Protein AF-A0A8T1TVD1-F1 (afdb_monomer_lite)

Foldseek 3Di:
DPPQFPLLVVVLLVVLVVLVVVLVVVVVVPDPDPPQVSSLVSLLVVLVVLLVVLVVLLVLLVVLVVLVCVLLQDDPDPVSSVVSVVVVVVVVVVCVVPPDLVNVLVLLVLLLVLLVVVVVVVVVPDDPVCPPGLSSVVVVVVVVVVVCVPPDPDDPPDDRPNDDPPRDDSDDPPDDLSVVVCVLVSSLLNLLLSQLCCVQRVVVCLVVCCVPVNDPVSCSSCVSSCCVLQPRSLSSVVSSVVSVVVVDDDSVVSVVVSVLSVVLVVLLLLVLVVLVVLCVVVVHDLVNLVVQVVVQVVVPPLKHFLVVNQVSSVVSVQHDDPVLSVVSCVSHADDPDRIGRCVSVSVSNVVSVVVVVVPVPDDDDDDDDPSSDDDDDDDDDDDDDDDDDDDDDDDDDDPDDDHDQEDPVLLSVLLSVVSVVVVVVVVVLVVVLVVCVVPPVVNVVSVVVVVVCVVVPVVVVVLVVCVVPPVDDCPDRNNVSNVSSSSSVVSSVVSSVSSVCSSVVD

Secondary structure (DSSP, 8-state):
-----HHHHHHHHHHHHHHHHHHHHHHTTT--PPTTHHHHHHHHHHHHHHHHHHHHHHHHHHHHHHHHHHHTT--SSHHHHHHHHHHHHHHHHHHHHH--HHHHHHHHHHHHHHHHHHHHHHHHT--TTTTS-HHHHHHHHHHHHHHHTT-------PPPTT--TT------TT--HHHHHHHHHHHHHHHHHHHHHIIIIIHHHHHHHHHHH-HHHHHHTTHHHHHIIIIIIHHHHHHHHHHHHHH---HHHHHHHHHHHHHHHHHHHHHHHHHHHHHHHTT--HHHHHHHHHHT-TT--SEEEHHHHHHHHHHTT----HHHHHHHHHHHS-EETTEEEHHHHHHHHHHHHHHHHH-TT----PPPPTTT------------------------------SSS--HHHHHHHHHHHHHHHHHHHHHHHHHHHHHTT-HHHHHHHHHHHHHHHHT-HHHHHHHHHHHHS---TT-HHHHHHHHHHHHHHHHHHHHHHHHHHHHT-

pLDDT: mean 70.14, std 16.74, range [24.22, 95.31]

Structure (mmCIF, N/CA/C/O backbone):
data_AF-A0A8T1TVD1-F1
#
_entry.id   AF-A0A8T1TVD1-F1
#
loop_
_atom_site.group_PDB
_atom_site.id
_atom_site.type_symbol
_atom_site.label_atom_id
_atom_site.label_alt_id
_atom_site.label_comp_id
_atom_site.label_asym_id
_atom_site.label_entity_id
_atom_site.label_seq_id
_atom_site.pdbx_PDB_ins_code
_atom_site.Cartn_x
_atom_site.Cartn_y
_atom_site.Cartn_z
_atom_site.occupancy
_atom_site.B_iso_or_equiv
_atom_site.auth_seq_id
_atom_site.auth_comp_id
_atom_site.auth_asym_id
_atom_site.auth_atom_id
_atom_site.pdbx_PDB_model_num
ATOM 1 N N . MET A 1 1 ? 15.182 5.107 4.874 1.00 38.84 1 MET A N 1
ATOM 2 C CA . MET A 1 1 ? 15.518 4.472 3.589 1.00 38.84 1 MET A CA 1
ATOM 3 C C . MET A 1 1 ? 14.313 3.691 3.150 1.00 38.84 1 MET A C 1
ATOM 5 O O . MET A 1 1 ? 13.650 3.126 4.008 1.00 38.84 1 MET A O 1
ATOM 9 N N . ILE A 1 2 ? 14.042 3.667 1.853 1.00 46.59 2 ILE A N 1
ATOM 10 C CA . ILE A 1 2 ? 13.177 2.640 1.286 1.00 46.59 2 ILE A CA 1
ATOM 11 C C . ILE A 1 2 ? 14.091 1.423 1.165 1.00 46.59 2 ILE A C 1
ATOM 13 O O . ILE A 1 2 ? 14.948 1.380 0.289 1.00 46.59 2 ILE A O 1
ATOM 17 N N . GLU A 1 3 ? 14.037 0.548 2.164 1.00 59.72 3 GLU A N 1
ATOM 18 C CA . GLU A 1 3 ? 14.762 -0.723 2.181 1.00 59.72 3 GLU A CA 1
ATOM 19 C C . GLU A 1 3 ? 14.140 -1.588 1.079 1.00 59.72 3 GLU A C 1
ATOM 21 O O . GLU A 1 3 ? 13.025 -2.091 1.215 1.00 59.72 3 GLU A O 1
ATOM 26 N N . VAL A 1 4 ? 14.788 -1.624 -0.087 1.00 69.31 4 VAL A N 1
ATOM 27 C CA . VAL A 1 4 ? 14.341 -2.452 -1.208 1.00 69.31 4 VAL A CA 1
ATOM 28 C C . VAL A 1 4 ? 14.821 -3.865 -0.927 1.00 69.31 4 VAL A C 1
ATOM 30 O O . VAL A 1 4 ? 16.022 -4.120 -0.950 1.00 69.31 4 VAL A O 1
ATOM 33 N N . GLU A 1 5 ? 13.880 -4.769 -0.662 1.00 77.50 5 GLU A N 1
ATOM 34 C CA . GLU A 1 5 ? 14.195 -6.160 -0.334 1.00 77.50 5 GLU A CA 1
ATOM 35 C C . GLU A 1 5 ? 15.063 -6.817 -1.434 1.00 77.50 5 GLU A C 1
ATOM 37 O O . GLU A 1 5 ? 14.847 -6.563 -2.627 1.00 77.50 5 GLU A O 1
ATOM 42 N N . PRO A 1 6 ? 16.015 -7.701 -1.084 1.00 77.19 6 PRO A N 1
ATOM 43 C CA . PRO A 1 6 ? 16.841 -8.419 -2.057 1.00 77.19 6 PRO A CA 1
ATOM 44 C C . PRO A 1 6 ? 16.039 -9.134 -3.153 1.00 77.19 6 PRO A C 1
ATOM 46 O O . PRO A 1 6 ? 16.435 -9.123 -4.320 1.00 77.19 6 PRO A O 1
ATOM 49 N N . SER A 1 7 ? 14.885 -9.716 -2.810 1.00 80.88 7 SER A N 1
ATOM 50 C CA . SER A 1 7 ? 13.979 -10.339 -3.783 1.00 80.88 7 SER A CA 1
ATOM 51 C C . SER A 1 7 ? 13.482 -9.365 -4.859 1.00 80.88 7 SER A C 1
ATOM 53 O O . SER A 1 7 ? 13.345 -9.744 -6.026 1.00 80.88 7 SER A O 1
ATOM 55 N N . MET A 1 8 ? 13.274 -8.098 -4.500 1.00 83.56 8 MET A N 1
ATOM 56 C CA . MET A 1 8 ? 12.819 -7.054 -5.416 1.00 83.56 8 MET A CA 1
ATOM 57 C C . MET A 1 8 ? 13.912 -6.642 -6.391 1.00 83.56 8 MET A C 1
ATOM 59 O O . MET A 1 8 ? 13.620 -6.429 -7.566 1.00 83.56 8 MET A O 1
ATOM 63 N N . TRP A 1 9 ? 15.168 -6.592 -5.940 1.00 82.50 9 TRP A N 1
ATOM 64 C CA . TRP A 1 9 ? 16.316 -6.359 -6.818 1.00 82.50 9 TRP A CA 1
ATOM 65 C C . TRP A 1 9 ? 16.464 -7.452 -7.869 1.00 82.50 9 TRP A C 1
ATOM 67 O O . TRP A 1 9 ? 16.672 -7.147 -9.040 1.00 82.50 9 TRP A O 1
ATOM 77 N N . VAL A 1 10 ? 16.302 -8.720 -7.481 1.00 84.81 10 VAL A N 1
ATOM 78 C CA . VAL A 1 10 ? 16.335 -9.842 -8.433 1.00 84.81 10 VAL A CA 1
ATOM 79 C C . VAL A 1 10 ? 15.232 -9.696 -9.482 1.00 84.81 10 VAL A C 1
ATOM 81 O O . VAL A 1 10 ? 15.488 -9.879 -10.672 1.00 84.81 10 VAL A O 1
ATOM 84 N N . LEU A 1 11 ? 14.018 -9.332 -9.064 1.00 87.19 11 LEU A N 1
ATOM 85 C CA . LEU A 1 11 ? 12.882 -9.191 -9.976 1.00 87.19 11 LEU A CA 1
ATOM 86 C C . LEU A 1 11 ? 13.031 -7.973 -10.901 1.00 87.19 11 LEU A C 1
ATOM 88 O O . LEU A 1 11 ? 12.739 -8.058 -12.092 1.00 87.19 11 LEU A O 1
ATOM 92 N N . LEU A 1 12 ? 13.558 -6.868 -10.378 1.00 86.81 12 LEU A N 1
ATOM 93 C CA . LEU A 1 12 ? 13.885 -5.667 -11.143 1.00 86.81 12 LEU A CA 1
ATOM 94 C C . LEU A 1 12 ? 14.977 -5.944 -12.182 1.00 86.81 12 LEU A C 1
ATOM 96 O O . LEU A 1 12 ? 14.816 -5.578 -13.345 1.00 86.81 12 LEU A O 1
ATOM 100 N N . LEU A 1 13 ? 16.043 -6.653 -11.798 1.00 85.50 13 LEU A N 1
ATOM 101 C CA . LEU A 1 13 ? 17.084 -7.086 -12.729 1.00 85.50 13 LEU A CA 1
ATOM 102 C C . LEU A 1 13 ? 16.504 -8.004 -13.806 1.00 85.50 13 LEU A C 1
ATOM 104 O O . LEU A 1 13 ? 16.807 -7.810 -14.977 1.00 85.50 13 LEU A O 1
ATOM 108 N N . ALA A 1 14 ? 15.627 -8.947 -13.454 1.00 88.56 14 ALA A N 1
ATOM 109 C CA . ALA A 1 14 ? 14.981 -9.815 -14.436 1.00 88.56 14 ALA A CA 1
ATOM 110 C C . ALA A 1 14 ? 14.188 -9.020 -15.489 1.00 88.56 14 ALA A C 1
ATOM 112 O O . ALA A 1 14 ? 14.301 -9.311 -16.680 1.00 88.56 14 ALA A O 1
ATOM 113 N N . VAL A 1 15 ? 13.437 -7.988 -15.081 1.00 88.75 15 VAL A N 1
ATOM 114 C CA . VAL A 1 15 ? 12.732 -7.110 -16.034 1.00 88.75 15 VAL A CA 1
ATOM 115 C C . VAL A 1 15 ? 13.718 -6.315 -16.885 1.00 88.75 15 VAL A C 1
ATOM 117 O O . VAL A 1 15 ? 13.549 -6.245 -18.098 1.00 88.75 15 VAL A O 1
ATOM 120 N N . ALA A 1 16 ? 14.768 -5.758 -16.282 1.00 85.62 16 ALA A N 1
ATOM 121 C CA . ALA A 1 16 ? 15.762 -4.972 -17.006 1.00 85.62 16 ALA A CA 1
ATOM 122 C C . ALA A 1 16 ? 16.520 -5.811 -18.055 1.00 85.62 16 ALA A C 1
ATOM 124 O O . ALA A 1 16 ? 16.697 -5.378 -19.192 1.00 85.62 16 ALA A O 1
ATOM 125 N N . TRP A 1 17 ? 16.884 -7.051 -17.716 1.00 87.69 17 TRP A N 1
ATOM 126 C CA . TRP A 1 17 ? 17.446 -8.017 -18.663 1.00 87.69 17 TRP A CA 1
ATOM 127 C C . TRP A 1 17 ? 16.439 -8.423 -19.745 1.00 87.69 17 TRP A C 1
ATOM 129 O O . TRP A 1 17 ? 16.830 -8.608 -20.895 1.00 87.69 17 TRP A O 1
ATOM 139 N N . GLY A 1 18 ? 15.146 -8.494 -19.414 1.00 85.75 18 GLY A N 1
ATOM 140 C CA . GLY A 1 18 ? 14.069 -8.678 -20.389 1.00 85.75 18 GLY A CA 1
ATOM 141 C C . GLY A 1 18 ? 13.976 -7.539 -21.410 1.00 85.75 18 GLY A C 1
ATOM 142 O O . GLY A 1 18 ? 13.818 -7.810 -22.597 1.00 85.75 18 GLY A O 1
ATOM 143 N N . ILE A 1 19 ? 14.146 -6.284 -20.977 1.00 84.12 19 ILE A N 1
ATOM 144 C CA . ILE A 1 19 ? 14.209 -5.114 -21.873 1.00 84.12 19 ILE A CA 1
ATOM 145 C C . ILE A 1 19 ? 15.422 -5.226 -22.806 1.00 84.12 19 ILE A C 1
ATOM 147 O O . ILE A 1 19 ? 15.275 -5.068 -24.014 1.00 84.12 19 ILE A O 1
ATOM 151 N N . CYS A 1 20 ? 16.604 -5.578 -22.282 1.00 81.12 20 CYS A N 1
ATOM 152 C CA . CYS A 1 20 ? 17.786 -5.837 -23.116 1.00 81.12 20 CYS A CA 1
ATOM 153 C C . CYS A 1 20 ? 17.573 -6.967 -24.131 1.00 81.12 20 CYS A C 1
ATOM 155 O O . CYS A 1 20 ? 18.006 -6.845 -25.272 1.00 81.12 20 CYS A O 1
ATOM 157 N N . GLY A 1 21 ? 16.918 -8.059 -23.731 1.00 83.25 21 GLY A N 1
ATOM 158 C CA . GLY A 1 21 ? 16.604 -9.161 -24.640 1.00 83.25 21 GLY A CA 1
ATOM 159 C C . GLY A 1 21 ? 15.637 -8.748 -25.752 1.00 83.25 21 GLY A C 1
ATOM 160 O O . GLY A 1 21 ? 15.827 -9.139 -26.902 1.00 83.25 21 GLY A O 1
ATOM 161 N N . ALA A 1 22 ? 14.635 -7.924 -25.429 1.00 83.31 22 ALA A N 1
ATOM 162 C CA . ALA A 1 22 ? 13.704 -7.377 -26.413 1.00 83.31 22 ALA A CA 1
ATOM 163 C C . ALA A 1 22 ? 14.410 -6.460 -27.424 1.00 83.31 22 ALA A C 1
ATOM 165 O O . ALA A 1 22 ? 14.137 -6.566 -28.615 1.00 83.31 22 ALA A O 1
ATOM 166 N N . LEU A 1 23 ? 15.353 -5.631 -26.963 1.00 77.81 23 LEU A N 1
ATOM 167 C CA . LEU A 1 23 ? 16.186 -4.792 -27.832 1.00 77.81 23 LEU A CA 1
ATOM 168 C C . LEU A 1 23 ? 17.022 -5.630 -28.800 1.00 77.81 23 LEU A C 1
ATOM 170 O O . LEU A 1 23 ? 16.937 -5.427 -30.002 1.00 77.81 23 LEU A O 1
ATOM 174 N N . GLY A 1 24 ? 17.745 -6.637 -28.297 1.00 77.81 24 GLY A N 1
ATOM 175 C CA . GLY A 1 24 ? 18.539 -7.515 -29.165 1.00 77.81 24 GLY A CA 1
ATOM 176 C C . GLY A 1 24 ? 17.693 -8.306 -30.172 1.00 77.81 24 GLY A C 1
ATOM 177 O O . GLY A 1 24 ? 18.162 -8.615 -31.259 1.00 77.81 24 GLY A O 1
ATOM 178 N N . SER A 1 25 ? 16.430 -8.599 -29.839 1.00 80.00 25 SER A N 1
ATOM 179 C CA . SER A 1 25 ? 15.500 -9.268 -30.762 1.00 80.00 25 SER A CA 1
ATOM 180 C C . SER A 1 25 ? 14.987 -8.343 -31.873 1.00 80.00 25 SER A C 1
ATOM 182 O O . SER A 1 25 ? 14.618 -8.829 -32.937 1.00 80.00 25 SER A O 1
ATOM 184 N N . LEU A 1 26 ? 14.916 -7.031 -31.620 1.00 74.38 26 LEU A N 1
ATOM 185 C CA . LEU A 1 26 ? 14.538 -6.026 -32.619 1.00 74.38 26 LEU A CA 1
ATOM 186 C C . LEU A 1 26 ? 15.686 -5.753 -33.591 1.00 74.38 26 LEU A C 1
ATOM 188 O O . LEU A 1 26 ? 15.447 -5.708 -34.795 1.00 74.38 26 LEU A O 1
ATOM 192 N N . GLU A 1 27 ? 16.914 -5.682 -33.075 1.00 69.00 27 GLU A N 1
ATOM 193 C CA . GLU A 1 27 ? 18.141 -5.523 -33.867 1.00 69.00 27 GLU A CA 1
ATOM 194 C C . GLU A 1 27 ? 18.349 -6.711 -34.832 1.00 69.00 27 GLU A C 1
ATOM 196 O O . GLU A 1 27 ? 18.736 -6.532 -35.983 1.00 69.00 27 GLU A O 1
ATOM 201 N N . GLU A 1 28 ? 18.006 -7.937 -34.413 1.00 73.44 28 GLU A N 1
ATOM 202 C CA . GLU A 1 28 ? 18.070 -9.137 -35.269 1.00 73.44 28 GLU A CA 1
ATOM 203 C C . GLU A 1 28 ? 16.973 -9.176 -36.356 1.00 73.44 28 GLU A C 1
ATOM 205 O O . GLU A 1 28 ? 17.108 -9.898 -37.346 1.00 73.44 28 GLU A O 1
ATOM 210 N N . LEU A 1 29 ? 15.891 -8.401 -36.200 1.00 71.38 29 LEU A N 1
ATOM 211 C CA . LEU A 1 29 ? 14.785 -8.333 -37.163 1.00 71.38 29 LEU A CA 1
ATOM 212 C C . LEU A 1 29 ? 14.972 -7.277 -38.271 1.00 71.38 29 LEU A C 1
ATOM 214 O O . LEU A 1 29 ? 14.089 -7.171 -39.123 1.00 71.38 29 LEU A O 1
ATOM 218 N N . ASP A 1 30 ? 16.094 -6.545 -38.279 1.00 57.00 30 ASP A N 1
ATOM 219 C CA . ASP A 1 30 ? 16.492 -5.565 -39.311 1.00 57.00 30 ASP A CA 1
ATOM 220 C C . ASP A 1 30 ? 15.403 -4.506 -39.598 1.00 57.00 30 ASP A C 1
ATOM 222 O O . ASP A 1 30 ? 15.095 -4.169 -40.744 1.00 57.00 30 ASP A O 1
ATOM 226 N N . PHE A 1 31 ? 14.754 -3.997 -38.542 1.00 57.59 31 PHE A N 1
ATOM 227 C CA . PHE A 1 31 ? 13.912 -2.807 -38.668 1.00 57.59 31 PHE A CA 1
ATOM 228 C C . PHE A 1 31 ? 14.829 -1.600 -38.924 1.00 57.59 31 PHE A C 1
ATOM 230 O O . PHE A 1 31 ? 15.648 -1.273 -38.078 1.00 57.59 31 PHE A O 1
ATOM 237 N N . GLU A 1 32 ? 14.695 -0.936 -40.078 1.00 53.44 32 GLU A N 1
ATOM 238 C CA . GLU A 1 32 ? 15.442 0.284 -40.445 1.00 53.44 32 GLU A CA 1
ATOM 239 C C . GLU A 1 32 ? 15.066 1.483 -39.540 1.00 53.44 32 GLU A C 1
ATOM 241 O O . GLU A 1 32 ? 14.429 2.442 -39.984 1.00 53.44 32 GLU A O 1
ATOM 246 N N . LEU A 1 33 ? 15.418 1.441 -38.254 1.00 57.00 33 LEU A N 1
ATOM 247 C CA . LEU A 1 33 ? 15.271 2.555 -37.321 1.00 57.00 33 LEU A CA 1
ATOM 248 C C . LEU A 1 33 ? 16.635 3.235 -37.095 1.00 57.00 33 LEU A C 1
ATOM 250 O O . LEU A 1 33 ? 17.663 2.564 -37.037 1.00 57.00 33 LEU A O 1
ATOM 254 N N . PRO A 1 34 ? 16.691 4.575 -36.977 1.00 56.72 34 PRO A N 1
ATOM 255 C CA . PRO A 1 34 ? 17.934 5.274 -36.663 1.00 56.72 34 PRO A CA 1
ATOM 256 C C . PRO A 1 34 ? 18.475 4.863 -35.283 1.00 56.72 34 PRO A C 1
ATOM 258 O O . PRO A 1 34 ? 17.712 4.802 -34.313 1.00 56.72 34 PRO A O 1
ATOM 261 N N . GLU A 1 35 ? 19.794 4.648 -35.179 1.00 53.38 35 GLU A N 1
ATOM 262 C CA . GLU A 1 35 ? 20.484 4.297 -33.926 1.00 53.38 35 GLU A CA 1
ATOM 263 C C . GLU A 1 35 ? 20.047 5.231 -32.771 1.00 53.38 35 GLU A C 1
ATOM 265 O O . GLU A 1 35 ? 20.186 6.451 -32.861 1.00 53.38 35 GLU A O 1
ATOM 270 N N . GLY A 1 36 ? 19.480 4.659 -31.699 1.00 57.72 36 GLY A N 1
ATOM 271 C CA . GLY A 1 36 ? 18.952 5.379 -30.522 1.00 57.72 36 GLY A CA 1
ATOM 272 C C . GLY A 1 36 ? 17.422 5.349 -30.378 1.00 57.72 36 GLY A C 1
ATOM 273 O O . GLY A 1 36 ? 16.910 5.269 -29.261 1.00 57.72 36 GLY A O 1
ATOM 274 N N . HIS A 1 37 ? 16.676 5.287 -31.485 1.00 65.62 37 HIS A N 1
ATOM 275 C CA . HIS A 1 37 ? 15.204 5.306 -31.454 1.00 65.62 37 HIS A CA 1
ATOM 276 C C . HIS A 1 37 ? 14.592 3.981 -30.977 1.00 65.62 37 HIS A C 1
ATOM 278 O O . HIS A 1 37 ? 13.558 3.977 -30.307 1.00 65.62 37 HIS A O 1
ATOM 284 N N . GLU A 1 38 ? 15.268 2.863 -31.239 1.00 70.19 38 GLU A N 1
ATOM 285 C CA . GLU A 1 38 ? 14.835 1.524 -30.821 1.00 70.19 38 GLU A CA 1
ATOM 286 C C . GLU A 1 38 ? 14.732 1.393 -29.293 1.00 70.19 38 GLU A C 1
ATOM 288 O O . GLU A 1 38 ? 13.792 0.793 -28.767 1.00 70.19 38 GLU A O 1
ATOM 293 N N . LEU A 1 39 ? 15.664 2.012 -28.555 1.00 73.25 39 LEU A N 1
ATOM 294 C CA . LEU A 1 39 ? 15.658 2.002 -27.091 1.00 73.25 39 LEU A CA 1
ATOM 295 C C . LEU A 1 39 ? 14.440 2.735 -26.532 1.00 73.25 39 LEU A C 1
ATOM 297 O O . LEU A 1 39 ? 13.781 2.233 -25.616 1.00 73.25 39 LEU A O 1
ATOM 301 N N . VAL A 1 40 ? 14.140 3.911 -27.086 1.00 75.44 40 VAL A N 1
ATOM 302 C CA . VAL A 1 40 ? 12.999 4.726 -26.663 1.00 75.44 40 VAL A CA 1
ATOM 303 C C . VAL A 1 40 ? 11.687 4.022 -26.998 1.00 75.44 40 VAL A C 1
ATOM 305 O O . VAL A 1 40 ? 10.789 3.991 -26.157 1.00 75.44 40 VAL A O 1
ATOM 308 N N . GLU A 1 41 ? 11.576 3.392 -28.167 1.00 77.56 41 GLU A N 1
ATOM 309 C CA . GLU A 1 41 ? 10.375 2.654 -28.558 1.00 77.56 41 GLU A CA 1
ATOM 310 C C . GLU A 1 41 ? 10.098 1.469 -27.622 1.00 77.56 41 GLU A C 1
ATOM 312 O O . GLU A 1 41 ? 9.006 1.376 -27.048 1.00 77.56 41 GLU A O 1
ATOM 317 N N . VAL A 1 42 ? 11.097 0.610 -27.376 1.00 82.00 42 VAL A N 1
ATOM 318 C CA . VAL A 1 42 ? 10.960 -0.506 -26.425 1.00 82.00 42 VAL A CA 1
ATOM 319 C C . VAL A 1 42 ? 10.610 0.021 -25.038 1.00 82.00 42 VAL A C 1
ATOM 321 O O . VAL A 1 42 ? 9.689 -0.483 -24.392 1.00 82.00 42 VAL A O 1
ATOM 324 N N . PHE A 1 43 ? 11.290 1.070 -24.578 1.00 84.19 43 PHE A N 1
ATOM 325 C CA . PHE A 1 43 ? 11.004 1.688 -23.290 1.00 84.19 43 PHE A CA 1
ATOM 326 C C . PHE A 1 43 ? 9.544 2.154 -23.181 1.00 84.19 43 PHE A C 1
ATOM 328 O O . PHE A 1 43 ? 8.875 1.846 -22.192 1.00 84.19 43 PHE A O 1
ATOM 335 N N . VAL A 1 44 ? 9.025 2.849 -24.198 1.00 85.25 44 VAL A N 1
ATOM 336 C CA . VAL A 1 44 ? 7.639 3.337 -24.241 1.00 85.25 44 VAL A CA 1
ATOM 337 C C . VAL A 1 44 ? 6.653 2.170 -24.202 1.00 85.25 44 VAL A C 1
ATOM 339 O O . VAL A 1 44 ? 5.697 2.213 -23.423 1.00 85.25 44 VAL A O 1
ATOM 342 N N . VAL A 1 45 ? 6.894 1.100 -24.966 1.00 88.00 45 VAL A N 1
ATOM 343 C CA . VAL A 1 45 ? 6.046 -0.106 -24.957 1.00 88.00 45 VAL A CA 1
ATOM 344 C C . VAL A 1 45 ? 5.984 -0.723 -23.559 1.00 88.00 45 VAL A C 1
ATOM 346 O O . VAL A 1 45 ? 4.893 -0.998 -23.050 1.00 88.00 45 VAL A O 1
ATOM 349 N N . PHE A 1 46 ? 7.129 -0.890 -22.893 1.00 90.44 46 PHE A N 1
ATOM 350 C CA . PHE A 1 46 ? 7.176 -1.422 -21.530 1.00 90.44 46 PHE A CA 1
ATOM 351 C C . PHE A 1 46 ? 6.531 -0.473 -20.505 1.00 90.44 46 PHE A C 1
ATOM 353 O O . PHE A 1 46 ? 5.813 -0.937 -19.615 1.00 90.44 46 PHE A O 1
ATOM 360 N N . ALA A 1 47 ? 6.709 0.845 -20.640 1.00 91.06 47 ALA A N 1
ATOM 361 C CA . ALA A 1 47 ? 6.102 1.841 -19.755 1.00 91.06 47 ALA A CA 1
ATOM 362 C C . ALA A 1 47 ? 4.566 1.870 -19.874 1.00 91.06 47 ALA A C 1
ATOM 364 O O . ALA A 1 47 ? 3.861 1.915 -18.862 1.00 91.06 47 ALA A O 1
ATOM 365 N N . TRP A 1 48 ? 4.020 1.774 -21.088 1.00 93.56 48 TRP A N 1
ATOM 366 C CA . TRP A 1 48 ? 2.575 1.642 -21.300 1.00 93.56 48 TRP A CA 1
ATOM 367 C C . TRP A 1 48 ? 2.045 0.274 -20.866 1.00 93.56 48 TRP A C 1
ATOM 369 O O . TRP A 1 48 ? 0.970 0.197 -20.267 1.00 93.56 48 TRP A O 1
ATOM 379 N N . GLY A 1 49 ? 2.815 -0.799 -21.065 1.00 93.38 49 GLY A N 1
ATOM 380 C CA . GLY A 1 49 ? 2.518 -2.110 -20.487 1.00 93.38 49 GLY A CA 1
ATOM 381 C C . GLY A 1 49 ? 2.388 -2.041 -18.963 1.00 93.38 49 GLY A C 1
ATOM 382 O O . GLY A 1 49 ? 1.435 -2.574 -18.390 1.00 93.38 49 GLY A O 1
ATOM 383 N N . LEU A 1 50 ? 3.274 -1.292 -18.302 1.00 94.06 50 LEU A N 1
ATOM 384 C CA . LEU A 1 50 ? 3.211 -1.060 -16.862 1.00 94.06 50 LEU A CA 1
ATOM 385 C C . LEU A 1 50 ? 1.927 -0.322 -16.447 1.00 94.06 50 LEU A C 1
ATOM 387 O O . LEU A 1 50 ? 1.329 -0.691 -15.435 1.00 94.06 50 LEU A O 1
ATOM 391 N N . VAL A 1 51 ? 1.460 0.662 -17.226 1.00 94.75 51 VAL A N 1
ATOM 392 C CA . VAL A 1 51 ? 0.164 1.336 -16.994 1.00 94.75 51 VAL A CA 1
ATOM 393 C C . VAL A 1 51 ? -0.996 0.342 -17.067 1.00 94.75 51 VAL A C 1
ATOM 395 O O . VAL A 1 51 ? -1.861 0.335 -16.189 1.00 94.75 51 VAL A O 1
ATOM 398 N N . VAL A 1 52 ? -1.011 -0.533 -18.076 1.00 95.31 52 VAL A N 1
ATOM 399 C CA . VAL A 1 52 ? -2.057 -1.560 -18.224 1.00 95.31 52 VAL A CA 1
ATOM 400 C C . VAL A 1 52 ? -2.087 -2.485 -17.007 1.00 95.31 52 VAL A C 1
ATOM 402 O O . VAL A 1 52 ? -3.162 -2.757 -16.467 1.00 95.31 52 VAL A O 1
ATOM 405 N N . VAL A 1 53 ? -0.918 -2.910 -16.516 1.00 95.00 53 VAL A N 1
ATOM 406 C CA . VAL A 1 53 ? -0.814 -3.723 -15.296 1.00 95.00 53 VAL A CA 1
ATOM 407 C C . VAL A 1 53 ? -1.340 -2.959 -14.075 1.00 95.00 53 VAL A C 1
ATOM 409 O O . VAL A 1 53 ? -2.132 -3.511 -13.310 1.00 95.00 53 VAL A O 1
ATOM 412 N N . HIS A 1 54 ? -0.987 -1.680 -13.910 1.00 93.69 54 HIS A N 1
ATOM 413 C CA . HIS A 1 54 ? -1.507 -0.848 -12.817 1.00 93.69 54 HIS A CA 1
ATOM 414 C C . HIS A 1 54 ? -3.035 -0.726 -12.857 1.00 93.69 54 HIS A C 1
ATOM 416 O O . HIS A 1 54 ? -3.691 -0.872 -11.822 1.00 93.69 54 HIS A O 1
ATOM 422 N N . ILE A 1 55 ? -3.615 -0.502 -14.040 1.00 94.56 55 ILE A N 1
ATOM 423 C CA . ILE A 1 55 ? -5.069 -0.432 -14.229 1.00 94.56 55 ILE A CA 1
ATOM 424 C C . ILE A 1 55 ? -5.719 -1.769 -13.865 1.00 94.56 55 ILE A C 1
ATOM 426 O O . ILE A 1 55 ? -6.704 -1.780 -13.127 1.00 94.56 55 ILE A O 1
ATOM 430 N N . ALA A 1 56 ? -5.167 -2.894 -14.324 1.00 94.50 56 ALA A N 1
ATOM 431 C CA . ALA A 1 56 ? -5.696 -4.221 -14.019 1.00 94.50 56 ALA A CA 1
ATOM 432 C C . ALA A 1 56 ? -5.715 -4.498 -12.505 1.00 94.50 56 ALA A C 1
ATOM 434 O O . ALA A 1 56 ? -6.740 -4.918 -11.962 1.00 94.50 56 ALA A O 1
ATOM 435 N N . VAL A 1 57 ? -4.618 -4.190 -11.804 1.00 93.19 57 VAL A N 1
ATOM 436 C CA . VAL A 1 57 ? -4.523 -4.342 -10.342 1.00 93.19 57 VAL A CA 1
ATOM 437 C C . VAL A 1 57 ? -5.490 -3.404 -9.615 1.00 93.19 57 VAL A C 1
ATOM 439 O O . VAL A 1 57 ? -6.158 -3.812 -8.663 1.00 93.1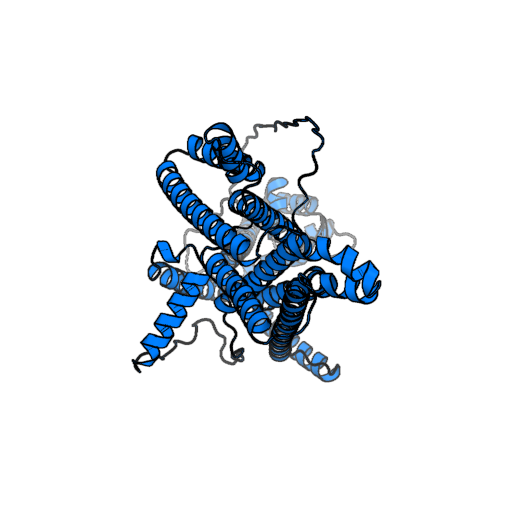9 57 VAL A O 1
ATOM 442 N N . LEU A 1 58 ? -5.640 -2.164 -10.084 1.00 92.88 58 LEU A N 1
ATOM 443 C CA . LEU A 1 58 ? -6.589 -1.211 -9.511 1.00 92.88 58 LEU A CA 1
ATOM 444 C C . LEU A 1 58 ? -8.038 -1.684 -9.675 1.00 92.88 58 LEU A C 1
ATOM 446 O O . LEU A 1 58 ? -8.818 -1.610 -8.724 1.00 92.88 58 LEU A O 1
ATOM 450 N N . LEU A 1 59 ? -8.410 -2.184 -10.856 1.00 92.44 59 LEU A N 1
ATOM 451 C CA . LEU A 1 59 ? -9.741 -2.742 -11.107 1.00 92.44 59 LEU A CA 1
ATOM 452 C C . LEU A 1 59 ? -10.007 -3.963 -10.225 1.00 92.44 59 LEU A C 1
ATOM 454 O O . LEU A 1 59 ? -11.105 -4.089 -9.679 1.00 92.44 59 LEU A O 1
ATOM 458 N N . TYR A 1 60 ? -8.998 -4.812 -10.027 1.00 91.44 60 TYR A N 1
ATOM 459 C CA . TYR A 1 60 ? -9.082 -5.938 -9.107 1.00 91.44 60 TYR A CA 1
ATOM 460 C C . TYR A 1 60 ? -9.353 -5.476 -7.668 1.00 91.44 60 TYR A C 1
ATOM 462 O O . TYR A 1 60 ? -10.346 -5.898 -7.077 1.00 91.44 60 TYR A O 1
ATOM 470 N N . PHE A 1 61 ? -8.562 -4.549 -7.114 1.00 90.69 61 PHE A N 1
ATOM 471 C CA . PHE A 1 61 ? -8.808 -4.060 -5.751 1.00 90.69 61 PHE A CA 1
ATOM 472 C C . PHE A 1 61 ? -10.142 -3.330 -5.613 1.00 90.69 61 PHE A C 1
ATOM 474 O O . PHE A 1 61 ? -10.831 -3.501 -4.608 1.00 90.69 61 PHE A O 1
ATOM 481 N N . ARG A 1 62 ? -10.562 -2.577 -6.634 1.00 90.62 62 ARG A N 1
ATOM 482 C CA . ARG A 1 62 ? -11.894 -1.966 -6.664 1.00 90.62 62 ARG A CA 1
ATOM 483 C C . ARG A 1 62 ? -12.998 -3.025 -6.624 1.00 90.62 62 ARG A C 1
ATOM 485 O O . ARG A 1 62 ? -13.998 -2.826 -5.938 1.00 90.62 62 ARG A O 1
ATOM 492 N N . SER A 1 63 ? -12.820 -4.144 -7.324 1.00 88.50 63 SER A N 1
ATOM 493 C CA . SER A 1 63 ? -13.740 -5.282 -7.254 1.00 88.50 63 SER A CA 1
ATOM 494 C C . SER A 1 63 ? -13.752 -5.909 -5.859 1.00 88.50 63 SER A C 1
ATOM 496 O O . SER A 1 63 ? -14.831 -6.189 -5.348 1.00 88.50 63 SER A O 1
ATOM 498 N N . CYS A 1 64 ? -12.593 -6.079 -5.215 1.00 86.88 64 CYS A N 1
ATOM 499 C CA . CYS A 1 64 ? -12.509 -6.594 -3.842 1.00 86.88 64 CYS A CA 1
ATOM 500 C C . CYS A 1 64 ? -13.253 -5.694 -2.849 1.00 86.88 64 CYS A C 1
ATOM 502 O O . CYS A 1 64 ? -14.050 -6.182 -2.055 1.00 86.88 64 CYS A O 1
ATOM 504 N N . VAL A 1 65 ? -13.054 -4.374 -2.927 1.00 87.38 65 VAL A N 1
ATOM 505 C CA . VAL A 1 65 ? -13.776 -3.411 -2.078 1.00 87.38 65 VAL A CA 1
ATOM 506 C C . VAL A 1 65 ? -15.275 -3.468 -2.344 1.00 87.38 65 VAL A C 1
ATOM 508 O O . VAL A 1 65 ? -16.056 -3.471 -1.402 1.00 87.38 65 VAL A O 1
ATOM 511 N N . ARG A 1 66 ? -15.697 -3.561 -3.610 1.00 86.12 66 ARG A N 1
ATOM 512 C CA . ARG A 1 66 ? -17.120 -3.694 -3.942 1.00 86.12 66 ARG A CA 1
ATOM 513 C C . ARG A 1 66 ? -17.714 -4.985 -3.375 1.00 86.12 66 ARG A C 1
ATOM 515 O O . ARG A 1 66 ? -18.800 -4.932 -2.823 1.00 86.12 66 ARG A O 1
ATOM 522 N N . GLN A 1 67 ? -16.999 -6.107 -3.456 1.00 84.50 67 GLN A N 1
ATOM 523 C CA . GLN A 1 67 ? -17.428 -7.371 -2.847 1.00 84.50 67 GLN A CA 1
ATOM 524 C C . GLN A 1 67 ? -17.566 -7.253 -1.326 1.00 84.50 67 GLN A C 1
ATOM 526 O O . GLN A 1 67 ? -18.547 -7.741 -0.777 1.00 84.50 67 GLN A O 1
ATOM 531 N N . LEU A 1 68 ? -16.632 -6.563 -0.663 1.00 84.06 68 LEU A N 1
ATOM 532 C CA . LEU A 1 68 ? -16.711 -6.289 0.775 1.00 84.06 68 LEU A CA 1
ATOM 533 C C . LEU A 1 68 ? -17.914 -5.410 1.125 1.00 84.06 68 LEU A C 1
ATOM 535 O O . LEU A 1 68 ? -18.638 -5.721 2.061 1.00 84.06 68 LEU A O 1
ATOM 539 N N . LEU A 1 69 ? -18.164 -4.354 0.349 1.00 84.25 69 LEU A N 1
ATOM 540 C CA . LEU A 1 69 ? -19.327 -3.488 0.539 1.00 84.25 69 LEU A CA 1
ATOM 541 C C . LEU A 1 69 ? -20.634 -4.266 0.353 1.00 84.25 69 LEU A C 1
ATOM 543 O O . LEU A 1 69 ? -21.526 -4.163 1.188 1.00 84.25 69 LEU A O 1
ATOM 547 N N . THR A 1 70 ? -20.738 -5.088 -0.692 1.00 82.31 70 THR A N 1
ATOM 548 C CA . THR A 1 70 ? -21.919 -5.933 -0.913 1.00 82.31 70 THR A CA 1
ATOM 549 C C . THR A 1 70 ? -22.113 -6.947 0.216 1.00 82.31 70 THR A C 1
ATOM 551 O O . THR A 1 70 ? -23.242 -7.140 0.657 1.00 82.31 70 THR A O 1
ATOM 554 N N . ALA A 1 71 ? -21.038 -7.557 0.725 1.00 78.31 71 ALA A N 1
ATOM 555 C CA . ALA A 1 71 ? -21.108 -8.457 1.879 1.00 78.31 71 ALA A CA 1
ATOM 556 C C . ALA A 1 71 ? -21.545 -7.732 3.164 1.00 78.31 71 ALA A C 1
ATOM 558 O O . ALA A 1 71 ? -22.258 -8.312 3.975 1.00 78.31 71 ALA A O 1
ATOM 559 N N . ALA A 1 72 ? -21.178 -6.458 3.317 1.00 75.56 72 ALA A N 1
ATOM 560 C CA . ALA A 1 72 ? -21.614 -5.597 4.415 1.00 75.56 72 ALA A CA 1
ATOM 561 C C . ALA A 1 72 ? -23.051 -5.050 4.252 1.00 75.56 72 ALA A C 1
ATOM 563 O O . ALA A 1 72 ? -23.477 -4.211 5.039 1.00 75.56 72 ALA A O 1
ATOM 564 N N . GLY A 1 73 ? -23.799 -5.478 3.227 1.00 76.31 73 GLY A N 1
ATOM 565 C CA . GLY A 1 73 ? -25.180 -5.040 2.994 1.00 76.31 73 GLY A CA 1
ATOM 566 C C . GLY A 1 73 ? -25.318 -3.735 2.200 1.00 76.31 73 GLY A C 1
ATOM 567 O O . GLY A 1 73 ? -26.422 -3.203 2.080 1.00 76.31 73 GLY A O 1
ATOM 568 N N . TYR A 1 74 ? -24.239 -3.213 1.609 1.00 82.00 74 TYR A N 1
ATOM 569 C CA . TYR A 1 74 ? -24.321 -2.057 0.716 1.00 82.00 74 TYR A CA 1
ATOM 570 C C . TYR A 1 74 ? -24.985 -2.434 -0.615 1.00 82.00 74 TYR A C 1
ATOM 572 O O . TYR A 1 74 ? -24.548 -3.360 -1.307 1.00 82.00 74 TYR A O 1
ATOM 580 N N . SER A 1 75 ? -25.997 -1.665 -1.014 1.00 84.25 75 SER A N 1
ATOM 581 C CA . SER A 1 75 ? -26.641 -1.769 -2.324 1.00 84.25 75 SER A CA 1
ATOM 582 C C . SER A 1 75 ? -26.775 -0.393 -2.970 1.00 84.25 75 SER A C 1
ATOM 584 O O . SER A 1 75 ? -27.138 0.558 -2.284 1.00 84.25 75 SER A O 1
ATOM 586 N N . ASP A 1 76 ? -26.576 -0.301 -4.289 1.00 83.94 76 ASP A N 1
ATOM 587 C CA . ASP A 1 76 ? -26.752 0.953 -5.049 1.00 83.94 76 ASP A CA 1
ATOM 588 C C . ASP A 1 76 ? -28.219 1.441 -5.063 1.00 83.94 76 ASP A C 1
ATOM 590 O O . ASP A 1 76 ? -28.495 2.616 -5.296 1.00 83.94 76 ASP A O 1
ATOM 594 N N . ASN A 1 77 ? -29.169 0.543 -4.796 1.00 88.44 77 ASN A N 1
ATOM 595 C CA . ASN A 1 77 ? -30.582 0.868 -4.658 1.00 88.44 77 ASN A CA 1
ATOM 596 C C . ASN A 1 77 ? -30.859 1.437 -3.256 1.00 88.44 77 ASN A C 1
ATOM 598 O O . ASN A 1 77 ? -30.743 0.734 -2.252 1.00 88.44 77 ASN A O 1
ATOM 602 N N . GLU A 1 78 ? -31.295 2.695 -3.199 1.00 87.12 78 GLU A N 1
ATOM 603 C CA . GLU A 1 78 ? -31.653 3.395 -1.959 1.00 87.12 78 GLU A CA 1
ATOM 604 C C . GLU A 1 78 ? -32.653 2.633 -1.059 1.00 87.12 78 GLU A C 1
ATOM 606 O O . GLU A 1 78 ? -32.372 2.507 0.134 1.00 87.12 78 GLU A O 1
ATOM 611 N N . PRO A 1 79 ? -33.766 2.046 -1.560 1.00 86.50 79 PRO A N 1
ATOM 612 C CA . PRO A 1 79 ? -34.730 1.385 -0.675 1.00 86.50 79 PRO A CA 1
ATOM 613 C C . PRO A 1 79 ? -34.176 0.115 -0.018 1.00 86.50 79 PRO A C 1
ATOM 615 O O . PRO A 1 79 ? -34.459 -0.135 1.149 1.00 86.50 79 PRO A O 1
ATOM 618 N N . THR A 1 80 ? -33.364 -0.673 -0.727 1.00 85.38 80 THR A N 1
ATOM 619 C CA . THR A 1 80 ? -32.729 -1.874 -0.156 1.00 85.38 80 THR A CA 1
ATOM 620 C C . THR A 1 80 ? -31.589 -1.524 0.793 1.00 85.38 80 THR A C 1
ATOM 622 O O . THR A 1 80 ? -31.376 -2.238 1.766 1.00 85.38 80 THR A O 1
ATOM 625 N N . LEU A 1 81 ? -30.884 -0.411 0.563 1.00 88.25 81 LEU A N 1
ATOM 626 C CA . LEU A 1 81 ? -29.857 0.064 1.488 1.00 88.25 81 LEU A CA 1
ATOM 627 C C . LEU A 1 81 ? -30.477 0.490 2.823 1.00 88.25 81 LEU A C 1
ATOM 629 O O . LEU A 1 81 ? -29.961 0.129 3.875 1.00 88.25 81 LEU A O 1
ATOM 633 N N . VAL A 1 82 ? -31.590 1.228 2.784 1.00 88.81 82 VAL A N 1
ATOM 634 C CA . VAL A 1 82 ? -32.312 1.648 3.996 1.00 88.81 82 VAL A CA 1
ATOM 635 C C . VAL A 1 82 ? -32.840 0.440 4.768 1.00 88.81 82 VAL A C 1
ATOM 637 O O . VAL A 1 82 ? -32.741 0.422 5.992 1.00 88.81 82 VAL A O 1
ATOM 640 N N . ASP A 1 83 ? -33.358 -0.573 4.072 1.00 90.44 83 ASP A N 1
ATOM 641 C CA . ASP A 1 83 ? -33.831 -1.808 4.704 1.00 90.44 83 ASP A CA 1
ATOM 642 C C . ASP A 1 83 ? -32.685 -2.570 5.392 1.00 90.44 83 ASP A C 1
ATOM 644 O O . ASP A 1 83 ? -32.776 -2.886 6.576 1.00 90.44 83 ASP A O 1
ATOM 648 N N . ASN A 1 84 ? -31.548 -2.744 4.709 1.00 87.44 84 ASN A N 1
ATOM 649 C CA . ASN A 1 84 ? -30.358 -3.375 5.288 1.00 87.44 84 ASN A CA 1
ATOM 650 C C . ASN A 1 84 ? -29.820 -2.598 6.500 1.00 87.44 84 ASN A C 1
ATOM 652 O O . ASN A 1 84 ? -29.505 -3.194 7.527 1.00 87.44 84 ASN A O 1
ATOM 656 N N . LEU A 1 85 ? -29.751 -1.265 6.412 1.00 88.19 85 LEU A N 1
ATOM 657 C CA . LEU A 1 85 ? -29.325 -0.417 7.531 1.00 88.19 85 LEU A CA 1
ATOM 658 C C . LEU A 1 85 ? -30.289 -0.510 8.716 1.00 88.19 85 LEU A C 1
ATOM 660 O O . LEU A 1 85 ? -29.853 -0.484 9.864 1.00 88.19 85 LEU A O 1
ATOM 664 N N . ARG A 1 86 ? -31.592 -0.641 8.451 1.00 89.81 86 ARG A N 1
ATOM 665 C CA . ARG A 1 86 ? -32.595 -0.828 9.497 1.00 89.81 86 ARG A CA 1
ATOM 666 C C . ARG A 1 86 ? -32.424 -2.171 10.200 1.00 89.81 86 ARG A C 1
ATOM 668 O O . ARG A 1 86 ? -32.479 -2.197 11.424 1.00 89.81 86 ARG A O 1
ATOM 675 N N . VAL A 1 87 ? -32.185 -3.248 9.453 1.00 88.56 87 VAL A N 1
ATOM 676 C CA . VAL A 1 87 ? -31.908 -4.574 10.027 1.00 88.56 87 VAL A CA 1
ATOM 677 C C . VAL A 1 87 ? -30.668 -4.524 10.922 1.00 88.56 87 VAL A C 1
ATOM 679 O O . VAL A 1 87 ? -30.739 -4.971 12.063 1.00 88.56 87 VAL A O 1
ATOM 682 N N . ILE A 1 88 ? -29.578 -3.900 10.457 1.00 84.69 88 ILE A N 1
ATOM 683 C CA . ILE A 1 88 ? -28.348 -3.728 11.251 1.00 84.69 88 ILE A CA 1
ATOM 684 C C . ILE A 1 88 ? -28.624 -2.916 12.522 1.00 84.69 88 ILE A C 1
ATOM 686 O O . ILE A 1 88 ? -28.183 -3.300 13.599 1.00 84.69 88 ILE A O 1
ATOM 690 N N . ALA A 1 89 ? -29.388 -1.823 12.430 1.00 85.31 89 ALA A N 1
ATOM 691 C CA . ALA A 1 89 ? -29.734 -1.015 13.598 1.00 85.31 89 ALA A CA 1
ATOM 692 C C . ALA A 1 89 ? -30.597 -1.794 14.609 1.00 85.31 89 ALA A C 1
ATOM 694 O O . ALA A 1 89 ? -30.399 -1.683 15.819 1.00 85.31 89 ALA A O 1
ATOM 695 N N . GLU A 1 90 ? -31.555 -2.595 14.137 1.00 86.94 90 GLU A N 1
ATOM 696 C CA . GLU A 1 90 ? -32.375 -3.451 14.996 1.00 86.94 90 GLU A CA 1
ATOM 697 C C . GLU A 1 90 ? -31.513 -4.519 15.695 1.00 86.94 90 GLU A C 1
ATOM 699 O O . GLU A 1 90 ? -31.641 -4.692 16.911 1.00 86.94 90 GLU A O 1
ATOM 704 N N . GLU A 1 91 ? -30.585 -5.150 14.972 1.00 81.00 91 GLU A N 1
ATOM 705 C CA . GLU A 1 91 ? -29.618 -6.117 15.505 1.00 81.00 91 GLU A CA 1
ATOM 706 C C . GLU A 1 91 ? -28.662 -5.481 16.527 1.00 81.00 91 GLU A C 1
ATOM 708 O O . GLU A 1 91 ? -28.513 -6.004 17.631 1.00 81.00 91 GLU A O 1
ATOM 713 N N . GLU A 1 92 ? -28.107 -4.301 16.237 1.00 78.50 92 GLU A N 1
ATOM 714 C CA . GLU A 1 92 ? -27.236 -3.552 17.151 1.00 78.50 92 GLU A CA 1
ATOM 715 C C . GLU A 1 92 ? -27.983 -3.152 18.433 1.00 78.50 92 GLU A C 1
ATOM 717 O O . GLU A 1 92 ? -27.472 -3.330 19.540 1.00 78.50 92 GLU A O 1
ATOM 722 N N . THR A 1 93 ? -29.240 -2.701 18.329 1.00 77.31 93 THR A N 1
ATOM 723 C CA . THR A 1 93 ? -30.046 -2.376 19.521 1.00 77.31 93 THR A CA 1
ATOM 724 C C . THR A 1 93 ? -30.417 -3.606 20.352 1.00 77.31 93 THR A C 1
ATOM 726 O O . THR A 1 93 ? -30.717 -3.473 21.544 1.00 77.31 9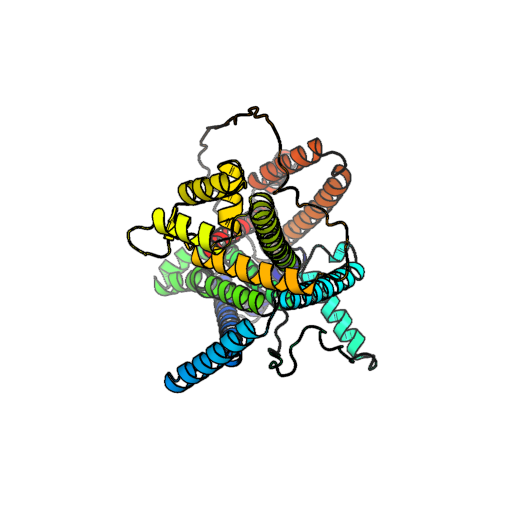3 THR A O 1
ATOM 729 N N . ALA A 1 94 ? -30.476 -4.790 19.737 1.00 75.44 94 ALA A N 1
ATOM 730 C CA . ALA A 1 94 ? -30.718 -6.052 20.425 1.00 75.44 94 ALA A CA 1
ATOM 731 C C . ALA A 1 94 ? -29.437 -6.558 21.101 1.00 75.44 94 ALA A C 1
ATOM 733 O O . ALA A 1 94 ? -29.500 -6.977 22.258 1.00 75.44 94 ALA A O 1
ATOM 734 N N . ALA A 1 95 ? -28.288 -6.444 20.428 1.00 65.88 95 ALA A N 1
ATOM 735 C CA . ALA A 1 95 ? -26.971 -6.738 20.985 1.00 65.88 95 ALA A CA 1
ATOM 736 C C . ALA A 1 95 ? -26.687 -5.858 22.209 1.00 65.88 95 ALA A C 1
ATOM 738 O O . ALA A 1 95 ? -26.463 -6.384 23.291 1.00 65.88 95 ALA A O 1
ATOM 739 N N . TRP A 1 96 ? -26.878 -4.538 22.113 1.00 65.50 96 TRP A N 1
ATOM 740 C CA . TRP A 1 96 ? -26.731 -3.611 23.248 1.00 65.50 96 TRP A CA 1
ATOM 741 C C . TRP A 1 96 ? -27.613 -3.944 24.459 1.00 65.50 96 TRP A C 1
ATOM 743 O O . TRP A 1 96 ? -27.273 -3.602 25.590 1.00 65.50 96 TRP A O 1
ATOM 753 N N . ARG A 1 97 ? -28.779 -4.564 24.241 1.00 63.22 97 ARG A N 1
ATOM 754 C CA . ARG A 1 97 ? -29.696 -4.952 25.324 1.00 63.22 97 ARG A CA 1
ATOM 755 C C . ARG A 1 97 ? -29.335 -6.285 25.973 1.00 63.22 97 ARG A C 1
ATOM 757 O O . ARG A 1 97 ? -29.696 -6.487 27.129 1.00 63.22 97 ARG A O 1
ATOM 764 N N . ASN A 1 98 ? -28.678 -7.176 25.237 1.00 59.47 98 ASN A N 1
ATOM 765 C CA . ASN A 1 98 ? -28.430 -8.557 25.652 1.00 59.47 98 ASN A CA 1
ATOM 766 C C . ASN A 1 98 ? -26.957 -8.842 25.977 1.00 59.47 98 ASN A C 1
ATOM 768 O O . ASN A 1 98 ? -26.670 -9.812 26.676 1.00 59.47 98 ASN A O 1
ATOM 772 N N . GLU A 1 99 ? -26.026 -8.034 25.479 1.00 60.59 99 GLU A N 1
ATOM 773 C CA . GLU A 1 99 ? -24.594 -8.236 25.649 1.00 60.59 99 GLU A CA 1
ATOM 774 C C . GLU A 1 99 ? -24.100 -7.460 26.874 1.00 60.59 99 GLU A C 1
ATOM 776 O O . GLU A 1 99 ? -23.943 -6.240 26.864 1.00 60.59 99 GLU A O 1
ATOM 781 N N . ALA A 1 100 ? -23.892 -8.187 27.974 1.00 66.00 100 ALA A N 1
ATOM 782 C CA . ALA A 1 100 ? -23.169 -7.663 29.124 1.00 66.00 100 ALA A CA 1
ATOM 783 C C . ALA A 1 100 ? -21.718 -7.364 28.711 1.00 66.00 100 ALA A C 1
ATOM 785 O O . ALA A 1 100 ? -21.115 -8.154 27.982 1.00 66.00 100 ALA A O 1
ATOM 786 N N . ALA A 1 101 ? -21.153 -6.253 29.195 1.00 67.38 101 ALA A N 1
ATOM 787 C CA . ALA A 1 101 ? -19.788 -5.830 28.864 1.00 67.38 101 ALA A CA 1
ATOM 788 C C . ALA A 1 101 ? -18.747 -6.942 29.104 1.00 67.38 101 ALA A C 1
ATOM 790 O O . ALA A 1 101 ? -17.813 -7.080 28.319 1.00 67.38 101 ALA A O 1
ATOM 791 N N . ASP A 1 102 ? -18.967 -7.788 30.114 1.00 68.50 102 ASP A N 1
ATOM 792 C CA . ASP A 1 102 ? -18.121 -8.945 30.420 1.00 68.50 102 ASP A CA 1
ATOM 793 C C . ASP A 1 102 ? -18.149 -10.027 29.327 1.00 68.50 102 ASP A C 1
ATOM 795 O O . ASP A 1 102 ? -17.120 -10.623 29.029 1.00 68.50 102 ASP A O 1
ATOM 799 N N . ASN A 1 103 ? -19.297 -10.262 28.681 1.00 75.75 103 ASN A N 1
ATOM 800 C CA . ASN A 1 103 ? -19.416 -11.237 27.588 1.00 75.75 103 ASN A CA 1
ATOM 801 C C . ASN A 1 103 ? -18.723 -10.737 26.307 1.00 75.75 103 ASN A C 1
ATOM 803 O O . ASN A 1 103 ? -18.051 -11.502 25.609 1.00 75.75 103 ASN A O 1
ATOM 807 N N . ALA A 1 104 ? -18.835 -9.434 26.027 1.00 75.19 104 ALA A N 1
ATOM 808 C CA . ALA A 1 104 ? -18.095 -8.803 24.938 1.00 75.19 104 ALA A CA 1
ATOM 809 C C . ALA A 1 104 ? -16.580 -8.890 25.191 1.00 75.19 104 ALA A C 1
ATOM 811 O O . ALA A 1 104 ? -15.826 -9.275 24.300 1.00 75.19 104 ALA A O 1
ATOM 812 N N . LEU A 1 105 ? -16.140 -8.606 26.423 1.00 79.50 105 LEU A N 1
ATOM 813 C CA . LEU A 1 105 ? -14.733 -8.667 26.816 1.00 79.50 105 LEU A CA 1
ATOM 814 C C . LEU A 1 105 ? -14.164 -10.092 26.736 1.00 79.50 105 LEU A C 1
ATOM 816 O O . LEU A 1 105 ? -13.070 -10.282 26.209 1.00 79.50 105 LEU A O 1
ATOM 820 N N . ASP A 1 106 ? -14.918 -11.099 27.183 1.00 80.75 106 ASP A N 1
ATOM 821 C CA . ASP A 1 106 ? -14.543 -12.514 27.063 1.00 80.75 106 ASP A CA 1
ATOM 822 C C . ASP A 1 106 ? -14.431 -12.943 25.589 1.00 80.75 106 ASP A C 1
ATOM 824 O O . ASP A 1 106 ? -13.454 -13.569 25.169 1.00 80.75 106 ASP A O 1
ATOM 828 N N . THR A 1 107 ? -15.378 -12.508 24.752 1.00 80.81 107 THR A N 1
ATOM 829 C CA . THR A 1 107 ? -15.334 -12.765 23.308 1.00 80.81 107 THR A CA 1
ATOM 830 C C . THR A 1 107 ? -14.118 -12.110 22.653 1.00 80.81 107 THR A C 1
ATOM 832 O O . THR A 1 107 ? -13.445 -12.754 21.844 1.00 80.81 107 THR A O 1
ATOM 835 N N . MET A 1 108 ? -13.805 -10.859 23.002 1.00 79.62 108 MET A N 1
ATOM 836 C CA . MET A 1 108 ? -12.650 -10.145 22.456 1.00 79.62 108 MET A CA 1
ATOM 837 C C . MET A 1 108 ? -11.321 -10.766 22.909 1.00 79.62 108 MET A C 1
ATOM 839 O O . MET A 1 108 ? -10.449 -10.965 22.065 1.00 79.62 108 MET A O 1
ATOM 843 N N . ASN A 1 109 ? -11.190 -11.143 24.188 1.00 80.88 109 ASN A N 1
ATOM 844 C CA . ASN A 1 109 ? -10.017 -11.853 24.714 1.00 80.88 109 ASN A CA 1
ATOM 845 C C . ASN A 1 109 ? -9.794 -13.183 23.989 1.00 80.88 109 ASN A C 1
ATOM 847 O O . ASN A 1 109 ? -8.686 -13.469 23.544 1.00 80.88 109 ASN A O 1
ATOM 851 N N . ARG A 1 110 ? -10.858 -13.967 23.789 1.00 83.56 110 ARG A N 1
ATOM 852 C CA . ARG A 1 110 ? -10.782 -15.244 23.070 1.00 83.56 110 ARG A CA 1
ATOM 853 C C . ARG A 1 110 ? -10.328 -15.072 21.618 1.00 83.56 110 ARG A C 1
ATOM 855 O O . ARG A 1 110 ? -9.539 -15.869 21.119 1.00 83.56 110 ARG A O 1
ATOM 862 N N . VAL A 1 111 ? -10.829 -14.044 20.926 1.00 81.81 111 VAL A N 1
ATOM 863 C CA . VAL A 1 111 ? -10.405 -13.733 19.548 1.00 81.81 111 VAL A CA 1
ATOM 864 C C . VAL A 1 111 ? -8.954 -13.251 19.517 1.00 81.81 111 VAL A C 1
ATOM 866 O O . VAL A 1 111 ? -8.215 -13.622 18.606 1.00 81.81 111 VAL A O 1
ATOM 869 N N . GLN A 1 112 ? -8.534 -12.446 20.495 1.00 80.56 112 GLN A N 1
ATOM 870 C CA . GLN A 1 112 ? -7.150 -11.999 20.618 1.00 80.56 112 GLN A CA 1
ATOM 871 C C . GLN A 1 112 ? -6.198 -13.181 20.832 1.00 80.56 112 GLN A C 1
ATOM 873 O O . GLN A 1 112 ? -5.238 -13.307 20.076 1.00 80.56 112 GLN A O 1
ATOM 878 N N . GLU A 1 113 ? -6.489 -14.064 21.790 1.00 81.44 113 GLU A N 1
ATOM 879 C CA . GLU A 1 113 ? -5.678 -15.251 22.090 1.00 81.44 113 GLU A CA 1
ATOM 880 C C . GLU A 1 113 ? -5.541 -16.153 20.853 1.00 81.44 113 GLU A C 1
ATOM 882 O O . GLU A 1 113 ? -4.433 -16.520 20.468 1.00 81.44 113 GLU A O 1
ATOM 887 N N . GLU A 1 114 ? -6.642 -16.414 20.136 1.00 80.31 114 GLU A N 1
ATOM 888 C CA . GLU A 1 114 ? -6.613 -17.201 18.896 1.00 80.31 114 GLU A CA 1
ATOM 889 C C . GLU A 1 114 ? -5.754 -16.531 17.801 1.00 80.31 114 GLU A C 1
ATOM 891 O O . GLU A 1 114 ? -5.009 -17.202 17.080 1.00 80.31 114 GLU A O 1
ATOM 896 N N . LEU A 1 115 ? -5.816 -15.201 17.665 1.00 75.56 115 LEU A N 1
ATOM 897 C CA . LEU A 1 115 ? -4.994 -14.463 16.700 1.00 75.56 115 LEU A CA 1
ATOM 898 C C . LEU A 1 115 ? -3.504 -14.456 17.072 1.00 75.56 115 LEU A C 1
ATOM 900 O O . LEU A 1 115 ? -2.665 -14.570 16.169 1.00 75.56 115 LEU A O 1
ATOM 904 N N . GLU A 1 116 ? -3.182 -14.329 18.360 1.00 78.69 116 GLU A N 1
ATOM 905 C CA . GLU A 1 116 ? -1.818 -14.403 18.891 1.00 78.69 116 GLU A CA 1
ATOM 906 C C . GLU A 1 116 ? -1.231 -15.803 18.687 1.00 78.69 116 GLU A C 1
ATOM 908 O O . GLU A 1 116 ? -0.163 -15.923 18.086 1.00 78.69 116 GLU A O 1
ATOM 913 N N . GLU A 1 117 ? -1.965 -16.866 19.034 1.00 80.56 117 GLU A N 1
ATOM 914 C CA . GLU A 1 117 ? -1.546 -18.255 18.805 1.00 80.56 117 GLU A CA 1
ATOM 915 C C . GLU A 1 117 ? -1.260 -18.538 17.322 1.00 80.56 117 GLU A C 1
ATOM 917 O O . GLU A 1 117 ? -0.256 -19.171 16.972 1.00 80.56 117 GLU A O 1
ATOM 922 N N . ILE A 1 118 ? -2.117 -18.047 16.418 1.00 73.81 118 ILE A N 1
ATOM 923 C CA . ILE A 1 118 ? -1.917 -18.197 14.971 1.00 73.81 118 ILE A CA 1
ATOM 924 C C . ILE A 1 118 ? -0.648 -17.467 14.511 1.00 73.81 118 ILE A C 1
ATOM 926 O O . ILE A 1 118 ? 0.076 -17.980 13.646 1.00 73.81 118 ILE A O 1
ATOM 930 N N . GLU A 1 119 ? -0.370 -16.264 15.018 1.00 70.50 119 GLU A N 1
ATOM 931 C CA . GLU A 1 119 ? 0.837 -15.523 14.634 1.00 70.50 119 GLU A CA 1
ATOM 932 C C . GLU A 1 119 ? 2.102 -16.138 15.249 1.00 70.50 119 GLU A C 1
ATOM 934 O O . GLU A 1 119 ? 3.112 -16.246 14.547 1.00 70.50 119 GLU A O 1
ATOM 939 N N . ASP A 1 120 ? 2.034 -16.638 16.481 1.00 73.88 120 ASP A N 1
ATOM 940 C CA . ASP A 1 120 ? 3.133 -17.317 17.167 1.00 73.88 120 ASP A CA 1
ATOM 941 C C . ASP A 1 120 ? 3.488 -18.642 16.505 1.00 73.88 120 ASP A C 1
ATOM 943 O O . ASP A 1 120 ? 4.658 -18.880 16.189 1.00 73.88 120 ASP A O 1
ATOM 947 N N . HIS A 1 121 ? 2.494 -19.467 16.168 1.00 72.00 121 HIS A N 1
ATOM 948 C CA . HIS A 1 121 ? 2.725 -20.694 15.411 1.00 72.00 121 HIS A CA 1
ATOM 949 C C . HIS A 1 121 ? 3.365 -20.388 14.048 1.00 72.00 121 HIS A C 1
ATOM 951 O O . HIS A 1 121 ? 4.337 -21.025 13.627 1.00 72.00 121 HIS A O 1
ATOM 957 N N . ARG A 1 122 ? 2.888 -19.330 13.378 1.00 66.69 122 ARG A N 1
ATOM 958 C CA . ARG A 1 122 ? 3.486 -18.852 12.127 1.00 66.69 122 ARG A CA 1
ATOM 959 C C . ARG A 1 122 ? 4.887 -18.289 12.310 1.00 66.69 122 ARG A C 1
ATOM 961 O O . ARG A 1 122 ? 5.612 -18.260 11.319 1.00 66.69 122 ARG A O 1
ATOM 968 N N . ASN A 1 123 ? 5.257 -17.764 13.472 1.00 66.31 123 ASN A N 1
ATOM 969 C CA . ASN A 1 123 ? 6.595 -17.242 13.741 1.00 66.31 123 ASN A CA 1
ATOM 970 C C . ASN A 1 123 ? 7.571 -18.360 14.124 1.00 66.31 123 ASN A C 1
ATOM 972 O O . ASN A 1 123 ? 8.721 -18.314 13.691 1.00 66.31 123 ASN A O 1
ATOM 976 N N . ALA A 1 124 ? 7.109 -19.384 14.842 1.00 66.50 124 ALA A N 1
ATOM 977 C CA . ALA A 1 124 ? 7.899 -20.549 15.231 1.00 66.50 124 ALA A CA 1
ATOM 978 C C . ALA A 1 124 ? 8.343 -21.407 14.030 1.00 66.50 124 ALA A C 1
ATOM 980 O O . ALA A 1 124 ? 9.474 -21.886 14.004 1.00 66.50 124 ALA A O 1
ATOM 981 N N . GLU A 1 125 ? 7.505 -21.552 12.995 1.00 61.56 125 GLU A N 1
ATOM 982 C CA . GLU A 1 125 ? 7.874 -22.279 11.766 1.00 61.56 125 GLU A CA 1
ATOM 983 C C . GLU A 1 125 ? 8.852 -21.508 10.844 1.00 61.56 125 GLU A C 1
ATOM 985 O O . GLU A 1 125 ? 9.278 -22.037 9.813 1.00 61.56 125 GLU A O 1
ATOM 990 N N . ARG A 1 126 ? 9.215 -20.250 11.150 1.00 58.22 126 ARG A N 1
ATOM 991 C CA . ARG A 1 126 ? 10.060 -19.423 10.264 1.00 58.22 126 ARG A CA 1
ATOM 992 C C . ARG A 1 126 ? 11.547 -19.550 10.599 1.00 58.22 126 ARG A C 1
ATOM 994 O O . ARG A 1 126 ? 11.992 -19.205 11.688 1.00 58.22 126 ARG A O 1
ATOM 1001 N N . HIS A 1 127 ? 12.353 -19.910 9.599 1.00 57.22 127 HIS A N 1
ATOM 1002 C CA . HIS A 1 127 ? 13.809 -19.754 9.669 1.00 57.22 127 HIS A CA 1
ATOM 1003 C C . HIS A 1 127 ? 14.209 -18.269 9.746 1.00 57.22 127 HIS A C 1
ATOM 1005 O O . HIS A 1 127 ? 13.653 -17.429 9.036 1.00 57.22 127 HIS A O 1
ATOM 1011 N N . VAL A 1 128 ? 15.227 -17.957 10.558 1.00 57.53 128 VAL A N 1
ATOM 1012 C CA . VAL A 1 128 ? 15.729 -16.592 10.839 1.00 57.53 128 VAL A CA 1
ATOM 1013 C C . VAL A 1 128 ? 16.029 -15.788 9.567 1.00 57.53 128 VAL A C 1
ATOM 1015 O O . VAL A 1 128 ? 15.769 -14.588 9.527 1.00 57.53 128 VAL A O 1
ATOM 1018 N N . LEU A 1 129 ? 16.512 -16.450 8.511 1.00 49.84 129 LEU A N 1
ATOM 1019 C CA . LEU A 1 129 ? 16.890 -15.813 7.245 1.00 49.84 129 LEU A CA 1
ATOM 1020 C C . LEU A 1 129 ? 15.675 -15.434 6.373 1.00 49.84 129 LEU A C 1
ATOM 1022 O O . LEU A 1 129 ? 15.698 -14.413 5.699 1.00 49.84 129 LEU A O 1
ATOM 1026 N N . LEU A 1 130 ? 14.575 -16.194 6.456 1.00 54.38 130 LEU A N 1
ATOM 1027 C CA . LEU A 1 130 ? 13.306 -15.875 5.784 1.00 54.38 130 LEU A CA 1
ATOM 1028 C C . LEU A 1 130 ? 12.507 -14.799 6.530 1.00 54.38 130 LEU A C 1
ATOM 1030 O O . LEU A 1 130 ? 11.566 -14.242 5.978 1.00 54.38 130 LEU A O 1
ATOM 1034 N N . ARG A 1 131 ? 12.840 -14.487 7.788 1.00 57.41 131 ARG A N 1
ATOM 1035 C CA . ARG A 1 131 ? 12.063 -13.540 8.603 1.00 57.41 131 ARG A CA 1
ATOM 1036 C C . ARG A 1 131 ? 12.118 -12.100 8.071 1.00 57.41 131 ARG A C 1
ATOM 1038 O O . ARG A 1 131 ? 11.223 -11.331 8.402 1.00 57.41 131 ARG A O 1
ATOM 1045 N N . LYS A 1 132 ? 13.122 -11.760 7.254 1.00 59.34 132 LYS A N 1
ATOM 1046 C CA . LYS A 1 132 ? 13.412 -10.376 6.843 1.00 59.34 132 LYS A CA 1
ATOM 1047 C C . LYS A 1 132 ? 12.925 -9.970 5.454 1.00 59.34 132 LYS A C 1
ATOM 1049 O O . LYS A 1 132 ? 12.626 -8.802 5.283 1.00 59.34 132 LYS A O 1
ATOM 1054 N N . ASP A 1 133 ? 12.786 -10.901 4.510 1.00 70.06 133 ASP A N 1
ATOM 1055 C CA . ASP A 1 133 ? 12.362 -10.587 3.134 1.00 70.06 133 ASP A CA 1
ATOM 1056 C C . ASP A 1 133 ? 10.968 -11.179 2.859 1.00 70.06 133 ASP A C 1
ATOM 1058 O O . ASP A 1 133 ? 10.778 -12.402 2.873 1.00 70.06 133 ASP A O 1
ATOM 1062 N N . VAL A 1 134 ? 9.968 -10.312 2.662 1.00 68.81 134 VAL A N 1
ATOM 1063 C CA . VAL A 1 134 ? 8.568 -10.709 2.449 1.00 68.81 134 VAL A CA 1
ATOM 1064 C C . VAL A 1 134 ? 8.395 -11.428 1.104 1.00 68.81 134 VAL A C 1
ATOM 1066 O O . VAL A 1 134 ? 7.590 -12.364 1.011 1.00 68.81 134 VAL A O 1
ATOM 1069 N N . GLY A 1 135 ? 9.171 -11.061 0.082 1.00 65.62 135 GLY A N 1
ATOM 1070 C CA . GLY A 1 135 ? 9.208 -11.744 -1.214 1.00 65.62 135 GLY A CA 1
ATOM 1071 C C . GLY A 1 135 ? 9.722 -13.186 -1.126 1.00 65.62 135 GLY A C 1
ATOM 1072 O O . GLY A 1 135 ? 9.066 -14.114 -1.613 1.00 65.62 135 GLY A O 1
ATOM 1073 N N . LEU A 1 136 ? 10.832 -13.419 -0.422 1.00 68.31 136 LEU A N 1
ATOM 1074 C CA . LEU A 1 136 ? 11.359 -14.767 -0.165 1.00 68.31 136 LEU A CA 1
ATOM 1075 C C . LEU A 1 136 ? 10.401 -15.609 0.690 1.00 68.31 136 LEU A C 1
ATOM 1077 O O . LEU A 1 136 ? 10.238 -16.807 0.433 1.00 68.31 136 LEU A O 1
ATOM 1081 N N . GLN A 1 137 ? 9.707 -15.001 1.660 1.00 70.19 137 GLN A N 1
ATOM 1082 C CA . GLN A 1 137 ? 8.649 -15.688 2.415 1.00 70.19 137 GLN A CA 1
ATOM 1083 C C . GLN A 1 137 ? 7.527 -16.178 1.504 1.00 70.19 137 GLN A C 1
ATOM 1085 O O . GLN A 1 137 ? 7.014 -17.288 1.688 1.00 70.19 137 GLN A O 1
ATOM 1090 N N . LEU A 1 138 ? 7.117 -15.354 0.539 1.00 71.38 138 LEU A N 1
ATOM 1091 C CA . LEU A 1 138 ? 6.082 -15.722 -0.414 1.00 71.38 138 LEU A CA 1
ATOM 1092 C C . LEU A 1 138 ? 6.549 -16.869 -1.314 1.00 71.38 138 LEU A C 1
ATOM 1094 O O . LEU A 1 138 ? 5.813 -17.845 -1.454 1.00 71.38 138 LEU A O 1
ATOM 1098 N N . MET A 1 139 ? 7.769 -16.801 -1.860 1.00 66.94 139 MET A N 1
ATOM 1099 C CA . MET A 1 139 ? 8.320 -17.879 -2.690 1.00 66.94 139 MET A CA 1
ATOM 1100 C C . MET A 1 139 ? 8.407 -19.198 -1.920 1.00 66.94 139 MET A C 1
ATOM 1102 O O . MET A 1 139 ? 7.925 -20.217 -2.408 1.00 66.94 139 MET A O 1
ATOM 1106 N N . ALA A 1 140 ? 8.917 -19.180 -0.685 1.00 64.94 140 ALA A N 1
ATOM 1107 C CA . ALA A 1 140 ? 8.961 -20.366 0.168 1.00 64.94 140 ALA A CA 1
ATOM 1108 C C . ALA A 1 140 ? 7.555 -20.938 0.438 1.00 64.94 140 ALA A C 1
ATOM 1110 O O . ALA A 1 140 ? 7.355 -22.153 0.390 1.00 64.94 140 ALA A O 1
ATOM 1111 N N . THR A 1 141 ? 6.560 -20.070 0.657 1.00 67.19 141 THR A N 1
ATOM 1112 C CA . THR A 1 141 ? 5.158 -20.478 0.856 1.00 67.19 141 THR A CA 1
ATOM 1113 C C . THR A 1 141 ? 4.566 -21.101 -0.412 1.00 67.19 141 THR A C 1
ATOM 1115 O O . THR A 1 141 ? 3.889 -22.126 -0.333 1.00 67.19 141 THR A O 1
ATOM 1118 N N . CYS A 1 142 ? 4.837 -20.525 -1.586 1.00 64.56 142 CYS A N 1
ATOM 1119 C CA . CYS A 1 142 ? 4.414 -21.073 -2.874 1.00 64.56 142 CYS A CA 1
ATOM 1120 C C . CYS A 1 142 ? 5.068 -22.432 -3.150 1.00 64.56 142 CYS A C 1
ATOM 1122 O O . CYS A 1 142 ? 4.357 -23.382 -3.466 1.00 64.56 142 CYS A O 1
ATOM 1124 N N . CYS A 1 143 ? 6.381 -22.565 -2.942 1.00 63.19 143 CYS A N 1
ATOM 1125 C CA . CYS A 1 143 ? 7.102 -23.829 -3.100 1.00 63.19 143 CYS A CA 1
ATOM 1126 C C . CYS A 1 143 ? 6.587 -24.907 -2.136 1.00 63.19 143 CYS A C 1
ATOM 1128 O O . CYS A 1 143 ? 6.344 -26.036 -2.554 1.00 63.19 143 CYS A O 1
ATOM 1130 N N . ARG A 1 144 ? 6.329 -24.561 -0.864 1.00 66.06 144 ARG A N 1
ATOM 1131 C CA . ARG A 1 144 ? 5.720 -25.481 0.110 1.00 66.06 144 ARG A CA 1
ATOM 1132 C C . ARG A 1 144 ? 4.320 -25.907 -0.328 1.00 66.06 144 ARG A C 1
ATOM 1134 O O . ARG A 1 144 ? 4.003 -27.084 -0.227 1.00 66.06 144 ARG A O 1
ATOM 1141 N N . LYS A 1 145 ? 3.501 -24.993 -0.855 1.00 62.69 145 LYS A N 1
ATOM 1142 C CA . LYS A 1 145 ? 2.140 -25.294 -1.332 1.00 62.69 145 LYS A CA 1
ATOM 1143 C C . LYS A 1 145 ? 2.133 -26.168 -2.592 1.00 62.69 145 LYS A C 1
ATOM 1145 O O . LYS A 1 145 ? 1.259 -27.018 -2.716 1.00 62.69 145 LYS A O 1
ATOM 1150 N N . ILE A 1 146 ? 3.106 -25.986 -3.486 1.00 63.41 146 ILE A N 1
ATOM 1151 C CA . ILE A 1 146 ? 3.315 -26.835 -4.669 1.00 63.41 146 ILE A CA 1
ATOM 1152 C C . ILE A 1 146 ? 3.794 -28.231 -4.243 1.00 63.41 146 ILE A C 1
ATOM 1154 O O . ILE A 1 146 ? 3.247 -29.225 -4.708 1.00 63.41 146 ILE A O 1
ATOM 1158 N N . ASN A 1 147 ? 4.723 -28.321 -3.286 1.00 58.16 147 ASN A N 1
ATOM 1159 C CA . ASN A 1 147 ? 5.183 -29.605 -2.743 1.00 58.16 147 ASN A CA 1
ATOM 1160 C C . ASN A 1 147 ? 4.091 -30.339 -1.941 1.00 58.16 147 ASN A C 1
ATOM 1162 O O . ASN A 1 147 ? 3.975 -31.555 -2.031 1.00 58.16 147 ASN A O 1
ATOM 1166 N N . GLN A 1 148 ? 3.243 -29.615 -1.204 1.00 55.66 148 GLN A N 1
ATOM 1167 C CA . GLN A 1 148 ? 2.087 -30.172 -0.485 1.00 55.66 148 GLN A CA 1
ATOM 1168 C C . GLN A 1 148 ? 0.944 -30.599 -1.414 1.00 55.66 148 GLN A C 1
ATOM 1170 O O . GLN A 1 148 ? 0.067 -31.353 -1.003 1.00 55.66 148 GLN A O 1
ATOM 1175 N N . MET A 1 149 ? 0.948 -30.161 -2.674 1.00 48.56 149 MET A N 1
ATOM 1176 C CA . MET A 1 149 ? -0.014 -30.609 -3.683 1.00 48.56 149 MET A CA 1
ATOM 1177 C C . MET A 1 149 ? 0.175 -32.098 -4.040 1.00 48.56 149 MET A C 1
ATOM 1179 O O . MET A 1 149 ? -0.713 -32.689 -4.648 1.00 48.56 149 MET A O 1
ATOM 1183 N N . GLY A 1 150 ? 1.294 -32.705 -3.618 1.00 47.25 150 GLY A N 1
ATOM 1184 C CA . GLY A 1 150 ? 1.566 -34.139 -3.709 1.00 47.25 150 GLY A CA 1
ATOM 1185 C C . GLY A 1 150 ? 1.100 -34.988 -2.517 1.00 47.25 150 GLY A C 1
ATOM 1186 O O . GLY A 1 150 ? 1.204 -36.207 -2.612 1.00 47.25 150 GLY A O 1
ATOM 1187 N N . ASP A 1 151 ? 0.577 -34.401 -1.428 1.00 43.00 151 ASP A N 1
ATOM 1188 C CA . ASP A 1 151 ? 0.216 -35.145 -0.207 1.00 43.00 151 ASP A CA 1
ATOM 1189 C C . ASP A 1 151 ? -1.238 -34.847 0.247 1.00 43.00 151 ASP A C 1
ATOM 1191 O O . ASP A 1 151 ? -1.536 -33.764 0.760 1.00 43.00 151 ASP A O 1
ATOM 1195 N N . PRO A 1 152 ? -2.201 -35.771 0.052 1.00 36.84 152 PRO A N 1
ATOM 1196 C CA . PRO A 1 152 ? -3.637 -35.480 0.143 1.00 36.84 152 PRO A CA 1
ATOM 1197 C C . PRO A 1 152 ? -4.226 -35.540 1.567 1.00 36.84 152 PRO A C 1
ATOM 1199 O O . PRO A 1 152 ? -5.434 -35.724 1.723 1.00 36.84 152 PRO A O 1
ATOM 1202 N N . LYS A 1 153 ? -3.425 -35.404 2.631 1.00 40.00 153 LYS A N 1
ATOM 1203 C CA . LYS A 1 153 ? -3.893 -35.589 4.020 1.00 40.00 153 LYS A CA 1
ATOM 1204 C C . LYS A 1 153 ? -3.499 -34.444 4.955 1.00 40.00 153 LYS A C 1
ATOM 1206 O O . LYS A 1 153 ? -2.633 -34.633 5.792 1.00 40.00 153 LYS A O 1
ATOM 1211 N N . LEU A 1 154 ? -4.163 -33.289 4.846 1.00 36.50 154 LEU A N 1
ATOM 1212 C CA . LEU A 1 154 ? -4.552 -32.420 5.981 1.00 36.50 154 LEU A CA 1
ATOM 1213 C C . LEU A 1 154 ? -5.251 -31.155 5.446 1.00 36.50 154 LEU A C 1
ATOM 1215 O O . LEU A 1 154 ? -4.642 -30.110 5.237 1.00 36.50 154 LEU A O 1
ATOM 1219 N N . ARG A 1 155 ? -6.557 -31.232 5.189 1.00 35.91 155 ARG A N 1
ATOM 1220 C CA . ARG A 1 155 ? -7.394 -30.045 4.943 1.00 35.91 155 ARG A CA 1
ATOM 1221 C C . ARG A 1 155 ? -8.690 -30.156 5.732 1.00 35.91 155 ARG A C 1
ATOM 1223 O O . ARG A 1 155 ? -9.783 -30.117 5.185 1.00 35.91 155 ARG A O 1
ATOM 1230 N N . THR A 1 156 ? -8.551 -30.296 7.040 1.00 35.34 156 THR A N 1
ATOM 1231 C CA . THR A 1 156 ? -9.635 -30.022 7.982 1.00 35.34 156 THR A CA 1
ATOM 1232 C C . THR A 1 156 ? -9.261 -28.719 8.672 1.00 35.34 156 THR A C 1
ATOM 1234 O O . THR A 1 156 ? -8.613 -28.711 9.713 1.00 35.34 156 THR A O 1
ATOM 1237 N N . GLY A 1 157 ? -9.559 -27.601 8.005 1.00 39.62 157 GLY A N 1
ATOM 1238 C CA . GLY A 1 157 ? -9.441 -26.281 8.613 1.00 39.62 157 GLY A CA 1
ATOM 1239 C C . GLY A 1 157 ? -10.449 -26.200 9.749 1.00 39.62 157 GLY A C 1
ATOM 1240 O O . GLY A 1 157 ? -11.651 -26.298 9.513 1.00 39.62 157 GLY A O 1
ATOM 1241 N N . ARG A 1 158 ? -9.955 -26.098 10.981 1.00 39.16 158 ARG A N 1
ATOM 1242 C CA . ARG A 1 158 ? -10.776 -25.776 12.147 1.00 39.16 158 ARG A CA 1
ATOM 1243 C C . ARG A 1 158 ? -11.369 -24.386 11.893 1.00 39.16 158 ARG A C 1
ATOM 1245 O O . ARG A 1 158 ? -10.612 -23.461 11.611 1.00 39.16 158 ARG A O 1
ATOM 1252 N N . ALA A 1 159 ? -12.696 -24.270 11.892 1.00 44.94 159 ALA A N 1
ATOM 1253 C CA . ALA A 1 159 ? -13.354 -22.969 11.814 1.00 44.94 159 ALA A CA 1
ATOM 1254 C C . ALA A 1 159 ? -12.911 -22.130 13.027 1.00 44.94 159 ALA A C 1
ATOM 1256 O O . ALA A 1 159 ? -12.825 -22.708 14.118 1.00 44.94 159 ALA A O 1
ATOM 1257 N N . PRO A 1 160 ? -12.597 -20.832 12.854 1.00 51.16 160 PRO A N 1
ATOM 1258 C CA . PRO A 1 160 ? -12.138 -20.010 13.961 1.00 51.16 160 PRO A CA 1
ATOM 1259 C C . PRO A 1 160 ? -13.202 -19.976 15.059 1.00 51.16 160 PRO A C 1
ATOM 1261 O O . PRO A 1 160 ? -14.391 -19.797 14.782 1.00 51.16 160 PRO A O 1
ATOM 1264 N N . SER A 1 161 ? -12.775 -20.188 16.300 1.00 43.81 161 SER A N 1
ATOM 1265 C CA . SER A 1 161 ? -13.644 -20.412 17.464 1.00 43.81 161 SER A CA 1
ATOM 1266 C C . SER A 1 161 ? -14.494 -19.180 17.831 1.00 43.81 161 SER A C 1
ATOM 1268 O O . SER A 1 161 ? -15.473 -19.293 18.575 1.00 43.81 161 SER A O 1
ATOM 1270 N N . GLY A 1 162 ? -14.143 -18.004 17.301 1.00 45.81 162 GLY A N 1
ATOM 1271 C CA . GLY A 1 162 ? -14.829 -16.727 17.527 1.00 45.81 162 GLY A CA 1
ATOM 1272 C C . GLY A 1 162 ? -15.913 -16.332 16.518 1.00 45.81 162 GLY A C 1
ATOM 1273 O O . GLY A 1 162 ? -16.558 -15.305 16.707 1.00 45.81 162 GLY A O 1
ATOM 1274 N N . VAL A 1 163 ? -16.127 -17.095 15.442 1.00 49.81 163 VAL A N 1
ATOM 1275 C CA . VAL A 1 163 ? -17.058 -16.698 14.372 1.00 49.81 163 VAL A CA 1
ATOM 1276 C C . VAL A 1 163 ? -18.511 -16.938 14.803 1.00 49.81 163 VAL A C 1
ATOM 1278 O O . VAL A 1 163 ? -18.904 -18.076 15.069 1.00 49.81 163 VAL A O 1
ATOM 1281 N N . GLN A 1 164 ? -19.329 -15.876 14.858 1.00 49.34 164 GLN A N 1
ATOM 1282 C CA . GLN A 1 164 ? -20.768 -16.006 15.115 1.00 49.34 164 GLN A CA 1
ATOM 1283 C C . GLN A 1 164 ? -21.416 -16.928 14.073 1.00 49.34 164 GLN A C 1
ATOM 1285 O O . GLN A 1 164 ? -21.186 -16.811 12.863 1.00 49.34 164 GLN A O 1
ATOM 1290 N N . SER A 1 165 ? -22.241 -17.857 14.557 1.00 37.53 165 SER A N 1
ATOM 1291 C CA . SER A 1 165 ? -22.941 -18.836 13.725 1.00 37.53 165 SER A CA 1
ATOM 1292 C C . SER A 1 165 ? -23.906 -18.119 12.776 1.00 37.53 165 SER A C 1
ATOM 1294 O O . SER A 1 165 ? -24.882 -17.536 13.232 1.00 37.53 165 SER A O 1
ATOM 1296 N N . GLY A 1 166 ? -23.639 -18.168 11.467 1.00 47.03 166 GLY A N 1
ATOM 1297 C CA . GLY A 1 166 ? -24.458 -17.508 10.438 1.00 47.03 166 GLY A CA 1
ATOM 1298 C C . GLY A 1 166 ? -23.796 -16.316 9.738 1.00 47.03 166 GLY A C 1
ATOM 1299 O O . GLY A 1 166 ? -24.378 -15.780 8.799 1.00 47.03 166 GLY A O 1
ATOM 1300 N N . THR A 1 167 ? -22.578 -15.930 10.128 1.00 46.78 167 THR A N 1
ATOM 1301 C CA . THR A 1 167 ? -21.815 -14.899 9.407 1.00 46.78 167 THR A CA 1
ATOM 1302 C C . THR A 1 167 ? -21.394 -15.391 8.010 1.00 46.78 167 THR A C 1
ATOM 1304 O O . THR A 1 167 ? -20.946 -16.534 7.863 1.00 46.78 167 THR A O 1
ATOM 1307 N N . PRO A 1 168 ? -21.560 -14.573 6.951 1.00 50.88 168 PRO A N 1
ATOM 1308 C CA . PRO A 1 168 ? -21.171 -14.957 5.600 1.00 50.88 168 PRO A CA 1
ATOM 1309 C C . PRO A 1 168 ? -19.647 -15.099 5.510 1.00 50.88 168 PRO A C 1
ATOM 1311 O O . PRO A 1 168 ? -18.911 -14.163 5.811 1.00 50.88 168 PRO A O 1
ATOM 1314 N N . ASP A 1 169 ? -19.165 -16.264 5.069 1.00 51.25 169 ASP A N 1
ATOM 1315 C CA . ASP A 1 169 ? -17.739 -16.484 4.811 1.00 51.25 169 ASP A CA 1
ATOM 1316 C C . ASP A 1 169 ? -17.306 -15.645 3.598 1.00 51.25 169 ASP A C 1
ATOM 1318 O O . ASP A 1 169 ? -17.638 -15.946 2.444 1.00 51.25 169 ASP A O 1
ATOM 1322 N N . ILE A 1 170 ? -16.600 -14.541 3.853 1.00 58.28 170 ILE A N 1
ATOM 1323 C CA . ILE A 1 170 ? -16.121 -13.631 2.810 1.00 58.28 170 ILE A CA 1
ATOM 1324 C C . ILE A 1 170 ? -14.847 -14.218 2.194 1.00 58.28 170 ILE A C 1
ATOM 1326 O O . ILE A 1 170 ? -13.726 -13.761 2.428 1.00 58.28 170 ILE A O 1
ATOM 1330 N N . HIS A 1 171 ? -15.006 -15.237 1.351 1.00 57.25 171 HIS A N 1
ATOM 1331 C CA . HIS A 1 171 ? -13.885 -15.780 0.595 1.00 57.25 171 HIS A CA 1
ATOM 1332 C C . HIS A 1 171 ? -13.652 -14.963 -0.684 1.00 57.25 171 HIS A C 1
ATOM 1334 O O . HIS A 1 171 ? -14.179 -15.260 -1.758 1.00 57.25 171 HIS A O 1
ATOM 1340 N N . ILE A 1 172 ? -12.784 -13.952 -0.611 1.00 62.66 172 ILE A N 1
ATOM 1341 C CA . ILE A 1 172 ? -12.325 -13.244 -1.815 1.00 62.66 172 ILE A CA 1
ATOM 1342 C C . ILE A 1 172 ? -11.427 -14.190 -2.628 1.00 62.66 172 ILE A C 1
ATOM 1344 O O . ILE A 1 172 ? -10.407 -14.689 -2.141 1.00 62.66 172 ILE A O 1
ATOM 1348 N N . ARG A 1 173 ? -11.807 -14.486 -3.876 1.00 63.66 173 ARG A N 1
ATOM 1349 C CA . ARG A 1 173 ? -10.996 -15.315 -4.788 1.00 63.66 173 ARG A CA 1
ATOM 1350 C C . ARG A 1 173 ? -9.639 -14.649 -5.035 1.00 63.66 173 ARG A C 1
ATOM 1352 O O . ARG A 1 173 ? -9.585 -13.473 -5.361 1.00 63.66 173 ARG A O 1
ATOM 1359 N N . PHE A 1 174 ? -8.557 -15.425 -4.927 1.00 61.28 174 PHE A N 1
ATOM 1360 C CA . PHE A 1 174 ? -7.174 -15.007 -5.227 1.00 61.28 174 PHE A CA 1
ATOM 1361 C C . PHE A 1 174 ? -6.593 -13.867 -4.367 1.00 61.28 174 PHE A C 1
ATOM 1363 O O . PHE A 1 174 ? -5.520 -13.341 -4.678 1.00 61.28 174 PHE A O 1
ATOM 1370 N N . PHE A 1 175 ? -7.220 -13.510 -3.243 1.00 69.81 175 PHE A N 1
ATOM 1371 C CA . PHE A 1 175 ? -6.642 -12.525 -2.334 1.00 69.81 175 PHE A CA 1
ATOM 1372 C C . PHE A 1 175 ? -5.708 -13.187 -1.313 1.00 69.81 175 PHE A C 1
ATOM 1374 O O . PHE A 1 175 ? -6.139 -13.833 -0.364 1.00 69.81 175 PHE A O 1
ATOM 1381 N N . SER A 1 176 ? -4.401 -13.004 -1.500 1.00 75.00 176 SER A N 1
ATOM 1382 C CA . SER A 1 176 ? -3.396 -13.244 -0.461 1.00 75.00 176 SER A CA 1
ATOM 1383 C C . SER A 1 176 ? -2.721 -11.924 -0.120 1.00 75.00 176 SER A C 1
ATOM 1385 O O . SER A 1 176 ? -2.036 -11.353 -0.969 1.00 75.00 176 SER A O 1
ATOM 1387 N N . ARG A 1 177 ? -2.882 -11.449 1.124 1.00 73.88 177 ARG A N 1
ATOM 1388 C CA . ARG A 1 177 ? -2.275 -10.192 1.600 1.00 73.88 177 ARG A CA 1
ATOM 1389 C C . ARG A 1 177 ? -0.773 -10.150 1.313 1.00 73.88 177 ARG A C 1
ATOM 1391 O O . ARG A 1 177 ? -0.292 -9.150 0.806 1.00 73.88 177 ARG A O 1
ATOM 1398 N N . LYS A 1 178 ? -0.042 -11.235 1.600 1.00 75.81 178 LYS A N 1
ATOM 1399 C CA . LYS A 1 178 ? 1.412 -11.306 1.371 1.00 75.81 178 LYS A CA 1
ATOM 1400 C C . LYS A 1 178 ? 1.764 -11.191 -0.112 1.00 75.81 178 LYS A C 1
ATOM 1402 O O . LYS A 1 178 ? 2.677 -10.457 -0.460 1.00 75.81 178 LYS A O 1
ATOM 1407 N N . ALA A 1 179 ? 1.022 -11.887 -0.975 1.00 81.31 179 ALA A N 1
ATOM 1408 C CA . ALA A 1 179 ? 1.271 -11.854 -2.413 1.00 81.31 179 ALA A CA 1
ATOM 1409 C C . ALA A 1 179 ? 1.002 -10.466 -2.998 1.00 81.31 179 ALA A C 1
ATOM 1411 O O . ALA A 1 179 ? 1.820 -9.937 -3.740 1.00 81.31 179 ALA A O 1
ATOM 1412 N N . TRP A 1 180 ? -0.121 -9.859 -2.614 1.00 87.12 180 TRP A N 1
ATOM 1413 C CA . TRP A 1 180 ? -0.494 -8.528 -3.075 1.00 87.12 180 TRP A CA 1
ATOM 1414 C C . TRP A 1 180 ? 0.368 -7.425 -2.462 1.00 87.12 180 TRP A C 1
ATOM 1416 O O . TRP A 1 180 ? 0.655 -6.462 -3.157 1.00 87.12 180 TRP A O 1
ATOM 1426 N N . HIS A 1 181 ? 0.857 -7.585 -1.229 1.00 85.62 181 HIS A N 1
ATOM 1427 C CA . HIS A 1 181 ? 1.867 -6.695 -0.656 1.00 85.62 181 HIS A CA 1
ATOM 1428 C C . HIS A 1 181 ? 3.132 -6.684 -1.521 1.00 85.62 181 HIS A C 1
ATOM 1430 O O . HIS A 1 181 ? 3.551 -5.623 -1.970 1.00 85.62 181 HIS A O 1
ATOM 1436 N N . VAL A 1 182 ? 3.691 -7.862 -1.825 1.00 85.81 182 VAL A N 1
ATOM 1437 C CA . VAL A 1 182 ? 4.861 -7.984 -2.712 1.00 85.81 182 VAL A CA 1
ATOM 1438 C C . VAL A 1 182 ? 4.545 -7.426 -4.102 1.00 85.81 182 VAL A C 1
ATOM 1440 O O . VAL A 1 182 ? 5.328 -6.654 -4.635 1.00 85.81 182 VAL A O 1
ATOM 1443 N N . GLY A 1 183 ? 3.378 -7.738 -4.670 1.00 88.56 183 GLY A N 1
ATOM 1444 C CA . GLY A 1 183 ? 2.977 -7.243 -5.989 1.00 88.56 183 GLY A CA 1
ATOM 1445 C C . GLY A 1 183 ? 2.867 -5.716 -6.070 1.00 88.56 183 GLY A C 1
ATOM 1446 O O . GLY A 1 183 ? 3.429 -5.112 -6.977 1.00 88.56 183 GLY A O 1
ATOM 1447 N N . VAL A 1 184 ? 2.185 -5.077 -5.114 1.00 90.06 184 VAL A N 1
ATOM 1448 C CA . VAL A 1 184 ? 2.020 -3.611 -5.071 1.00 90.06 184 VAL A CA 1
ATOM 1449 C C . VAL A 1 184 ? 3.359 -2.915 -4.826 1.00 90.06 184 VAL A C 1
ATOM 1451 O O . VAL A 1 184 ? 3.669 -1.937 -5.503 1.00 90.06 184 VAL A O 1
ATOM 1454 N N . MET A 1 185 ? 4.179 -3.440 -3.910 1.00 87.75 185 MET A N 1
ATOM 1455 C CA . MET A 1 185 ? 5.524 -2.909 -3.664 1.00 87.75 185 MET A CA 1
ATOM 1456 C C . MET A 1 185 ? 6.426 -3.060 -4.886 1.00 87.75 185 MET A C 1
ATOM 1458 O O . MET A 1 185 ? 7.185 -2.149 -5.207 1.00 87.75 185 MET A O 1
ATOM 1462 N N . PHE A 1 186 ? 6.320 -4.181 -5.600 1.00 90.31 186 PHE A N 1
ATOM 1463 C CA . PHE A 1 186 ? 7.100 -4.404 -6.806 1.00 90.31 186 PHE A CA 1
ATOM 1464 C C . PHE A 1 186 ? 6.693 -3.430 -7.913 1.00 90.31 186 PHE A C 1
ATOM 1466 O O . PHE A 1 186 ? 7.566 -2.867 -8.558 1.00 90.31 186 PHE A O 1
ATOM 1473 N N . LEU A 1 187 ? 5.396 -3.167 -8.105 1.00 91.88 187 LEU A N 1
ATOM 1474 C CA . LEU A 1 187 ? 4.927 -2.179 -9.084 1.00 91.88 187 LEU A CA 1
ATOM 1475 C C . LEU A 1 187 ? 5.422 -0.761 -8.771 1.00 91.88 187 LEU A C 1
ATOM 1477 O O . LEU A 1 187 ? 5.852 -0.059 -9.685 1.00 91.88 187 LEU A O 1
ATOM 1481 N N . LEU A 1 188 ? 5.426 -0.376 -7.489 1.00 90.88 188 LEU A N 1
ATOM 1482 C CA . LEU A 1 188 ? 6.020 0.878 -7.016 1.00 90.88 188 LEU A CA 1
ATOM 1483 C C . LEU A 1 188 ? 7.508 0.956 -7.381 1.00 90.88 188 LEU A C 1
ATOM 1485 O O . LEU A 1 188 ? 7.944 1.935 -7.991 1.00 90.88 188 LEU A O 1
ATOM 1489 N N . ILE A 1 189 ? 8.262 -0.090 -7.027 1.00 90.12 189 ILE A N 1
ATOM 1490 C CA . ILE A 1 189 ? 9.703 -0.188 -7.272 1.00 90.12 189 ILE A CA 1
ATOM 1491 C C . ILE A 1 189 ? 10.012 -0.162 -8.767 1.00 90.12 189 ILE A C 1
ATOM 1493 O O . ILE A 1 189 ? 10.862 0.600 -9.221 1.00 90.12 189 ILE A O 1
ATOM 1497 N N . LEU A 1 190 ? 9.277 -0.941 -9.550 1.00 92.00 190 LEU A N 1
ATOM 1498 C CA . LEU A 1 190 ? 9.440 -1.009 -10.989 1.00 92.00 190 LEU A CA 1
ATOM 1499 C C . LEU A 1 190 ? 9.170 0.356 -11.633 1.00 92.00 190 LEU A C 1
ATOM 1501 O O . LEU A 1 190 ? 9.970 0.811 -12.443 1.00 92.00 190 LEU A O 1
ATOM 1505 N N . ASN A 1 191 ? 8.101 1.053 -11.238 1.00 92.12 191 ASN A N 1
ATOM 1506 C CA . ASN A 1 191 ? 7.808 2.386 -11.761 1.00 92.12 191 ASN A CA 1
ATOM 1507 C C . ASN A 1 191 ? 8.905 3.406 -11.404 1.00 92.12 191 ASN A C 1
ATOM 1509 O O . ASN A 1 191 ? 9.298 4.196 -12.260 1.00 92.12 191 ASN A O 1
ATOM 1513 N N . GLY A 1 192 ? 9.448 3.358 -10.183 1.00 90.62 192 GLY A N 1
ATOM 1514 C CA . GLY A 1 192 ? 10.591 4.189 -9.790 1.00 90.62 192 GLY A CA 1
ATOM 1515 C C . GLY A 1 192 ? 11.838 3.912 -10.631 1.00 90.62 192 GLY A C 1
ATOM 1516 O O . GLY A 1 192 ? 12.544 4.837 -11.029 1.00 90.62 192 GLY A O 1
ATOM 1517 N N . PHE A 1 193 ? 12.086 2.643 -10.960 1.00 89.75 193 PHE A N 1
ATOM 1518 C CA . PHE A 1 193 ? 13.187 2.246 -11.835 1.00 89.75 193 PHE A CA 1
ATOM 1519 C C . PHE A 1 193 ? 13.004 2.763 -13.265 1.00 89.75 193 PHE A C 1
ATOM 1521 O O . PHE A 1 193 ? 13.937 3.329 -13.830 1.00 89.75 193 PHE A O 1
ATOM 1528 N N . PHE A 1 194 ? 11.796 2.666 -13.831 1.00 89.88 194 PHE A N 1
ATOM 1529 C CA . PHE A 1 194 ? 11.501 3.249 -15.143 1.00 89.88 194 PHE A CA 1
ATOM 1530 C C . PHE A 1 194 ? 11.646 4.779 -15.155 1.00 89.88 194 PHE A C 1
ATOM 1532 O O . PHE A 1 194 ? 12.111 5.322 -16.151 1.00 89.88 194 PHE A O 1
ATOM 1539 N N . ILE A 1 195 ? 11.314 5.483 -14.065 1.00 89.38 195 ILE A N 1
ATOM 1540 C CA . ILE A 1 195 ? 11.581 6.929 -13.935 1.00 89.38 195 ILE A CA 1
ATOM 1541 C C . ILE A 1 195 ? 13.085 7.210 -13.961 1.00 89.38 195 ILE A C 1
ATOM 1543 O O . ILE A 1 195 ? 13.524 8.133 -14.644 1.00 89.38 195 ILE A O 1
ATOM 1547 N N . ALA A 1 196 ? 13.886 6.408 -13.258 1.00 85.75 196 ALA A N 1
ATOM 1548 C CA . ALA A 1 196 ? 15.337 6.551 -13.285 1.00 85.75 196 ALA A CA 1
ATOM 1549 C C . ALA A 1 196 ? 15.908 6.327 -14.691 1.00 85.75 196 ALA A C 1
ATOM 1551 O O . ALA A 1 196 ? 16.735 7.114 -15.145 1.00 85.75 196 ALA A O 1
ATOM 1552 N N . LEU A 1 197 ? 15.424 5.301 -15.399 1.00 82.81 197 LEU A N 1
ATOM 1553 C CA . LEU A 1 197 ? 15.789 5.044 -16.792 1.00 82.81 197 LEU A CA 1
ATOM 1554 C C . LEU A 1 197 ? 15.325 6.162 -17.734 1.00 82.81 197 LEU A C 1
ATOM 1556 O O . LEU A 1 197 ? 16.084 6.548 -18.612 1.00 82.81 197 LEU A O 1
ATOM 1560 N N . LEU A 1 198 ? 14.131 6.730 -17.539 1.00 83.25 198 LEU A N 1
ATOM 1561 C CA . LEU A 1 198 ? 13.641 7.865 -18.329 1.00 83.25 198 LEU A CA 1
ATOM 1562 C C . LEU A 1 198 ? 14.606 9.052 -18.233 1.00 83.25 198 LEU A C 1
ATOM 1564 O O . LEU A 1 198 ? 15.018 9.601 -19.251 1.00 83.25 198 LEU A O 1
ATOM 1568 N N . VAL A 1 199 ? 14.970 9.431 -17.005 1.00 80.25 199 VAL A N 1
ATOM 1569 C CA . VAL A 1 199 ? 15.866 10.565 -16.734 1.00 80.25 199 VAL A CA 1
ATOM 1570 C C . VAL A 1 199 ? 17.263 10.334 -17.318 1.00 80.25 199 VAL A C 1
ATOM 1572 O O . VAL A 1 199 ? 17.931 11.289 -17.697 1.00 80.25 199 VAL A O 1
ATOM 1575 N N . GLN A 1 200 ? 17.703 9.078 -17.397 1.00 72.94 200 GLN A N 1
ATOM 1576 C CA . GLN A 1 200 ? 19.048 8.704 -17.838 1.00 72.94 200 GLN A CA 1
ATOM 1577 C C . GLN A 1 200 ? 19.166 8.458 -19.339 1.00 72.94 200 GLN A C 1
ATOM 1579 O O . GLN A 1 200 ? 20.189 8.796 -19.920 1.00 72.94 200 GLN A O 1
ATOM 1584 N N . CYS A 1 201 ? 18.152 7.850 -19.949 1.00 68.19 201 CYS A N 1
ATOM 1585 C CA . CYS A 1 201 ? 18.179 7.410 -21.340 1.00 68.19 201 CYS A CA 1
ATOM 1586 C C . CYS A 1 201 ? 17.310 8.311 -22.220 1.00 68.19 201 CYS A C 1
ATOM 1588 O O . CYS A 1 201 ? 17.799 8.898 -23.173 1.00 68.19 201 CYS A O 1
ATOM 1590 N N . ALA A 1 202 ? 16.032 8.481 -21.876 1.00 61.00 202 ALA A N 1
ATOM 1591 C CA . ALA A 1 202 ? 15.071 9.110 -22.777 1.00 61.00 202 ALA A CA 1
ATOM 1592 C C . ALA A 1 202 ? 15.136 10.642 -22.794 1.00 61.00 202 ALA A C 1
ATOM 1594 O O . ALA A 1 202 ? 14.835 11.225 -23.822 1.00 61.00 202 ALA A O 1
ATOM 1595 N N . VAL A 1 203 ? 15.509 11.310 -21.693 1.00 62.22 203 VAL A N 1
ATOM 1596 C CA . VAL A 1 203 ? 15.576 12.790 -21.645 1.00 62.22 203 VAL A CA 1
ATOM 1597 C C . VAL A 1 203 ? 16.625 13.354 -22.610 1.00 62.22 203 VAL A C 1
ATOM 1599 O O . VAL A 1 203 ? 16.440 14.459 -23.106 1.00 62.22 203 VAL A O 1
ATOM 1602 N N . TYR A 1 204 ? 17.687 12.604 -22.911 1.00 60.41 204 TYR A N 1
ATOM 1603 C CA . TYR A 1 204 ? 18.713 13.044 -23.860 1.00 60.41 204 TYR A CA 1
ATOM 1604 C C . TYR A 1 204 ? 18.280 12.901 -25.317 1.00 60.41 204 TYR A C 1
ATOM 1606 O O . TYR A 1 204 ? 18.564 13.792 -26.108 1.00 60.41 204 TYR A O 1
ATOM 1614 N N . ASP A 1 205 ? 17.559 11.829 -25.646 1.00 60.28 205 ASP A N 1
ATOM 1615 C CA . ASP A 1 205 ? 17.019 11.618 -26.992 1.00 60.28 205 ASP A CA 1
ATOM 1616 C C . ASP A 1 205 ? 15.689 12.375 -27.197 1.00 60.28 205 ASP A C 1
ATOM 1618 O O . ASP A 1 205 ? 15.194 12.490 -28.314 1.00 60.28 205 ASP A O 1
ATOM 1622 N N . LEU A 1 206 ? 15.093 12.925 -26.127 1.00 60.34 206 LEU A N 1
ATOM 1623 C CA . LEU A 1 206 ? 13.821 13.655 -26.179 1.00 60.34 206 LEU A CA 1
ATOM 1624 C C . LEU A 1 206 ? 13.924 14.957 -26.976 1.00 60.34 206 LEU A C 1
ATOM 1626 O O . LEU A 1 206 ? 12.941 15.335 -27.609 1.00 60.34 206 LEU A O 1
ATOM 1630 N N . ASP A 1 207 ? 15.075 15.635 -26.920 1.00 61.53 207 ASP A N 1
ATOM 1631 C CA . ASP A 1 207 ? 15.325 16.857 -27.694 1.00 61.53 207 ASP A CA 1
ATOM 1632 C C . ASP A 1 207 ? 15.385 16.528 -29.194 1.00 61.53 207 ASP A C 1
ATOM 1634 O O . ASP A 1 207 ? 14.716 17.189 -29.987 1.00 61.53 207 ASP A O 1
ATOM 1638 N N . ASP A 1 208 ? 16.068 15.439 -29.565 1.00 62.56 208 ASP A N 1
ATOM 1639 C CA . ASP A 1 208 ? 16.133 14.948 -30.948 1.00 62.56 208 ASP A CA 1
ATOM 1640 C C . ASP A 1 208 ? 14.726 14.512 -31.441 1.00 62.56 208 ASP A C 1
ATOM 1642 O O . ASP A 1 208 ? 14.278 14.908 -32.519 1.00 62.56 208 ASP A O 1
ATOM 1646 N N . ILE A 1 209 ? 13.950 13.805 -30.605 1.00 59.62 209 ILE A N 1
ATOM 1647 C CA . ILE A 1 209 ? 12.557 13.404 -30.901 1.00 59.62 209 ILE A CA 1
ATOM 1648 C C . ILE A 1 209 ? 11.612 14.615 -31.004 1.00 59.62 209 ILE A C 1
ATOM 1650 O O . ILE A 1 209 ? 10.671 14.609 -31.806 1.00 59.62 209 ILE A O 1
ATOM 1654 N N . TYR A 1 210 ? 11.822 15.650 -30.187 1.00 62.94 210 TYR A N 1
ATOM 1655 C CA . TYR A 1 210 ? 11.033 16.880 -30.215 1.00 62.94 210 TYR A CA 1
ATOM 1656 C C . TYR A 1 210 ? 11.292 17.683 -31.492 1.00 62.94 210 TYR A C 1
ATOM 1658 O O . TYR A 1 210 ? 10.340 18.205 -32.080 1.00 62.94 210 TYR A O 1
ATOM 1666 N N . GLU A 1 211 ? 12.550 17.757 -31.934 1.00 62.88 211 GLU A N 1
ATOM 1667 C CA . GLU A 1 211 ? 12.916 18.416 -33.187 1.00 62.88 211 GLU A CA 1
ATOM 1668 C C . GLU A 1 211 ? 12.378 17.670 -34.420 1.00 62.88 211 GLU A C 1
ATOM 1670 O O . GLU A 1 211 ? 11.946 18.322 -35.374 1.00 62.88 211 GLU A O 1
ATOM 1675 N N . GLU A 1 212 ? 12.326 16.333 -34.397 1.00 64.75 212 GLU A N 1
ATOM 1676 C CA . GLU A 1 212 ? 11.949 15.523 -35.566 1.00 64.75 212 GLU A CA 1
ATOM 1677 C C . GLU A 1 212 ? 10.439 15.210 -35.668 1.00 64.75 212 GLU A C 1
ATOM 1679 O O . GLU A 1 212 ? 9.861 15.284 -36.756 1.00 64.75 212 GLU A O 1
ATOM 1684 N N . PHE A 1 213 ? 9.757 14.925 -34.551 1.00 60.78 213 PHE A N 1
ATOM 1685 C CA . PHE A 1 213 ? 8.344 14.498 -34.535 1.00 60.78 213 PHE A CA 1
ATOM 1686 C C . PHE A 1 213 ? 7.397 15.439 -33.759 1.00 60.78 213 PHE A C 1
ATOM 1688 O O . PHE A 1 213 ? 6.173 15.249 -33.772 1.00 60.78 213 PHE A O 1
ATOM 1695 N N . GLY A 1 214 ? 7.928 16.479 -33.106 1.00 68.56 214 GLY A N 1
ATOM 1696 C CA . GLY A 1 214 ? 7.165 17.528 -32.424 1.00 68.56 214 GLY A CA 1
ATOM 1697 C C . GLY A 1 214 ? 6.756 17.226 -30.972 1.00 68.56 214 GLY A C 1
ATOM 1698 O O . GLY A 1 214 ? 7.188 16.269 -30.336 1.00 68.56 214 GLY A O 1
ATOM 1699 N N . LEU A 1 215 ? 5.878 18.073 -30.417 1.00 74.19 215 LEU A N 1
ATOM 1700 C CA . LEU A 1 215 ? 5.499 18.073 -28.991 1.00 74.19 215 LEU A CA 1
ATOM 1701 C C . LEU A 1 215 ? 4.786 16.784 -28.526 1.00 74.19 215 LEU A C 1
ATOM 1703 O O . LEU A 1 215 ? 4.897 16.396 -27.364 1.00 74.19 215 LEU A O 1
ATOM 1707 N N . ALA A 1 216 ? 4.006 16.136 -29.396 1.00 74.00 216 ALA A N 1
ATOM 1708 C CA . ALA A 1 216 ? 3.123 15.044 -28.981 1.00 74.00 216 ALA A CA 1
ATOM 1709 C C . ALA A 1 216 ? 3.887 13.770 -28.546 1.00 74.00 216 ALA A C 1
ATOM 1711 O O . ALA A 1 216 ? 3.620 13.294 -27.438 1.00 74.00 216 ALA A O 1
ATOM 1712 N N . PRO A 1 217 ? 4.864 13.241 -29.311 1.00 72.38 217 PRO A N 1
ATOM 1713 C CA . PRO A 1 217 ? 5.705 12.129 -28.858 1.00 72.38 217 PRO A CA 1
ATOM 1714 C C . PRO A 1 217 ? 6.527 12.466 -27.610 1.00 72.38 217 PRO A C 1
ATOM 1716 O O . PRO A 1 217 ? 6.572 11.662 -26.681 1.00 72.38 217 PRO A O 1
ATOM 1719 N N . ALA A 1 218 ? 7.071 13.684 -27.521 1.00 76.62 218 ALA A N 1
ATOM 1720 C CA . ALA A 1 218 ? 7.847 14.134 -26.363 1.00 76.62 218 ALA A CA 1
ATOM 1721 C C . ALA A 1 218 ? 7.043 14.111 -25.045 1.00 76.62 218 ALA A C 1
ATOM 1723 O O . ALA A 1 218 ? 7.597 13.830 -23.984 1.00 76.62 218 ALA A O 1
ATOM 1724 N N . ILE A 1 219 ? 5.724 14.347 -25.093 1.00 80.56 219 ILE A N 1
ATOM 1725 C CA . ILE A 1 219 ? 4.834 14.219 -23.923 1.00 80.56 219 ILE A CA 1
ATOM 1726 C C . ILE A 1 219 ? 4.459 12.755 -23.655 1.00 80.56 219 ILE A C 1
ATOM 1728 O O . ILE A 1 219 ? 4.332 12.350 -22.498 1.00 80.56 219 ILE A O 1
ATOM 1732 N N . MET A 1 220 ? 4.278 11.949 -24.701 1.00 82.69 220 MET A N 1
ATOM 1733 C CA . MET A 1 220 ? 3.838 10.553 -24.589 1.00 82.69 220 MET A CA 1
ATOM 1734 C C . MET A 1 220 ? 4.850 9.635 -23.894 1.00 82.69 220 MET A C 1
ATOM 1736 O O . MET A 1 220 ? 4.438 8.640 -23.293 1.00 82.69 220 MET A O 1
ATOM 1740 N N . VAL A 1 221 ? 6.141 9.972 -23.944 1.00 81.75 221 VAL A N 1
ATOM 1741 C CA . VAL A 1 221 ? 7.229 9.213 -23.307 1.00 81.75 221 VAL A CA 1
ATOM 1742 C C . VAL A 1 221 ? 7.191 9.302 -21.762 1.00 81.75 221 VAL A C 1
ATOM 1744 O O . VAL A 1 221 ? 7.150 8.253 -21.116 1.00 81.75 221 VAL A O 1
ATOM 1747 N N . PRO A 1 222 ? 7.143 10.491 -21.118 1.00 86.88 222 PRO A N 1
ATOM 1748 C CA . PRO A 1 222 ? 7.047 10.602 -19.655 1.00 86.88 222 PRO A CA 1
ATOM 1749 C C . PRO A 1 222 ? 5.639 10.338 -19.089 1.00 86.88 222 PRO A C 1
ATOM 1751 O O . PRO A 1 222 ? 5.503 9.956 -17.922 1.00 86.88 222 PRO A O 1
ATOM 1754 N N . LEU A 1 223 ? 4.582 10.540 -19.885 1.00 89.75 223 LEU A N 1
ATOM 1755 C CA . LEU A 1 223 ? 3.183 10.429 -19.456 1.00 89.75 223 LEU A CA 1
ATOM 1756 C C . LEU A 1 223 ? 2.827 9.142 -18.676 1.00 89.75 223 LEU A C 1
ATOM 1758 O O . LEU A 1 223 ? 2.220 9.275 -17.606 1.00 89.75 223 LEU A O 1
ATOM 1762 N N . PRO A 1 224 ? 3.167 7.916 -19.130 1.00 91.50 224 PRO A N 1
ATOM 1763 C CA . PRO A 1 224 ? 2.803 6.689 -18.415 1.00 91.50 224 PRO A CA 1
ATOM 1764 C C . PRO A 1 224 ? 3.351 6.646 -16.980 1.00 91.50 224 PRO A C 1
ATOM 1766 O O . PRO A 1 224 ? 2.646 6.238 -16.056 1.00 91.50 224 PRO A O 1
ATOM 1769 N N . LEU A 1 225 ? 4.573 7.134 -16.763 1.00 91.69 225 LEU A N 1
ATOM 1770 C CA . LEU A 1 225 ? 5.239 7.112 -15.456 1.00 91.69 225 LEU A CA 1
ATOM 1771 C C . LEU A 1 225 ? 4.655 8.138 -14.483 1.00 91.69 225 LEU A C 1
ATOM 1773 O O . LEU A 1 225 ? 4.527 7.872 -13.282 1.00 91.69 225 LEU A O 1
ATOM 1777 N N . ILE A 1 226 ? 4.249 9.295 -15.011 1.00 90.88 226 ILE A N 1
ATOM 1778 C CA . ILE A 1 226 ? 3.534 10.330 -14.259 1.00 90.88 226 ILE A CA 1
ATOM 1779 C C . ILE A 1 226 ? 2.153 9.804 -13.848 1.00 90.88 226 ILE A C 1
ATOM 1781 O O . ILE A 1 226 ? 1.792 9.878 -12.673 1.00 90.88 226 ILE A O 1
ATOM 1785 N N . LEU A 1 227 ? 1.392 9.213 -14.775 1.00 91.69 227 LEU A N 1
ATOM 1786 C CA . LEU A 1 227 ? 0.076 8.637 -14.476 1.00 91.69 227 LEU A CA 1
ATOM 1787 C C . LEU A 1 227 ? 0.157 7.525 -13.423 1.00 91.69 227 LEU A C 1
ATOM 1789 O O . LEU A 1 227 ? -0.643 7.504 -12.482 1.00 91.69 227 LEU A O 1
ATOM 1793 N N . ASN A 1 228 ? 1.140 6.630 -13.541 1.00 92.56 228 ASN A N 1
ATOM 1794 C CA . ASN A 1 228 ? 1.377 5.590 -12.544 1.00 92.56 228 ASN A CA 1
ATOM 1795 C C . ASN A 1 228 ? 1.645 6.199 -11.167 1.00 92.56 228 ASN A C 1
ATOM 1797 O O . ASN A 1 228 ? 0.958 5.841 -10.213 1.00 92.56 228 ASN A O 1
ATOM 1801 N N . THR A 1 229 ? 2.551 7.174 -11.076 1.00 89.31 229 THR A N 1
ATOM 1802 C CA . THR A 1 229 ? 2.945 7.806 -9.807 1.00 89.31 229 THR A CA 1
ATOM 1803 C C . THR A 1 229 ? 1.801 8.570 -9.140 1.00 89.31 229 THR A C 1
ATOM 1805 O O . THR A 1 229 ? 1.514 8.348 -7.964 1.00 89.31 229 THR A O 1
ATOM 1808 N N . PHE A 1 230 ? 1.135 9.458 -9.881 1.00 89.00 230 PHE A N 1
ATOM 1809 C CA . PHE A 1 230 ? 0.189 10.421 -9.310 1.00 89.00 230 PHE A CA 1
ATOM 1810 C C . PHE A 1 230 ? -1.268 9.960 -9.327 1.00 89.00 230 PHE A C 1
ATOM 1812 O O . PHE A 1 230 ? -2.081 10.535 -8.617 1.00 89.00 230 PHE A O 1
ATOM 1819 N N . VAL A 1 231 ? -1.640 8.959 -10.130 1.00 89.38 231 VAL A N 1
ATOM 1820 C CA . VAL A 1 231 ? -3.049 8.547 -10.257 1.00 89.38 231 VAL A CA 1
ATOM 1821 C C . VAL A 1 231 ? -3.251 7.109 -9.808 1.00 89.38 231 VAL A C 1
ATOM 1823 O O . VAL A 1 231 ? -4.080 6.842 -8.932 1.00 89.38 231 VAL A O 1
ATOM 1826 N N . PHE A 1 232 ? -2.536 6.164 -10.418 1.00 91.44 232 PHE A N 1
ATOM 1827 C CA . PHE A 1 232 ? -2.834 4.747 -10.218 1.00 91.44 232 PHE A CA 1
ATOM 1828 C C . PHE A 1 232 ? -2.269 4.212 -8.909 1.00 91.44 232 PHE A C 1
ATOM 1830 O O . PHE A 1 232 ? -2.995 3.553 -8.163 1.00 91.44 232 PHE A O 1
ATOM 1837 N N . GLN A 1 233 ? -1.015 4.527 -8.598 1.00 88.88 233 GLN A N 1
ATOM 1838 C CA . GLN A 1 233 ? -0.330 4.015 -7.418 1.00 88.88 233 GLN A CA 1
ATOM 1839 C C . GLN A 1 233 ? -1.003 4.498 -6.129 1.00 88.88 233 GLN A C 1
ATOM 1841 O O . GLN A 1 233 ? -1.351 3.676 -5.287 1.00 88.88 233 GLN A O 1
ATOM 1846 N N . GLN A 1 234 ? -1.326 5.790 -6.017 1.00 88.38 234 GLN A N 1
ATOM 1847 C CA . GLN A 1 234 ? -2.069 6.339 -4.871 1.00 88.38 234 GLN A CA 1
ATOM 1848 C C . GLN A 1 234 ? -3.384 5.585 -4.603 1.00 88.38 234 GLN A C 1
ATOM 1850 O O . GLN A 1 234 ? -3.647 5.100 -3.500 1.00 88.38 234 GLN A O 1
ATOM 1855 N N . ARG A 1 235 ? -4.210 5.417 -5.644 1.00 89.56 235 ARG A N 1
ATOM 1856 C CA . ARG A 1 235 ? -5.501 4.720 -5.533 1.00 89.56 235 ARG A CA 1
ATOM 1857 C C . ARG A 1 235 ? -5.329 3.242 -5.195 1.00 89.56 235 ARG A C 1
ATOM 1859 O O . ARG A 1 235 ? -6.099 2.708 -4.399 1.00 89.56 235 ARG A O 1
ATOM 1866 N N . MET A 1 236 ? -4.335 2.591 -5.794 1.00 89.38 236 MET A N 1
ATOM 1867 C CA . MET A 1 236 ? -4.015 1.188 -5.549 1.00 89.38 236 MET A CA 1
ATOM 1868 C C . MET A 1 236 ? -3.655 0.954 -4.080 1.00 89.38 236 MET A C 1
ATOM 1870 O O . MET A 1 236 ? -4.243 0.073 -3.455 1.00 89.38 236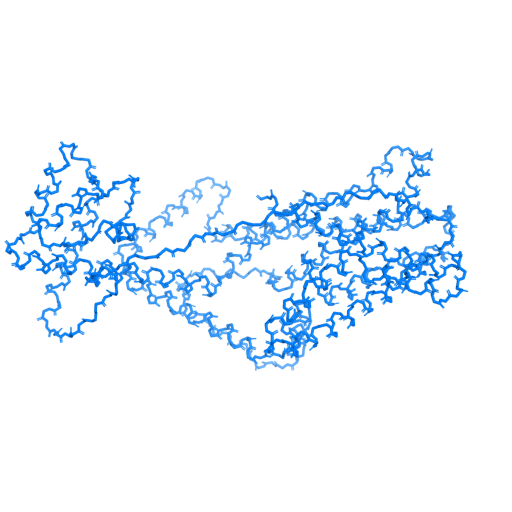 MET A O 1
ATOM 1874 N N . PHE A 1 237 ? -2.766 1.779 -3.517 1.00 88.44 237 PHE A N 1
ATOM 1875 C CA . PHE A 1 237 ? -2.371 1.711 -2.110 1.00 88.44 237 PHE A CA 1
ATOM 1876 C C . PHE A 1 237 ? -3.559 1.911 -1.172 1.00 88.44 237 PHE A C 1
ATOM 1878 O O . PHE A 1 237 ? -3.767 1.103 -0.269 1.00 88.44 237 PHE A O 1
ATOM 1885 N N . ARG A 1 238 ? -4.399 2.920 -1.425 1.00 88.06 238 ARG A N 1
ATOM 1886 C CA . ARG A 1 238 ? -5.597 3.171 -0.615 1.00 88.06 238 ARG A CA 1
ATOM 1887 C C . ARG A 1 238 ? -6.548 1.974 -0.598 1.00 88.06 238 ARG A C 1
ATOM 1889 O O . ARG A 1 238 ? -6.973 1.548 0.474 1.00 88.06 238 ARG A O 1
ATOM 1896 N N . TYR A 1 239 ? -6.894 1.423 -1.763 1.00 88.94 239 TYR A N 1
ATOM 1897 C CA . TYR A 1 239 ? -7.781 0.258 -1.806 1.00 88.94 239 TYR A CA 1
ATOM 1898 C C . TYR A 1 239 ? -7.134 -0.973 -1.170 1.00 88.94 239 TYR A C 1
ATOM 1900 O O . TYR A 1 239 ? -7.808 -1.702 -0.448 1.00 88.94 239 TYR A O 1
ATOM 1908 N N . PHE A 1 240 ? -5.834 -1.181 -1.383 1.00 88.69 240 PHE A N 1
ATOM 1909 C CA . PHE A 1 240 ? -5.097 -2.274 -0.761 1.00 88.69 240 PHE A CA 1
ATOM 1910 C C . PHE A 1 240 ? -5.118 -2.187 0.771 1.00 88.69 240 PHE A C 1
ATOM 1912 O O . PHE A 1 240 ? -5.429 -3.185 1.420 1.00 88.69 240 PHE A O 1
ATOM 1919 N N . VAL A 1 241 ? -4.857 -1.007 1.346 1.00 85.50 241 VAL A N 1
ATOM 1920 C CA . VAL A 1 241 ? -4.901 -0.784 2.800 1.00 85.50 241 VAL A CA 1
ATOM 1921 C C . VAL A 1 241 ? -6.305 -1.036 3.343 1.00 85.50 241 VAL A C 1
ATOM 1923 O O . VAL A 1 241 ? -6.437 -1.804 4.286 1.00 85.50 241 VAL A O 1
ATOM 1926 N N . ILE A 1 242 ? -7.354 -0.495 2.712 1.00 85.56 242 ILE A N 1
ATOM 1927 C CA . ILE A 1 242 ? -8.750 -0.719 3.136 1.00 85.56 242 ILE A CA 1
ATOM 1928 C C . ILE A 1 242 ? -9.085 -2.215 3.161 1.00 85.56 242 ILE A C 1
ATOM 1930 O O . ILE A 1 242 ? -9.571 -2.727 4.166 1.00 85.56 242 ILE A O 1
ATOM 1934 N N . VAL A 1 243 ? -8.794 -2.931 2.071 1.00 85.12 243 VAL A N 1
ATOM 1935 C CA . VAL A 1 243 ? -9.061 -4.375 1.981 1.00 85.12 243 VAL A CA 1
ATOM 1936 C C . VAL A 1 243 ? -8.259 -5.134 3.037 1.00 85.12 243 VAL A C 1
ATOM 1938 O O . VAL A 1 243 ? -8.782 -6.049 3.670 1.00 85.12 243 VAL A O 1
ATOM 1941 N N . CYS A 1 244 ? -7.000 -4.754 3.266 1.00 80.94 244 CYS A N 1
ATOM 1942 C CA . CYS A 1 244 ? -6.183 -5.372 4.299 1.00 80.94 244 CYS A CA 1
ATOM 1943 C C . CYS A 1 244 ? -6.772 -5.144 5.690 1.00 80.94 244 CYS A C 1
ATOM 1945 O O . CYS A 1 244 ? -6.941 -6.131 6.404 1.00 80.94 244 CYS A O 1
ATOM 1947 N N . SER A 1 245 ? -7.093 -3.906 6.059 1.00 77.69 245 SER A N 1
ATOM 1948 C CA . SER A 1 245 ? -7.614 -3.561 7.384 1.00 77.69 245 SER A CA 1
ATOM 1949 C C . SER A 1 245 ? -8.936 -4.260 7.695 1.00 77.69 245 SER A C 1
ATOM 1951 O O . SER A 1 245 ? -9.129 -4.693 8.823 1.00 77.69 245 SER A O 1
ATOM 1953 N N . ILE A 1 246 ? -9.814 -4.439 6.701 1.00 77.88 246 ILE A N 1
ATOM 1954 C CA . ILE A 1 246 ? -11.098 -5.134 6.893 1.00 77.88 246 ILE A CA 1
ATOM 1955 C C . ILE A 1 246 ? -10.902 -6.648 7.050 1.00 77.88 246 ILE A C 1
ATOM 1957 O O . ILE A 1 246 ? -11.545 -7.276 7.883 1.00 77.88 246 ILE A O 1
ATOM 1961 N N . LEU A 1 247 ? -10.017 -7.259 6.255 1.00 71.69 247 LEU A N 1
ATOM 1962 C CA . LEU A 1 247 ? -9.885 -8.721 6.218 1.00 71.69 247 LEU A CA 1
ATOM 1963 C C . LEU A 1 247 ? -9.052 -9.320 7.352 1.00 71.69 247 LEU A C 1
ATOM 1965 O O . LEU A 1 247 ? -9.069 -10.536 7.533 1.00 71.69 247 LEU A O 1
ATOM 1969 N N . ARG A 1 248 ? -8.253 -8.525 8.068 1.00 67.25 248 ARG A N 1
ATOM 1970 C CA . ARG A 1 248 ? -7.480 -9.039 9.204 1.00 67.25 248 ARG A CA 1
ATOM 1971 C C . ARG A 1 248 ? -7.192 -7.929 10.200 1.00 67.25 248 ARG A C 1
ATOM 1973 O O . ARG A 1 248 ? -6.428 -7.012 9.889 1.00 67.25 248 ARG A O 1
ATOM 1980 N N . VAL A 1 249 ? -7.748 -8.110 11.390 1.00 66.81 249 VAL A N 1
ATOM 1981 C CA . VAL A 1 249 ? -7.450 -7.340 12.596 1.00 66.81 249 VAL A CA 1
ATOM 1982 C C . VAL A 1 249 ? -6.024 -7.664 13.051 1.00 66.81 249 VAL A C 1
ATOM 1984 O O . VAL A 1 249 ? -5.600 -8.822 13.007 1.00 66.81 249 VAL A O 1
ATOM 1987 N N . ASP A 1 250 ? -5.256 -6.640 13.416 1.00 68.12 250 ASP A N 1
ATOM 1988 C CA . ASP A 1 250 ? -3.920 -6.820 13.984 1.00 68.12 250 ASP A CA 1
ATOM 1989 C C . ASP A 1 250 ? -4.043 -7.158 15.476 1.00 68.12 250 ASP A C 1
ATOM 1991 O O . ASP A 1 250 ? -4.661 -6.405 16.231 1.00 68.12 250 ASP A O 1
ATOM 1995 N N . ALA A 1 251 ? -3.465 -8.292 15.883 1.00 72.06 251 ALA A N 1
ATOM 1996 C CA . ALA A 1 251 ? -3.555 -8.821 17.242 1.00 72.06 251 ALA A CA 1
ATOM 1997 C C . ALA A 1 251 ? -3.008 -7.829 18.275 1.00 72.06 251 ALA A C 1
ATOM 1999 O O . ALA A 1 251 ? -3.621 -7.640 19.318 1.00 72.06 251 ALA A O 1
ATOM 2000 N N . ASN A 1 252 ? -1.929 -7.113 17.938 1.00 72.81 252 ASN A N 1
ATOM 2001 C CA . ASN A 1 252 ? -1.344 -6.111 18.830 1.00 72.81 252 ASN A CA 1
ATOM 2002 C C . ASN A 1 252 ? -2.310 -4.947 19.073 1.00 72.81 252 ASN A C 1
ATOM 2004 O O . ASN A 1 252 ? -2.539 -4.549 20.211 1.00 72.81 252 ASN A O 1
ATOM 2008 N N . THR A 1 253 ? -2.903 -4.418 17.997 1.00 76.06 253 THR A N 1
ATOM 2009 C CA . THR A 1 253 ? -3.868 -3.315 18.104 1.00 76.06 253 THR A CA 1
ATOM 2010 C C . THR A 1 253 ? -5.152 -3.751 18.799 1.00 76.06 253 THR A C 1
ATOM 2012 O O . THR A 1 253 ? -5.708 -2.991 19.584 1.00 76.06 253 THR A O 1
ATOM 2015 N N . LEU A 1 254 ? -5.610 -4.985 18.553 1.00 78.88 254 LEU A N 1
ATOM 2016 C CA . LEU A 1 254 ? -6.767 -5.540 19.243 1.00 78.88 254 LEU A CA 1
ATOM 2017 C C . LEU A 1 254 ? -6.476 -5.686 20.735 1.00 78.88 254 LEU A C 1
ATOM 2019 O O . LEU A 1 254 ? -7.302 -5.268 21.534 1.00 78.88 254 LEU A O 1
ATOM 2023 N N . GLY A 1 255 ? -5.297 -6.187 21.106 1.00 76.31 255 GLY A N 1
ATOM 2024 C CA . GLY A 1 255 ? -4.881 -6.297 22.500 1.00 76.31 255 GLY A CA 1
ATOM 2025 C C . GLY A 1 255 ? -4.797 -4.953 23.214 1.00 76.31 255 GLY A C 1
ATOM 2026 O O . GLY A 1 255 ? -5.236 -4.838 24.353 1.00 76.31 255 GLY A O 1
ATOM 2027 N N . GLU A 1 256 ? -4.313 -3.902 22.549 1.00 80.50 256 GLU A N 1
ATOM 2028 C CA . GLU A 1 256 ? -4.342 -2.543 23.106 1.00 80.50 256 GLU A CA 1
ATOM 2029 C C . GLU A 1 256 ? -5.780 -2.066 23.369 1.00 80.50 256 GLU A C 1
ATOM 2031 O O . GLU A 1 256 ? -6.078 -1.564 24.454 1.00 80.50 256 GLU A O 1
ATOM 2036 N N . VAL A 1 257 ? -6.692 -2.282 22.414 1.00 82.38 257 VAL A N 1
ATOM 2037 C CA . VAL A 1 257 ? -8.111 -1.914 22.552 1.00 82.38 257 VAL A CA 1
ATOM 2038 C C . VAL A 1 257 ? -8.801 -2.725 23.650 1.00 82.38 257 VAL A C 1
ATOM 2040 O O . VAL A 1 257 ? -9.545 -2.152 24.443 1.00 82.38 257 VAL A O 1
ATOM 2043 N N . VAL A 1 258 ? -8.545 -4.032 23.724 1.00 81.19 258 VAL A N 1
ATOM 2044 C CA . VAL A 1 258 ? -9.085 -4.929 24.756 1.00 81.19 258 VAL A CA 1
ATOM 2045 C C . VAL A 1 258 ? -8.602 -4.510 26.138 1.00 81.19 258 VAL A C 1
ATOM 2047 O O . VAL A 1 258 ? -9.421 -4.357 27.041 1.00 81.19 258 VAL A O 1
ATOM 2050 N N . ASN A 1 259 ? -7.304 -4.245 26.294 1.00 76.62 259 ASN A N 1
ATOM 2051 C CA . ASN A 1 259 ? -6.731 -3.781 27.557 1.00 76.62 259 ASN A CA 1
ATOM 2052 C C . ASN A 1 259 ? -7.344 -2.448 27.996 1.00 76.62 259 ASN A C 1
ATOM 2054 O O . ASN A 1 259 ? -7.760 -2.310 29.145 1.00 76.62 259 ASN A O 1
ATOM 2058 N N . HIS A 1 260 ? -7.456 -1.485 27.078 1.00 79.12 260 HIS A N 1
ATOM 2059 C CA . HIS A 1 260 ? -8.060 -0.188 27.373 1.00 79.12 260 HIS A CA 1
ATOM 2060 C C . HIS A 1 260 ? -9.550 -0.312 27.731 1.00 79.12 260 HIS A C 1
ATOM 2062 O O . HIS A 1 260 ? -10.030 0.338 28.658 1.00 79.12 260 HIS A O 1
ATOM 2068 N N . PHE A 1 261 ? -10.299 -1.168 27.029 1.00 78.75 261 PHE A N 1
ATOM 2069 C CA . PHE A 1 261 ? -11.705 -1.414 27.339 1.00 78.75 261 PHE A CA 1
ATOM 2070 C C . PHE A 1 261 ? -11.879 -2.126 28.690 1.00 78.75 261 PHE A C 1
ATOM 2072 O O . PHE A 1 261 ? -12.737 -1.727 29.476 1.00 78.75 261 PHE A O 1
ATOM 2079 N N . SER A 1 262 ? -11.022 -3.105 28.998 1.00 77.00 262 SER A N 1
ATOM 2080 C CA . SER A 1 262 ? -10.972 -3.776 30.303 1.00 77.00 262 SER A CA 1
ATOM 2081 C C . SER A 1 262 ? -10.721 -2.786 31.432 1.00 77.00 262 SER A C 1
ATOM 2083 O O . SER A 1 262 ? -11.452 -2.794 32.420 1.00 77.00 262 SER A O 1
ATOM 2085 N N . GLU A 1 263 ? -9.744 -1.892 31.262 1.00 77.50 263 GLU A N 1
ATOM 2086 C CA . GLU A 1 263 ? -9.442 -0.849 32.243 1.00 77.50 263 GLU A CA 1
ATOM 2087 C C . GLU A 1 263 ? -10.653 0.068 32.465 1.00 77.50 263 GLU A C 1
ATOM 2089 O O . GLU A 1 263 ? -10.993 0.373 33.606 1.00 77.50 263 GLU A O 1
ATOM 2094 N N . ILE A 1 264 ? -11.364 0.465 31.402 1.00 75.31 264 ILE A N 1
ATOM 2095 C CA . ILE A 1 264 ? -12.577 1.287 31.526 1.00 75.31 264 ILE A CA 1
ATOM 2096 C C . ILE A 1 264 ? -13.678 0.554 32.303 1.00 75.31 264 ILE A C 1
ATOM 2098 O O . ILE A 1 264 ? -14.316 1.162 33.168 1.00 75.31 264 ILE A O 1
ATOM 2102 N N . VAL A 1 265 ? -13.939 -0.721 31.998 1.00 74.56 265 VAL A N 1
ATOM 2103 C CA . VAL A 1 265 ? -14.995 -1.505 32.663 1.00 74.56 265 VAL A CA 1
ATOM 2104 C C .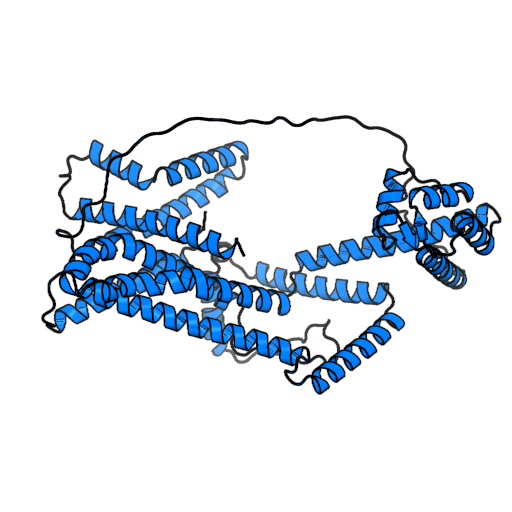 VAL A 1 265 ? -14.658 -1.727 34.140 1.00 74.56 265 VAL A C 1
ATOM 2106 O O . VAL A 1 265 ? -15.504 -1.472 35.002 1.00 74.56 265 VAL A O 1
ATOM 2109 N N . GLU A 1 266 ? -13.417 -2.108 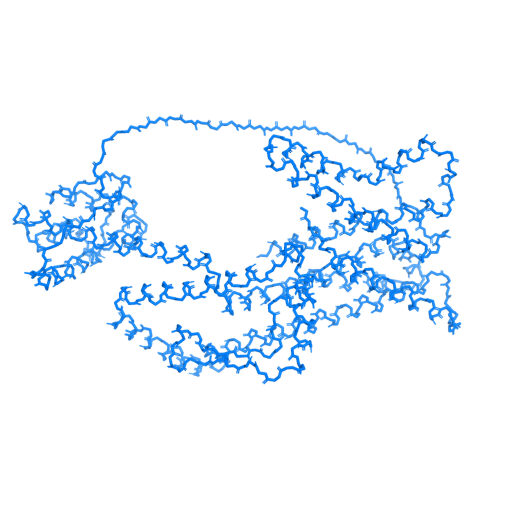34.449 1.00 76.88 266 GLU A N 1
ATOM 2110 C CA . GLU A 1 266 ? -12.938 -2.293 35.822 1.00 76.88 266 GLU A CA 1
ATOM 2111 C C . GLU A 1 266 ? -13.042 -0.988 36.622 1.00 76.88 266 GLU A C 1
ATOM 2113 O O . GLU A 1 266 ? -13.606 -0.962 37.719 1.00 76.88 266 GLU A O 1
ATOM 2118 N N . LEU A 1 267 ? -12.616 0.132 36.032 1.00 75.44 267 LEU A N 1
ATOM 2119 C CA . LEU A 1 267 ? -12.669 1.449 36.663 1.00 75.44 267 LEU A CA 1
ATOM 2120 C C . LEU A 1 267 ? -14.113 1.927 36.882 1.00 75.44 267 LEU A C 1
ATOM 2122 O O . LEU A 1 267 ? -14.406 2.515 37.926 1.00 75.44 267 LEU A O 1
ATOM 2126 N N . ARG A 1 268 ? -15.039 1.643 35.952 1.00 74.75 268 ARG A N 1
ATOM 2127 C CA . ARG A 1 268 ? -16.484 1.902 36.119 1.00 74.75 268 ARG A CA 1
ATOM 2128 C C . ARG A 1 268 ? -17.063 1.139 37.302 1.00 74.75 268 ARG A C 1
ATOM 2130 O O . ARG A 1 268 ? -17.751 1.749 38.124 1.00 74.75 268 ARG A O 1
ATOM 2137 N N . SER A 1 269 ? -16.761 -0.152 37.402 1.00 74.94 269 SER A N 1
ATOM 2138 C CA . SER A 1 269 ? -17.206 -1.001 38.509 1.00 74.94 269 SER A CA 1
ATOM 2139 C C . SER A 1 269 ? -16.643 -0.512 39.848 1.00 74.94 269 SER A C 1
ATOM 2141 O O . SER A 1 269 ? -17.411 -0.206 40.761 1.00 74.94 269 SER A O 1
ATOM 2143 N N . GLU A 1 270 ? -15.322 -0.330 39.954 1.00 78.44 270 GLU A N 1
ATOM 2144 C CA . GLU A 1 270 ? -14.690 0.091 41.210 1.00 78.44 270 GLU A CA 1
ATOM 2145 C C . GLU A 1 270 ? -15.143 1.480 41.671 1.00 78.44 270 GLU A C 1
ATOM 2147 O O . GLU A 1 270 ? -15.322 1.724 42.871 1.00 78.44 270 GLU A O 1
ATOM 2152 N N . PHE A 1 271 ? -15.344 2.408 40.732 1.00 80.75 271 PHE A N 1
ATOM 2153 C CA . PHE A 1 271 ? -15.875 3.730 41.039 1.00 80.75 271 PHE A CA 1
ATOM 2154 C C . PHE A 1 271 ? -17.302 3.636 41.596 1.00 80.75 271 PHE A C 1
ATOM 2156 O O . PHE A 1 271 ? -17.617 4.294 42.592 1.00 80.75 271 PHE A O 1
ATOM 2163 N N . ALA A 1 272 ? -18.161 2.815 40.984 1.00 80.94 272 ALA A N 1
ATOM 2164 C CA . ALA A 1 272 ? -19.547 2.655 41.407 1.00 80.94 272 ALA A CA 1
ATOM 2165 C C . ALA A 1 272 ? -19.651 2.023 42.800 1.00 80.94 272 ALA A C 1
ATOM 2167 O O . ALA A 1 272 ? -20.389 2.534 43.646 1.00 80.94 272 ALA A O 1
ATOM 2168 N N . THR A 1 273 ? -18.878 0.964 43.067 1.00 80.38 273 THR A N 1
ATOM 2169 C CA . THR A 1 273 ? -18.850 0.305 44.380 1.00 80.38 273 THR A CA 1
ATOM 2170 C C . THR A 1 273 ? -18.289 1.230 45.453 1.00 80.38 273 THR A C 1
ATOM 2172 O O . THR A 1 273 ? -18.922 1.406 46.490 1.00 80.38 273 THR A O 1
ATOM 2175 N N . SER A 1 274 ? -17.168 1.908 45.183 1.00 82.38 274 SER A N 1
ATOM 2176 C CA . SER A 1 274 ? -16.551 2.833 46.145 1.00 82.38 274 SER A CA 1
ATOM 2177 C C . SER A 1 274 ? -17.479 3.995 46.503 1.00 82.38 274 SER A C 1
ATOM 2179 O O . SER A 1 274 ? -17.559 4.399 47.662 1.00 82.38 274 SER A O 1
ATOM 2181 N N . LEU A 1 275 ? -18.206 4.538 45.522 1.00 82.19 275 LEU A N 1
ATOM 2182 C CA . LEU A 1 275 ? -19.163 5.613 45.767 1.00 82.19 275 LEU A CA 1
ATOM 2183 C C . LEU A 1 275 ? -20.400 5.114 46.532 1.00 82.19 275 LEU A C 1
ATOM 2185 O O . LEU A 1 275 ? -20.881 5.816 47.420 1.00 82.19 275 LEU A O 1
ATOM 2189 N N . LEU A 1 276 ? -20.895 3.907 46.237 1.00 81.31 276 LEU A N 1
ATOM 2190 C CA . LEU A 1 276 ? -21.980 3.277 46.999 1.00 81.31 276 LEU A CA 1
ATOM 2191 C C . LEU A 1 276 ? -21.585 3.010 48.455 1.00 81.31 276 LEU A C 1
ATOM 2193 O O . LEU A 1 276 ? -22.401 3.235 49.347 1.00 81.31 276 LEU A O 1
ATOM 2197 N N . ASP A 1 277 ? -20.353 2.573 48.704 1.00 80.31 277 ASP A N 1
ATOM 2198 C CA . ASP A 1 277 ? -19.845 2.349 50.057 1.00 80.31 277 ASP A CA 1
ATOM 2199 C C . ASP A 1 277 ? -19.716 3.669 50.828 1.00 80.31 277 ASP A C 1
ATOM 2201 O O . ASP A 1 277 ? -20.196 3.753 51.956 1.00 80.31 277 ASP A O 1
ATOM 2205 N N . CYS A 1 278 ? -19.216 4.744 50.204 1.00 82.12 278 CYS A N 1
ATOM 2206 C CA . CYS A 1 278 ? -19.207 6.079 50.819 1.00 82.12 278 CYS A CA 1
ATOM 2207 C C . CYS A 1 278 ? -20.617 6.595 51.158 1.00 82.12 278 CYS A C 1
ATOM 2209 O O . CYS A 1 278 ? -20.816 7.222 52.199 1.00 82.12 278 CYS A O 1
ATOM 2211 N N . LEU A 1 279 ? -21.609 6.334 50.297 1.00 82.00 279 LEU A N 1
ATOM 2212 C CA . LEU A 1 279 ? -23.001 6.705 50.567 1.00 82.00 279 LEU A CA 1
ATOM 2213 C C . LEU A 1 279 ? -23.569 5.922 51.759 1.00 82.00 279 LEU A C 1
ATOM 2215 O O . LEU A 1 279 ? -24.215 6.523 52.615 1.00 82.00 279 LEU A O 1
ATOM 2219 N N . LYS A 1 280 ? -23.283 4.615 51.853 1.00 80.62 280 LYS A N 1
ATOM 2220 C CA . LYS A 1 280 ? -23.684 3.771 52.993 1.00 80.62 280 LYS A CA 1
ATOM 2221 C C . LYS A 1 280 ? -23.005 4.196 54.295 1.00 80.62 280 LYS A C 1
ATOM 2223 O O . LYS A 1 280 ? -23.674 4.266 55.315 1.00 80.62 280 LYS A O 1
ATOM 2228 N N . GLU A 1 281 ? -21.705 4.493 54.266 1.00 80.75 281 GLU A N 1
ATOM 2229 C CA . GLU A 1 281 ? -20.952 4.965 55.440 1.00 80.75 281 GLU A CA 1
ATOM 2230 C C . GLU A 1 281 ? -21.467 6.312 55.968 1.00 80.75 281 GLU A C 1
ATOM 2232 O O . GLU A 1 281 ? -21.380 6.580 57.165 1.00 80.75 281 GLU A O 1
ATOM 2237 N N . GLY A 1 282 ? -21.998 7.162 55.084 1.00 76.12 282 GLY A N 1
ATOM 2238 C CA . GLY A 1 282 ? -22.558 8.467 55.431 1.00 76.12 282 GLY A CA 1
ATOM 2239 C C . GLY A 1 282 ? -24.070 8.494 55.686 1.00 76.12 282 GLY A C 1
ATOM 2240 O O . GLY A 1 282 ? -24.607 9.590 55.829 1.00 76.12 282 GLY A O 1
ATOM 2241 N N . ASP A 1 283 ? -24.761 7.345 55.706 1.00 78.25 283 ASP A N 1
ATOM 2242 C CA . ASP A 1 283 ? -26.233 7.239 55.772 1.00 78.25 283 ASP A CA 1
ATOM 2243 C C . ASP A 1 283 ? -26.973 8.053 54.680 1.00 78.25 283 ASP A C 1
ATOM 2245 O O . ASP A 1 283 ? -28.104 8.514 54.861 1.00 78.25 283 ASP A O 1
ATOM 2249 N N . TYR A 1 284 ? -26.349 8.228 53.512 1.00 80.81 284 TYR A N 1
ATOM 2250 C CA . TYR A 1 284 ? -26.923 8.947 52.375 1.00 80.81 284 TYR A CA 1
ATOM 2251 C C . TYR A 1 284 ? -27.557 7.989 51.367 1.00 80.81 284 TYR A C 1
ATOM 2253 O O . TYR A 1 284 ? -27.023 6.923 51.058 1.00 80.81 284 TYR A O 1
ATOM 2261 N N . THR A 1 285 ? -28.688 8.385 50.779 1.00 81.81 285 THR A N 1
ATOM 2262 C CA . THR A 1 285 ? -29.335 7.595 49.723 1.00 81.81 285 THR A CA 1
ATOM 2263 C C . THR A 1 285 ? -28.986 8.112 48.328 1.00 81.81 285 THR A C 1
ATOM 2265 O O . THR A 1 285 ? -28.648 9.281 48.131 1.00 81.81 285 THR A O 1
ATOM 2268 N N . LEU A 1 286 ? -29.156 7.264 47.306 1.00 78.25 286 LEU A N 1
ATOM 2269 C CA . LEU A 1 286 ? -29.030 7.671 45.898 1.00 78.25 286 LEU A CA 1
ATOM 2270 C C . LEU A 1 286 ? -29.967 8.849 45.542 1.00 78.25 286 LEU A C 1
ATOM 2272 O O . LEU A 1 286 ? -29.685 9.638 44.638 1.00 78.25 286 LEU A O 1
ATOM 2276 N N . ILE A 1 287 ? -31.085 8.983 46.263 1.00 80.44 287 ILE A N 1
ATOM 2277 C CA . ILE A 1 287 ? -32.055 10.073 46.102 1.00 80.44 287 ILE A CA 1
ATOM 2278 C C . ILE A 1 287 ? -31.464 11.400 46.597 1.00 80.44 287 ILE A C 1
ATOM 2280 O O . ILE A 1 287 ? -31.712 12.438 45.983 1.00 80.44 287 ILE A O 1
ATOM 2284 N N . ASP A 1 288 ? -30.650 11.376 47.653 1.00 81.50 288 ASP A N 1
ATOM 2285 C CA . ASP A 1 288 ? -29.989 12.569 48.189 1.00 81.50 288 ASP A CA 1
ATOM 2286 C C . ASP A 1 288 ? -28.873 13.054 47.257 1.00 81.50 288 ASP A C 1
ATOM 2288 O O . ASP A 1 288 ? -28.806 14.246 46.956 1.00 81.50 288 ASP A O 1
ATOM 2292 N N . LEU A 1 289 ? -28.089 12.131 46.684 1.00 82.19 289 LEU A N 1
ATOM 2293 C CA . LEU A 1 289 ? -27.106 12.455 45.642 1.00 82.19 289 LEU A CA 1
ATOM 2294 C C . LEU A 1 289 ? -27.776 13.054 44.394 1.00 82.19 289 LEU A C 1
ATOM 2296 O O . LEU A 1 289 ? -27.308 14.053 43.848 1.00 82.19 289 LEU A O 1
ATOM 2300 N N . ARG A 1 290 ? -28.906 12.480 43.956 1.00 82.56 290 ARG A N 1
ATOM 2301 C CA . ARG A 1 290 ? -29.691 13.010 42.830 1.00 82.56 290 ARG A CA 1
ATOM 2302 C C . ARG A 1 290 ? -30.221 14.417 43.117 1.00 82.56 290 ARG A C 1
ATOM 2304 O O . ARG A 1 290 ? -30.189 15.268 42.232 1.00 82.56 290 ARG A O 1
ATOM 2311 N N . ARG A 1 291 ? -30.707 14.667 44.337 1.00 82.69 291 ARG A N 1
ATOM 2312 C CA . ARG A 1 291 ? -31.204 15.986 44.758 1.00 82.69 291 ARG A CA 1
ATOM 2313 C C . ARG A 1 291 ? -30.092 17.034 44.710 1.00 82.69 291 ARG A C 1
ATOM 2315 O O . ARG A 1 291 ? -30.319 18.119 44.183 1.00 82.69 291 ARG A O 1
ATOM 2322 N N . GLU A 1 292 ? -28.903 16.688 45.198 1.00 82.81 292 GLU A N 1
ATOM 2323 C CA . GLU A 1 292 ? -27.748 17.588 45.191 1.00 82.81 292 GLU A CA 1
ATOM 2324 C C . GLU A 1 292 ? -27.277 17.888 43.760 1.00 82.81 292 GLU A C 1
ATOM 2326 O O . GLU A 1 292 ? -27.068 19.044 43.409 1.00 82.81 292 GLU A O 1
ATOM 2331 N N . LEU A 1 293 ? -27.208 16.881 42.882 1.00 83.00 293 LEU A N 1
ATOM 2332 C CA . LEU A 1 293 ? -26.868 17.081 41.466 1.00 83.00 293 LEU A CA 1
ATOM 2333 C C . LEU A 1 293 ? -27.858 18.012 40.749 1.00 83.00 293 LEU A C 1
ATOM 2335 O O . LEU A 1 293 ? -27.434 18.894 40.002 1.00 83.00 293 LEU A O 1
ATOM 2339 N N . HIS A 1 294 ? -29.160 17.881 41.023 1.00 82.81 294 HIS A N 1
ATOM 2340 C CA . HIS A 1 294 ? -30.172 18.789 40.477 1.00 82.81 294 HIS A CA 1
ATOM 2341 C C . HIS A 1 294 ? -30.052 20.223 41.005 1.00 82.81 294 HIS A C 1
ATOM 2343 O O . HIS A 1 294 ? -30.359 21.160 40.270 1.00 82.81 294 HIS A O 1
ATOM 2349 N N . ALA A 1 295 ? -29.570 20.425 42.235 1.00 82.00 295 ALA A N 1
ATOM 2350 C CA . ALA A 1 295 ? -29.332 21.767 42.769 1.00 82.00 295 ALA A CA 1
ATOM 2351 C C . ALA A 1 295 ? -28.242 22.525 41.983 1.00 82.00 295 ALA A C 1
ATOM 2353 O O . ALA A 1 295 ? -28.306 23.750 41.861 1.00 82.00 295 ALA A O 1
ATOM 2354 N N . TYR A 1 296 ? -27.280 21.804 41.394 1.00 79.31 296 TYR A N 1
ATOM 2355 C CA . TYR A 1 296 ? -26.226 22.367 40.541 1.00 79.31 296 TYR A CA 1
ATOM 2356 C C . TYR A 1 296 ? -26.590 22.436 39.044 1.00 79.31 296 TYR A C 1
ATOM 2358 O O . TYR A 1 296 ? -25.813 22.993 38.265 1.00 79.31 296 TYR A O 1
ATOM 2366 N N . ASP A 1 297 ? -27.772 21.955 38.643 1.00 81.62 297 ASP A N 1
ATOM 2367 C CA . ASP A 1 297 ? -28.318 22.034 37.277 1.00 81.62 297 ASP A CA 1
ATOM 2368 C C . ASP A 1 297 ? -29.699 22.730 37.265 1.00 81.62 297 ASP A C 1
ATOM 2370 O O . ASP A 1 297 ? -30.728 22.106 36.987 1.00 81.62 297 ASP A O 1
ATOM 2374 N N . PRO A 1 298 ? -29.763 24.053 37.526 1.00 74.50 298 PRO A N 1
ATOM 2375 C CA . PRO A 1 298 ? -31.027 24.799 37.584 1.00 74.50 298 PRO A CA 1
ATOM 2376 C C . PRO A 1 298 ? -31.757 24.873 36.235 1.00 74.50 298 PRO A C 1
ATOM 2378 O O . PRO A 1 298 ? -32.924 25.252 36.186 1.00 74.50 298 PRO A O 1
ATOM 2381 N N . ARG A 1 299 ? -31.075 24.535 35.132 1.00 76.81 299 ARG A N 1
ATOM 2382 C CA . ARG A 1 299 ? -31.653 24.482 33.782 1.00 76.81 299 ARG A CA 1
ATOM 2383 C C . ARG A 1 299 ? -32.209 23.100 33.426 1.00 76.81 299 ARG A C 1
ATOM 2385 O O . ARG A 1 299 ? -32.755 22.974 32.336 1.00 76.81 299 ARG A O 1
ATOM 2392 N N . GLN A 1 300 ? -32.063 22.102 34.307 1.00 77.19 300 GLN A N 1
ATOM 2393 C CA . GLN A 1 300 ? -32.458 20.705 34.077 1.00 77.19 300 GLN A CA 1
ATOM 2394 C C . GLN A 1 300 ? -31.931 20.158 32.743 1.00 77.19 300 GLN A C 1
ATOM 2396 O O . GLN A 1 300 ? -32.619 19.450 32.014 1.00 77.19 300 GLN A O 1
ATOM 2401 N N . SER A 1 301 ? -30.702 20.536 32.405 1.00 76.69 301 SER A N 1
ATOM 2402 C CA . SER A 1 301 ? -30.063 20.158 31.149 1.00 76.69 301 SER A CA 1
ATOM 2403 C C . SER A 1 301 ? -29.540 18.721 31.144 1.00 76.69 301 SER A C 1
ATOM 2405 O O . SER A 1 301 ? -29.182 18.219 30.084 1.00 76.69 301 SER A O 1
ATOM 2407 N N . GLY A 1 302 ? -29.461 18.069 32.310 1.00 77.94 302 GLY A N 1
ATOM 2408 C CA . GLY A 1 302 ? -28.856 16.742 32.453 1.00 77.94 302 GLY A CA 1
ATOM 2409 C C . GLY A 1 302 ? -27.324 16.773 32.514 1.00 77.94 302 GLY A C 1
ATOM 2410 O O . GLY A 1 302 ? -26.691 15.725 32.626 1.00 77.94 302 GLY A O 1
ATOM 2411 N N . LEU A 1 303 ? -26.721 17.967 32.475 1.00 82.00 303 LEU A N 1
ATOM 2412 C CA . LEU A 1 303 ? -25.280 18.182 32.359 1.00 82.00 303 LEU A CA 1
ATOM 2413 C C . LEU A 1 303 ? -24.737 18.979 33.549 1.00 82.00 303 LEU A C 1
ATOM 2415 O O . LEU A 1 303 ? -25.246 20.048 33.880 1.00 82.00 303 LEU A O 1
ATOM 2419 N N . VAL A 1 304 ? -23.647 18.500 34.148 1.00 84.12 304 VAL A N 1
ATOM 2420 C CA . VAL A 1 304 ? -22.928 19.175 35.241 1.00 84.12 304 VAL A CA 1
ATOM 2421 C C . VAL A 1 304 ? -21.448 19.277 34.881 1.00 84.12 304 VAL A C 1
ATOM 2423 O O . VAL A 1 304 ? -20.873 18.363 34.301 1.00 84.12 304 VAL A O 1
ATOM 2426 N N . ASP A 1 305 ? -20.819 20.408 35.196 1.00 83.56 305 ASP A N 1
ATOM 2427 C CA . ASP A 1 305 ? -19.388 20.602 34.942 1.00 83.56 305 ASP A CA 1
ATOM 2428 C C . ASP A 1 305 ? -18.531 19.652 35.802 1.00 83.56 305 ASP A C 1
ATOM 2430 O O . ASP A 1 305 ? -18.836 19.439 36.979 1.00 83.56 305 ASP A O 1
ATOM 2434 N N . VAL A 1 306 ? -17.453 19.098 35.237 1.00 82.25 306 VAL A N 1
ATOM 2435 C CA . VAL A 1 306 ? -16.562 18.121 35.899 1.00 82.25 306 VAL A CA 1
ATOM 2436 C C . VAL A 1 306 ? -16.076 18.625 37.264 1.00 82.25 306 VAL A C 1
ATOM 2438 O O . VAL A 1 306 ? -16.070 17.874 38.243 1.00 82.25 306 VAL A O 1
ATOM 2441 N N . ASP A 1 307 ? -15.722 19.908 37.384 1.00 80.81 307 ASP A N 1
ATOM 2442 C CA . ASP A 1 307 ? -15.238 20.461 38.652 1.00 80.81 307 ASP A CA 1
ATOM 2443 C C . ASP A 1 307 ? -16.346 20.590 39.703 1.00 80.81 307 ASP A C 1
ATOM 2445 O O . ASP A 1 307 ? -16.086 20.460 40.906 1.00 80.81 307 ASP A O 1
ATOM 2449 N N . LYS A 1 308 ? -17.585 20.829 39.260 1.00 83.00 308 LYS A N 1
ATOM 2450 C CA . LYS A 1 308 ? -18.766 20.877 40.130 1.00 83.00 308 LYS A CA 1
ATOM 2451 C C . LYS A 1 308 ? -19.169 19.480 40.577 1.00 83.00 308 LYS A C 1
ATOM 2453 O O . LYS A 1 308 ? -19.414 19.292 41.765 1.00 83.00 308 LYS A O 1
ATOM 2458 N N . LEU A 1 309 ? -19.129 18.500 39.675 1.00 82.81 309 LEU A N 1
ATOM 2459 C CA . LEU A 1 309 ? -19.375 17.095 39.992 1.00 82.81 309 LEU A CA 1
ATOM 2460 C C . LEU A 1 309 ? -18.391 16.579 41.051 1.00 82.81 309 LEU A C 1
ATOM 2462 O O . LEU A 1 309 ? -18.808 15.979 42.038 1.00 82.81 309 LEU A O 1
ATOM 2466 N N . ARG A 1 310 ? -17.099 16.903 40.920 1.00 84.00 310 ARG A N 1
ATOM 2467 C CA . ARG A 1 310 ? -16.086 16.601 41.946 1.00 84.00 310 ARG A CA 1
ATOM 2468 C C . ARG A 1 310 ? -16.440 17.210 43.306 1.00 84.00 310 ARG A C 1
ATOM 2470 O O . ARG A 1 310 ? -16.237 16.576 44.338 1.00 84.00 310 ARG A O 1
ATOM 2477 N N . GLY A 1 311 ? -16.937 18.448 43.305 1.00 82.12 311 GLY A N 1
ATOM 2478 C CA . GLY A 1 311 ? -17.395 19.141 44.509 1.00 82.12 311 GLY A CA 1
ATOM 2479 C C . GLY A 1 311 ? -18.549 18.406 45.189 1.00 82.12 311 GLY A C 1
ATOM 2480 O O . GLY A 1 311 ? -18.464 18.131 46.384 1.00 82.12 311 GLY A O 1
ATOM 2481 N N . VAL A 1 312 ? -19.565 18.013 44.418 1.00 83.44 312 VAL A N 1
ATOM 2482 C CA . VAL A 1 312 ? -20.711 17.230 44.905 1.00 83.44 312 VAL A CA 1
ATOM 2483 C C . VAL A 1 312 ? -20.242 15.905 45.503 1.00 83.44 312 VAL A C 1
ATOM 2485 O O . VAL A 1 312 ? -20.521 15.628 46.663 1.00 83.44 312 VAL A O 1
ATOM 2488 N N . LEU A 1 313 ? -19.440 15.126 44.775 1.00 82.69 313 LEU A N 1
ATOM 2489 C CA . LEU A 1 313 ? -18.929 13.838 45.259 1.00 82.69 313 LEU A CA 1
ATOM 2490 C C . LEU A 1 313 ? -18.086 13.979 46.537 1.00 82.69 313 LEU A C 1
ATOM 2492 O O . LEU A 1 313 ? -18.179 13.147 47.437 1.00 82.69 313 LEU A O 1
ATOM 2496 N N . SER A 1 314 ? -17.331 15.076 46.670 1.00 80.75 314 SER A N 1
ATOM 2497 C CA . SER A 1 314 ? -16.552 15.353 47.882 1.00 80.75 314 SER A CA 1
ATOM 2498 C C . SER A 1 314 ? -17.409 15.632 49.121 1.00 80.75 314 SER A C 1
ATOM 2500 O O . SER A 1 314 ? -16.949 15.362 50.235 1.00 80.75 314 SER A O 1
ATOM 2502 N N . ALA A 1 315 ? -18.636 16.136 48.935 1.00 79.94 315 ALA A N 1
ATOM 2503 C CA . ALA A 1 315 ? -19.605 16.339 50.011 1.00 79.94 315 ALA A CA 1
ATOM 2504 C C . ALA A 1 315 ? -20.156 15.003 50.539 1.00 79.94 315 ALA A C 1
ATOM 2506 O O . ALA A 1 315 ? -20.382 14.876 51.737 1.00 79.94 315 ALA A O 1
ATOM 2507 N N . PHE A 1 316 ? -20.256 13.987 49.675 1.00 76.50 316 PHE A N 1
ATOM 2508 C CA . PHE A 1 316 ? -20.665 12.617 50.019 1.00 76.50 316 PHE A CA 1
ATOM 2509 C C . PHE A 1 316 ? -19.487 11.705 50.418 1.00 76.50 316 PHE A C 1
ATOM 2511 O O . PHE A 1 316 ? -19.597 10.486 50.374 1.00 76.50 316 PHE A O 1
ATOM 2518 N N . GLY A 1 317 ? -18.334 12.277 50.785 1.00 69.88 317 GLY A N 1
ATOM 2519 C CA . GLY A 1 317 ? -17.175 11.523 51.288 1.00 69.88 317 GLY A CA 1
ATOM 2520 C C . GLY A 1 317 ? -16.187 11.038 50.220 1.00 69.88 317 GLY A C 1
ATOM 2521 O O . GLY A 1 317 ? -15.050 10.700 50.554 1.00 69.88 317 GLY A O 1
ATOM 2522 N N . PHE A 1 318 ? -16.537 11.112 48.934 1.00 78.06 318 PHE A N 1
ATOM 2523 C CA . PHE A 1 318 ? -15.686 10.642 47.841 1.00 78.06 318 PHE A CA 1
ATOM 2524 C C . PHE A 1 318 ? -14.707 11.734 47.372 1.00 78.06 318 PHE A C 1
ATOM 2526 O O . PHE A 1 318 ? -15.038 12.627 46.587 1.00 78.06 318 PHE A O 1
ATOM 2533 N N . ARG A 1 319 ? -13.471 11.701 47.890 1.00 75.56 319 ARG A N 1
ATOM 2534 C CA . ARG A 1 319 ? -12.455 12.746 47.658 1.00 75.56 319 ARG A CA 1
ATOM 2535 C C . ARG A 1 319 ? -11.348 12.293 46.709 1.00 75.56 319 ARG A C 1
ATOM 2537 O O . ARG A 1 319 ? -10.450 11.553 47.102 1.00 75.56 319 ARG A O 1
ATOM 2544 N N . LEU A 1 320 ? -11.340 12.863 45.507 1.00 74.94 320 LEU A N 1
ATOM 2545 C CA . LEU A 1 320 ? -10.254 12.745 44.529 1.00 74.94 320 LEU A CA 1
ATOM 2546 C C . LEU A 1 320 ? -9.623 14.111 44.235 1.00 74.94 320 LEU A C 1
ATOM 2548 O O . LEU A 1 320 ? -10.277 15.159 44.311 1.00 74.94 320 LEU A O 1
ATOM 2552 N N . THR A 1 321 ? -8.337 14.108 43.879 1.00 75.38 321 THR A N 1
ATOM 2553 C CA . THR A 1 321 ? -7.670 15.319 43.383 1.00 75.38 321 THR A CA 1
ATOM 2554 C C . THR A 1 321 ? -8.249 15.712 42.024 1.00 75.38 321 THR A C 1
ATOM 2556 O O . THR A 1 321 ? -8.785 14.875 41.301 1.00 75.38 321 THR A O 1
ATOM 2559 N N . ARG A 1 322 ? -8.134 16.992 41.650 1.00 72.69 322 ARG A N 1
ATOM 2560 C CA . ARG A 1 322 ? -8.670 17.496 40.374 1.00 72.69 322 ARG A CA 1
ATOM 2561 C C . ARG A 1 322 ? -8.101 16.744 39.169 1.00 72.69 322 ARG A C 1
ATOM 2563 O O . ARG A 1 322 ? -8.860 16.362 38.292 1.00 72.69 322 ARG A O 1
ATOM 2570 N N . PHE A 1 323 ? -6.792 16.489 39.166 1.00 67.31 323 PHE A N 1
ATOM 2571 C CA . PHE A 1 323 ? -6.120 15.754 38.093 1.00 67.31 323 PHE A CA 1
ATOM 2572 C C . PHE A 1 323 ? -6.648 14.320 37.969 1.00 67.31 323 PHE A C 1
ATOM 2574 O O . PHE A 1 323 ? -7.078 13.928 36.890 1.00 67.31 323 PHE A O 1
ATOM 2581 N N . ARG A 1 324 ? -6.716 13.570 39.080 1.00 68.44 324 ARG A N 1
ATOM 2582 C CA . ARG A 1 324 ? -7.223 12.189 39.051 1.00 68.44 324 ARG A CA 1
ATOM 2583 C C . ARG A 1 324 ? -8.698 12.129 38.685 1.00 68.44 324 ARG A C 1
ATOM 2585 O O . ARG A 1 324 ? -9.078 11.286 37.888 1.00 68.44 324 ARG A O 1
ATOM 2592 N N . PHE A 1 325 ? -9.514 13.040 39.219 1.00 77.75 325 PHE A N 1
ATOM 2593 C CA . PHE A 1 325 ? -10.934 13.089 38.884 1.00 77.75 325 PHE A CA 1
ATOM 2594 C C . PHE A 1 325 ? -11.163 13.434 37.412 1.00 77.75 325 PHE A C 1
ATOM 2596 O O . PHE A 1 325 ? -12.064 12.876 36.809 1.00 77.75 325 PHE A O 1
ATOM 2603 N N . ASN A 1 326 ? -10.341 14.303 36.817 1.00 77.62 326 ASN A N 1
ATOM 2604 C CA . ASN A 1 326 ? -10.447 14.623 35.396 1.00 77.62 326 ASN A CA 1
ATOM 2605 C C . ASN A 1 326 ? -10.087 13.417 34.514 1.00 77.62 326 ASN A C 1
ATOM 2607 O O . ASN A 1 326 ? -10.821 13.111 33.583 1.00 77.62 326 ASN A O 1
ATOM 2611 N N . SER A 1 327 ? -9.013 12.689 34.843 1.00 69.75 327 SER A N 1
ATOM 2612 C CA . SER A 1 327 ? -8.651 11.444 34.145 1.00 69.75 327 SER A CA 1
ATOM 2613 C C . SER A 1 327 ? -9.732 10.369 34.284 1.00 69.75 327 SER A C 1
ATOM 2615 O O . SER A 1 327 ? -10.102 9.732 33.306 1.00 69.75 327 SER A O 1
ATOM 2617 N N . VAL A 1 328 ? -10.282 10.209 35.489 1.00 72.75 328 VAL A N 1
ATOM 2618 C CA . VAL A 1 328 ? -11.393 9.293 35.770 1.00 72.75 328 VAL A CA 1
ATOM 2619 C C . VAL A 1 328 ? -12.657 9.722 35.018 1.00 72.75 328 VAL A C 1
ATOM 2621 O O . VAL A 1 328 ? -13.310 8.887 34.413 1.00 72.75 328 VAL A O 1
ATOM 2624 N N . ALA A 1 329 ? -12.983 11.015 34.975 1.00 73.38 329 ALA A N 1
ATOM 2625 C CA . ALA A 1 329 ? -14.149 11.521 34.256 1.00 73.38 329 ALA A CA 1
ATOM 2626 C C . ALA A 1 329 ? -14.032 11.331 32.736 1.00 73.38 329 ALA A C 1
ATOM 2628 O O . ALA A 1 329 ? -15.031 10.993 32.111 1.00 73.38 329 ALA A O 1
ATOM 2629 N N . MET A 1 330 ? -12.830 11.493 32.168 1.00 68.88 330 MET A N 1
ATOM 2630 C CA . MET A 1 330 ? -12.551 11.210 30.752 1.00 68.88 330 MET A CA 1
ATOM 2631 C C . MET A 1 330 ? -12.709 9.728 30.392 1.00 68.88 330 MET A C 1
ATOM 2633 O O . MET A 1 330 ? -13.084 9.430 29.265 1.00 68.88 330 MET A O 1
ATOM 2637 N N . MET A 1 331 ? -12.433 8.811 31.325 1.00 68.38 331 MET A N 1
ATOM 2638 C CA . MET A 1 331 ? -12.599 7.368 31.105 1.00 68.38 331 MET A CA 1
ATOM 2639 C C . MET A 1 331 ? -14.017 6.870 31.415 1.00 68.38 331 MET A C 1
ATOM 2641 O O . MET A 1 331 ? -14.520 5.962 30.760 1.00 68.38 331 MET A O 1
ATOM 2645 N N . LEU A 1 332 ? -14.681 7.449 32.419 1.00 69.31 332 LEU A N 1
ATOM 2646 C CA . LEU A 1 332 ? -15.993 6.998 32.879 1.00 69.31 332 LEU A CA 1
ATOM 2647 C C . LEU A 1 332 ? -17.149 7.554 32.045 1.00 69.31 332 LEU A C 1
ATOM 2649 O O . LEU A 1 332 ? -18.111 6.818 31.815 1.00 69.31 332 LEU A O 1
ATOM 2653 N N . PHE A 1 333 ? -17.077 8.818 31.619 1.00 76.06 333 PHE A N 1
ATOM 2654 C CA . PHE A 1 333 ? -18.211 9.554 31.056 1.00 76.06 333 PHE A CA 1
ATOM 2655 C C . PHE A 1 333 ? -17.922 10.092 29.658 1.00 76.06 333 PHE A C 1
ATOM 2657 O O . PHE A 1 333 ? -16.806 10.507 29.352 1.00 76.06 333 PHE A O 1
ATOM 2664 N N . GLU A 1 334 ? -18.964 10.181 28.837 1.00 66.06 334 GLU A N 1
ATOM 2665 C CA . GLU A 1 334 ? -18.892 10.942 27.591 1.00 66.06 334 GLU A CA 1
ATOM 2666 C C . GLU A 1 334 ? -18.941 12.443 27.906 1.00 66.06 334 GLU A C 1
ATOM 2668 O O . GLU A 1 334 ? -19.921 12.967 28.445 1.00 66.06 334 GLU A O 1
ATOM 2673 N N . LEU A 1 335 ? -17.846 13.145 27.612 1.00 69.75 335 LEU A N 1
ATOM 2674 C CA . LEU A 1 335 ? -17.698 14.564 27.918 1.00 69.75 335 LEU A CA 1
ATOM 2675 C C . LEU A 1 335 ? -18.165 15.435 26.749 1.00 69.75 335 LEU A C 1
ATOM 2677 O O . LEU A 1 335 ? -17.577 15.421 25.670 1.00 69.75 335 LEU A O 1
ATOM 2681 N N . ASN A 1 336 ? -19.146 16.301 27.002 1.00 63.59 336 ASN A N 1
ATOM 2682 C CA . ASN A 1 336 ? -19.510 17.390 26.095 1.00 63.59 336 ASN A CA 1
ATOM 2683 C C . ASN A 1 336 ? -18.720 18.654 26.473 1.00 63.59 336 ASN A C 1
ATOM 2685 O O . ASN A 1 336 ? -19.226 19.565 27.137 1.00 63.59 336 ASN A O 1
ATOM 2689 N N . GLY A 1 337 ? -17.438 18.688 26.098 1.00 74.06 337 GLY A N 1
ATOM 2690 C CA . GLY A 1 337 ? -16.497 19.727 26.527 1.00 74.06 337 GLY A CA 1
ATOM 2691 C C . GLY A 1 337 ? -16.060 19.518 27.981 1.00 74.06 337 GLY A C 1
ATOM 2692 O O . GLY A 1 337 ? -15.402 18.531 28.284 1.00 74.06 337 GLY A O 1
ATOM 2693 N N . THR A 1 338 ? -16.421 20.431 28.893 1.00 74.75 338 THR A N 1
ATOM 2694 C CA . THR A 1 338 ? -16.147 20.305 30.346 1.00 74.75 338 THR A CA 1
ATOM 2695 C C . THR A 1 338 ? -17.333 19.758 31.145 1.00 74.75 338 THR A C 1
ATOM 2697 O O . THR A 1 338 ? -17.327 19.797 32.376 1.00 74.75 338 THR A O 1
ATOM 2700 N N . LYS A 1 339 ? -18.381 19.282 30.463 1.00 76.94 339 LYS A N 1
ATOM 2701 C CA . LYS A 1 339 ? -19.640 18.858 31.084 1.00 76.94 339 LYS A CA 1
ATOM 2702 C C . LYS A 1 339 ? -19.839 17.351 30.977 1.00 76.94 339 LYS A C 1
ATOM 2704 O O . LYS A 1 339 ? -19.637 16.776 29.912 1.00 76.94 339 LYS A O 1
ATOM 2709 N N . VAL A 1 340 ? -20.288 16.761 32.078 1.00 79.81 340 VAL A N 1
ATOM 2710 C CA . VAL A 1 340 ? -20.626 15.345 32.242 1.00 79.81 340 VAL A CA 1
ATOM 2711 C C . VAL A 1 340 ? -22.139 15.199 32.303 1.00 79.81 340 VAL A C 1
ATOM 2713 O O . VAL A 1 340 ? -22.809 15.945 33.024 1.00 79.81 340 VAL A O 1
ATOM 2716 N N . GLU A 1 341 ? -22.678 14.213 31.594 1.00 82.44 341 GLU A N 1
ATOM 2717 C CA . GLU A 1 341 ? -24.072 13.810 31.747 1.00 82.44 341 GLU A CA 1
ATOM 2718 C C . GLU A 1 341 ? -24.243 12.990 33.036 1.00 82.44 341 GLU A C 1
ATOM 2720 O O . GLU A 1 341 ? -23.885 11.813 33.114 1.00 82.44 341 GLU A O 1
ATOM 2725 N N . TYR A 1 342 ? -24.809 13.596 34.084 1.00 75.25 342 TYR A N 1
ATOM 2726 C CA . TYR A 1 342 ? -24.953 12.922 35.383 1.00 75.25 342 TYR A CA 1
ATOM 2727 C C . TYR A 1 342 ? -26.000 11.795 35.367 1.00 75.25 342 TYR A C 1
ATOM 2729 O O . TYR A 1 342 ? -26.059 10.991 36.299 1.00 75.25 342 TYR A O 1
ATOM 2737 N N . GLY A 1 343 ? -26.801 11.690 34.301 1.00 73.25 343 GLY A N 1
ATOM 2738 C CA . GLY A 1 343 ? -27.670 10.540 34.049 1.00 73.25 343 GLY A CA 1
ATOM 2739 C C . GLY A 1 343 ? -26.888 9.230 33.903 1.00 73.25 343 GLY A C 1
ATOM 2740 O O . GLY A 1 343 ? -27.333 8.197 34.406 1.00 73.25 343 GLY A O 1
ATOM 2741 N N . GLN A 1 344 ? -25.690 9.283 33.310 1.00 75.50 344 GLN A N 1
ATOM 2742 C CA . GLN A 1 344 ? -24.800 8.128 33.156 1.00 75.50 344 GLN A CA 1
ATOM 2743 C C . GLN A 1 344 ? -24.282 7.644 34.519 1.00 75.50 344 GLN A C 1
ATOM 2745 O O . GLN A 1 344 ? -24.328 6.453 34.815 1.00 75.50 344 GLN A O 1
ATOM 2750 N N . LEU A 1 345 ? -23.893 8.581 35.391 1.00 77.06 345 LEU A N 1
ATOM 2751 C CA . LEU A 1 345 ? -23.488 8.306 36.773 1.00 77.06 345 LEU A CA 1
ATOM 2752 C C . LEU A 1 345 ? -24.612 7.649 37.584 1.00 77.06 345 LEU A C 1
ATOM 2754 O O . LEU A 1 345 ? -24.395 6.646 38.260 1.00 77.06 345 LEU A O 1
ATOM 2758 N N . LEU A 1 346 ? -25.823 8.208 37.521 1.00 78.88 346 LEU A N 1
ATOM 2759 C CA . LEU A 1 346 ? -26.965 7.662 38.252 1.00 78.88 346 LEU A CA 1
ATOM 2760 C C . LEU A 1 346 ? -27.327 6.260 37.756 1.00 78.88 346 LEU A C 1
ATOM 2762 O O . LEU A 1 346 ? -27.629 5.401 38.579 1.00 78.88 346 LEU A O 1
ATOM 2766 N N . ARG A 1 347 ? -27.258 6.018 36.440 1.00 77.00 347 ARG A N 1
ATOM 2767 C CA . ARG A 1 347 ? -27.499 4.696 35.849 1.00 77.00 347 ARG A CA 1
ATOM 2768 C C . ARG A 1 347 ? -26.446 3.678 36.303 1.00 77.00 347 ARG A C 1
ATOM 2770 O O . ARG A 1 347 ? -26.814 2.581 36.716 1.00 77.00 347 ARG A O 1
ATOM 2777 N N . LEU A 1 348 ? -25.170 4.061 36.297 1.00 76.19 348 LEU A N 1
ATOM 2778 C CA . LEU A 1 348 ? -24.065 3.223 36.770 1.00 76.19 348 LEU A CA 1
ATOM 2779 C C . LEU A 1 348 ? -24.263 2.804 38.237 1.00 76.19 348 LEU A C 1
ATOM 2781 O O . LEU A 1 348 ? -24.154 1.629 38.571 1.00 76.19 348 LEU A O 1
ATOM 2785 N N . LEU A 1 349 ? -24.637 3.749 39.103 1.00 77.62 349 LEU A N 1
ATOM 2786 C CA . LEU A 1 349 ? -24.882 3.469 40.519 1.00 77.62 349 LEU A CA 1
ATOM 2787 C C . LEU A 1 349 ? -26.132 2.616 40.753 1.00 77.62 349 LEU A C 1
ATOM 2789 O O . LEU A 1 349 ? -26.132 1.781 41.654 1.00 77.62 349 LEU A O 1
ATOM 2793 N N . THR A 1 350 ? -27.193 2.790 39.956 1.00 75.62 350 THR A N 1
ATOM 2794 C CA . THR A 1 350 ? -28.373 1.915 40.052 1.00 75.62 350 THR A CA 1
ATOM 2795 C C . THR A 1 350 ? -28.061 0.475 39.655 1.00 75.62 350 THR A C 1
ATOM 2797 O O . THR A 1 350 ? 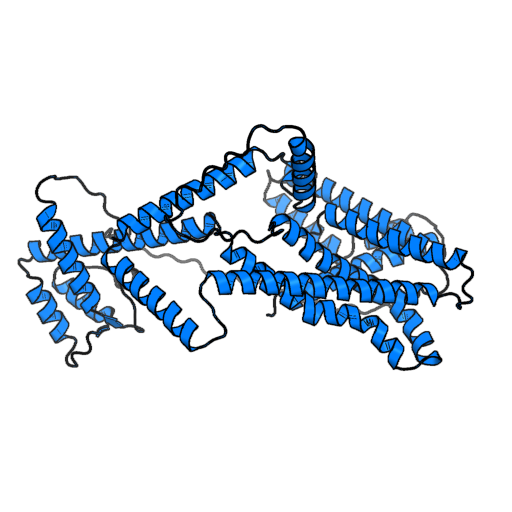-28.563 -0.437 40.304 1.00 75.62 350 THR A O 1
ATOM 2800 N N . LEU A 1 351 ? -27.214 0.270 38.639 1.00 74.50 351 LEU A N 1
ATOM 2801 C CA . LEU A 1 351 ? -26.780 -1.062 38.211 1.00 74.50 351 LEU A CA 1
ATOM 2802 C C . LEU A 1 351 ? -25.907 -1.724 39.287 1.00 74.50 351 LEU A C 1
ATOM 2804 O O . LEU A 1 351 ? -26.212 -2.830 39.723 1.00 74.50 351 LEU A O 1
ATOM 2808 N N . ALA A 1 352 ? -24.924 -0.998 39.826 1.00 69.06 352 ALA A N 1
ATOM 2809 C CA . ALA A 1 352 ? -24.072 -1.500 40.905 1.00 69.06 352 ALA A CA 1
ATOM 2810 C C . ALA A 1 352 ? -24.849 -1.775 42.212 1.00 69.06 352 ALA A C 1
ATOM 2812 O O . ALA A 1 352 ? -24.532 -2.706 42.952 1.00 69.06 352 ALA A O 1
ATOM 2813 N N . GLN A 1 353 ? -25.908 -1.008 42.505 1.00 70.06 353 GLN A N 1
ATOM 2814 C CA . GLN A 1 353 ? -26.795 -1.284 43.640 1.00 70.06 353 GLN A CA 1
ATOM 2815 C C . GLN A 1 353 ? -27.593 -2.585 43.442 1.00 70.06 353 GLN A C 1
ATOM 2817 O O . GLN A 1 353 ? -27.849 -3.293 44.417 1.00 70.06 353 GLN A O 1
ATOM 2822 N N . GLN A 1 354 ? -27.978 -2.900 42.203 1.00 65.12 354 GLN A N 1
ATOM 2823 C CA . GLN A 1 354 ? -28.704 -4.119 41.844 1.00 65.12 354 GLN A CA 1
ATOM 2824 C C . GLN A 1 354 ? -27.793 -5.360 41.892 1.00 65.12 354 GLN A C 1
ATOM 2826 O O . GLN A 1 354 ? -28.212 -6.403 42.391 1.00 65.12 354 GLN A O 1
ATOM 2831 N N . GLU A 1 355 ? -26.532 -5.229 41.474 1.00 62.78 355 GLU A N 1
ATOM 2832 C CA . GLU A 1 355 ? -25.506 -6.279 41.580 1.00 62.78 355 GLU A CA 1
ATOM 2833 C C . GLU A 1 355 ? -25.112 -6.563 43.038 1.00 62.78 355 GLU A C 1
ATOM 2835 O O . GLU A 1 355 ? -25.113 -7.717 43.468 1.00 62.78 355 GLU A O 1
ATOM 2840 N N . ALA A 1 356 ? -24.905 -5.522 43.854 1.00 57.78 356 ALA A N 1
ATOM 2841 C CA . ALA A 1 356 ? -24.573 -5.669 45.275 1.00 57.78 356 ALA A CA 1
ATOM 2842 C C . ALA A 1 356 ? -25.692 -6.331 46.108 1.00 57.78 356 ALA A C 1
ATOM 2844 O O . ALA A 1 356 ? -25.426 -6.921 47.156 1.00 57.78 356 ALA A O 1
ATOM 2845 N N . GLN A 1 357 ? -26.953 -6.249 45.665 1.00 53.03 357 GLN A N 1
ATOM 2846 C CA . GLN A 1 357 ? -28.064 -6.993 46.275 1.00 53.03 357 GLN A CA 1
ATOM 2847 C C . GLN A 1 357 ? -28.058 -8.483 45.891 1.00 53.03 357 GLN A C 1
ATOM 2849 O O . GLN A 1 357 ? -28.583 -9.298 46.649 1.00 53.03 357 GLN A O 1
ATOM 2854 N N . SER A 1 358 ? -27.441 -8.840 44.760 1.00 46.59 358 SER A N 1
ATOM 2855 C CA . SER A 1 358 ? -27.341 -10.210 44.247 1.00 46.59 358 SER A CA 1
ATOM 2856 C C . SER A 1 358 ? -26.100 -10.963 44.763 1.00 46.59 358 SER A C 1
ATOM 2858 O O . SER A 1 358 ? -26.149 -12.182 44.910 1.00 46.59 358 SER A O 1
ATOM 2860 N N . GLU A 1 359 ? -25.010 -10.260 45.095 1.00 47.28 359 GLU A N 1
ATOM 2861 C CA . GLU A 1 359 ? -23.733 -10.836 45.571 1.00 47.28 359 GLU A CA 1
ATOM 2862 C C . GLU A 1 359 ? -23.647 -11.088 47.091 1.00 47.28 359 GLU A C 1
ATOM 2864 O O . GLU A 1 359 ? -22.623 -11.556 47.591 1.00 47.28 359 GLU A O 1
ATOM 2869 N N . ASN A 1 360 ? -24.722 -10.849 47.850 1.00 40.81 360 ASN A N 1
ATOM 2870 C CA . ASN A 1 360 ? -24.751 -10.938 49.321 1.00 40.81 360 ASN A CA 1
ATOM 2871 C C . ASN A 1 360 ? -24.579 -12.369 49.906 1.00 40.81 360 ASN A C 1
ATOM 2873 O O . ASN A 1 360 ? -24.964 -12.624 51.048 1.00 40.81 360 ASN A O 1
ATOM 2877 N N . LEU A 1 361 ? -24.005 -13.313 49.147 1.00 35.47 361 LEU A N 1
ATOM 2878 C CA . LEU A 1 361 ? -23.745 -14.688 49.578 1.00 35.47 361 LEU A CA 1
ATOM 2879 C C . LEU A 1 361 ? -22.278 -15.147 49.513 1.00 35.47 361 LEU A C 1
ATOM 2881 O O . LEU A 1 361 ? -21.996 -16.219 50.044 1.00 35.47 361 LEU A O 1
ATOM 2885 N N . GLN A 1 362 ? -21.321 -14.401 48.946 1.00 33.53 362 GLN A N 1
ATOM 2886 C CA . GLN A 1 362 ? -19.906 -14.816 48.992 1.00 33.53 362 GLN A CA 1
ATOM 2887 C C . GLN A 1 362 ? -18.962 -13.623 49.163 1.00 33.53 362 GLN A C 1
ATOM 2889 O O . GLN A 1 362 ? -18.714 -12.857 48.240 1.00 33.53 362 GLN A O 1
ATOM 2894 N N . GLY A 1 363 ? -18.409 -13.478 50.370 1.00 38.03 363 GLY A N 1
ATOM 2895 C CA . GLY A 1 363 ? -17.352 -12.511 50.646 1.00 38.03 363 GLY A CA 1
ATOM 2896 C C . GLY A 1 363 ? -16.036 -12.943 50.003 1.00 38.03 363 GLY A C 1
ATOM 2897 O O . GLY A 1 363 ? -15.527 -14.020 50.307 1.00 38.03 363 GLY A O 1
ATOM 2898 N N . SER A 1 364 ? -15.462 -12.086 49.158 1.00 31.70 364 SER A N 1
ATOM 2899 C CA . SER A 1 364 ? -14.095 -12.249 48.665 1.00 31.70 364 SER A CA 1
ATOM 2900 C C . SER A 1 364 ? -13.344 -10.921 48.731 1.00 31.70 364 SER A C 1
ATOM 2902 O O . SER A 1 364 ? -13.848 -9.875 48.326 1.00 31.70 364 SER A O 1
ATOM 2904 N N . GLN A 1 365 ? -12.137 -10.968 49.296 1.00 43.66 365 GLN A N 1
ATOM 2905 C CA . GLN A 1 365 ? -11.202 -9.847 49.379 1.00 43.66 365 GLN A CA 1
ATOM 2906 C C . GLN A 1 365 ? -10.861 -9.349 47.963 1.00 43.66 365 GLN A C 1
ATOM 2908 O O . GLN A 1 365 ? -10.164 -10.036 47.217 1.00 43.66 365 GLN A O 1
ATOM 2913 N N . ARG A 1 366 ? -11.343 -8.156 47.591 1.00 41.78 366 ARG A N 1
ATOM 2914 C CA . ARG A 1 366 ? -11.116 -7.537 46.273 1.00 41.78 366 ARG A CA 1
ATOM 2915 C C . ARG A 1 366 ? -9.897 -6.603 46.318 1.00 41.78 366 ARG A C 1
ATOM 2917 O O . ARG A 1 366 ? -9.765 -5.794 47.237 1.00 41.78 366 ARG A O 1
ATOM 2924 N N . ARG A 1 367 ? -8.982 -6.749 45.351 1.00 40.97 367 ARG A N 1
ATOM 2925 C CA . ARG A 1 367 ? -7.833 -5.846 45.137 1.00 40.97 367 ARG A CA 1
ATOM 2926 C C . ARG A 1 367 ? -8.342 -4.503 44.592 1.00 40.97 367 ARG A C 1
ATOM 2928 O O . ARG A 1 367 ? -9.311 -4.503 43.853 1.00 40.97 367 ARG A O 1
ATOM 2935 N N . GLN A 1 368 ? -7.705 -3.399 44.985 1.00 41.56 368 GLN A N 1
ATOM 2936 C CA . GLN A 1 368 ? -8.028 -2.031 44.544 1.00 41.56 368 GLN A CA 1
ATOM 2937 C C . GLN A 1 368 ? -7.136 -1.615 43.364 1.00 41.56 368 GLN A C 1
ATOM 2939 O O . GLN A 1 368 ? -5.919 -1.830 43.434 1.00 41.56 368 GLN A O 1
ATOM 2944 N N . HIS A 1 369 ? -7.695 -0.960 42.340 1.00 43.16 369 HIS A N 1
ATOM 2945 C CA . HIS A 1 369 ? -6.925 -0.441 41.210 1.00 43.16 369 HIS A CA 1
ATOM 2946 C C . HIS A 1 369 ? -6.008 0.737 41.622 1.00 43.16 369 HIS A C 1
ATOM 2948 O O . HIS A 1 369 ? -6.423 1.634 42.372 1.00 43.16 369 HIS A O 1
ATOM 2954 N N . PRO A 1 370 ? -4.772 0.837 41.085 1.00 50.22 370 PRO A N 1
ATOM 2955 C CA . PRO A 1 370 ? -3.808 1.903 41.417 1.00 50.22 370 PRO A CA 1
ATOM 2956 C C . PRO A 1 370 ? -4.308 3.338 41.144 1.00 50.22 370 PRO A C 1
ATOM 2958 O O . PRO A 1 370 ? -3.775 4.325 41.672 1.00 50.22 370 PRO A O 1
ATOM 2961 N N . LEU A 1 371 ? -5.339 3.487 40.304 1.00 41.19 371 LEU A N 1
ATOM 2962 C CA . LEU A 1 371 ? -5.946 4.778 39.966 1.00 41.19 371 LEU A CA 1
ATOM 2963 C C . LEU A 1 371 ? -6.874 5.326 41.059 1.00 41.19 371 LEU A C 1
ATOM 2965 O O . LEU A 1 371 ? -6.991 6.546 41.199 1.00 41.19 371 LEU A O 1
ATOM 2969 N N . LEU A 1 372 ? -7.443 4.444 41.881 1.00 44.66 372 LEU A N 1
ATOM 2970 C CA . LEU A 1 372 ? -8.259 4.788 43.048 1.00 44.66 372 LEU A CA 1
ATOM 2971 C C . LEU A 1 372 ? -7.446 4.794 44.351 1.00 44.66 372 LEU A C 1
ATOM 2973 O O . LEU A 1 372 ? -7.947 5.160 45.415 1.00 44.66 372 LEU A O 1
ATOM 2977 N N . GLN A 1 373 ? -6.148 4.492 44.257 1.00 45.69 373 GLN A N 1
ATOM 2978 C CA . GLN A 1 373 ? -5.218 4.581 45.369 1.00 45.69 373 GLN A CA 1
ATOM 2979 C C . GLN A 1 373 ? -5.008 6.042 45.790 1.00 45.69 373 GLN A C 1
ATOM 2981 O O . GLN A 1 373 ? -4.550 6.907 45.031 1.00 45.69 373 GLN A O 1
ATOM 2986 N N . ARG A 1 374 ? -5.377 6.316 47.041 1.00 45.69 374 ARG A N 1
ATOM 2987 C CA . ARG A 1 374 ? -5.233 7.609 47.704 1.00 45.69 374 ARG A CA 1
ATOM 2988 C C . ARG A 1 374 ? -3.772 7.809 48.095 1.00 45.69 374 ARG A C 1
ATOM 2990 O O . ARG A 1 374 ? -3.317 7.193 49.052 1.00 45.69 374 ARG A O 1
ATOM 2997 N N . SER A 1 375 ? -3.067 8.703 47.401 1.00 34.50 375 SER A N 1
ATOM 2998 C CA . SER A 1 375 ? -1.663 8.995 47.712 1.00 34.50 375 SER A CA 1
ATOM 2999 C C . SER A 1 375 ? -1.319 10.480 47.776 1.00 34.50 375 SER A C 1
ATOM 3001 O O . SER A 1 375 ? -1.846 11.321 47.043 1.00 34.50 375 SER A O 1
ATOM 3003 N N . GLN A 1 376 ? -0.416 10.739 48.721 1.00 29.33 376 GLN A N 1
ATOM 3004 C CA . GLN A 1 376 ? 0.299 11.969 49.035 1.00 29.33 376 GLN A CA 1
ATOM 3005 C C . GLN A 1 376 ? 1.460 12.196 48.040 1.00 29.33 376 GLN A C 1
ATOM 3007 O O . GLN A 1 376 ? 2.106 11.231 47.653 1.00 29.33 376 GLN A O 1
ATOM 3012 N N . THR A 1 377 ? 1.671 13.469 47.661 1.00 28.75 377 THR A N 1
ATOM 3013 C CA . THR A 1 377 ? 2.919 14.187 47.256 1.00 28.75 377 THR A CA 1
ATOM 3014 C C . THR A 1 377 ? 4.023 13.422 46.496 1.00 28.75 377 THR A C 1
ATOM 3016 O O . THR A 1 377 ? 4.516 12.415 46.975 1.00 28.75 377 THR A O 1
ATOM 3019 N N . SER A 1 378 ? 4.575 13.900 45.375 1.00 25.42 378 SER A N 1
ATOM 3020 C CA . SER A 1 378 ? 5.444 15.090 45.257 1.00 25.42 378 SER A CA 1
ATOM 3021 C C . SER A 1 378 ? 5.884 15.247 43.786 1.00 25.42 378 SER A C 1
ATOM 3023 O O . SER A 1 378 ? 6.046 14.244 43.098 1.00 25.42 378 SER A O 1
ATOM 3025 N N . PHE A 1 379 ? 6.063 16.483 43.318 1.00 28.27 379 PHE A N 1
ATOM 3026 C CA . PHE A 1 379 ? 6.474 16.868 41.958 1.00 28.27 379 PHE A CA 1
ATOM 3027 C C . PHE A 1 379 ? 7.953 17.267 41.961 1.00 28.27 379 PHE A C 1
ATOM 3029 O O . PHE A 1 379 ? 8.345 18.026 42.842 1.00 28.27 379 PHE A O 1
ATOM 3036 N N . GLU A 1 380 ? 8.725 16.854 40.953 1.00 27.19 380 GLU A N 1
ATOM 3037 C CA . GLU A 1 380 ? 9.970 17.528 40.570 1.00 27.19 380 GLU A CA 1
ATOM 3038 C C . GLU A 1 380 ? 10.301 17.321 39.083 1.00 27.19 380 GLU A C 1
ATOM 3040 O O . GLU A 1 380 ? 9.777 16.432 38.414 1.00 27.19 380 GLU A O 1
ATOM 3045 N N . ASP A 1 381 ? 11.112 18.252 38.599 1.00 26.81 381 ASP A N 1
ATOM 3046 C CA . ASP A 1 381 ? 11.167 18.895 37.287 1.00 26.81 381 ASP A CA 1
ATOM 3047 C C . ASP A 1 381 ? 12.281 18.329 36.383 1.00 26.81 381 ASP A C 1
ATOM 3049 O O . ASP A 1 381 ? 13.314 17.883 36.881 1.00 26.81 381 ASP A O 1
ATOM 3053 N N . ALA A 1 382 ? 12.107 18.389 35.056 1.00 26.30 382 ALA A N 1
ATOM 3054 C CA . ALA A 1 382 ? 13.196 18.218 34.084 1.00 26.30 382 ALA A CA 1
ATOM 3055 C C . ALA A 1 382 ? 12.811 18.782 32.702 1.00 26.30 382 ALA A C 1
ATOM 3057 O O . ALA A 1 382 ? 12.171 18.126 31.876 1.00 26.30 382 ALA A O 1
ATOM 3058 N N . GLY A 1 383 ? 13.231 20.025 32.461 1.00 28.42 383 GLY A N 1
ATOM 3059 C CA . GLY A 1 383 ? 13.094 20.748 31.201 1.00 28.42 383 GLY A CA 1
ATOM 3060 C C . GLY A 1 383 ? 14.024 20.275 30.074 1.00 28.42 383 GLY A C 1
ATOM 3061 O O . GLY A 1 383 ? 15.108 19.731 30.280 1.00 28.42 383 GLY A O 1
ATOM 3062 N N . GLN A 1 384 ? 13.544 20.531 28.859 1.00 27.00 384 GLN A N 1
ATOM 3063 C CA . GLN A 1 384 ? 14.100 20.194 27.549 1.00 27.00 384 GLN A CA 1
ATOM 3064 C C . GLN A 1 384 ? 15.316 21.051 27.159 1.00 27.00 384 GLN A C 1
ATOM 3066 O O . GLN A 1 384 ? 15.391 22.233 27.495 1.00 27.00 384 GLN A O 1
ATOM 3071 N N . SER A 1 385 ? 16.204 20.492 26.331 1.00 24.97 385 SER A N 1
ATOM 3072 C CA . SER A 1 385 ? 17.199 21.248 25.564 1.00 24.97 385 SER A CA 1
ATOM 3073 C C . SER A 1 385 ? 17.000 21.057 24.057 1.00 24.97 385 SER A C 1
ATOM 3075 O O . SER A 1 385 ? 16.770 19.958 23.555 1.00 24.97 385 SER A O 1
ATOM 3077 N N . SER A 1 386 ? 17.054 22.180 23.344 1.00 25.36 386 SER A N 1
ATOM 3078 C CA . SER A 1 386 ? 16.997 22.312 21.894 1.00 25.36 386 SER A CA 1
ATOM 3079 C C . SER A 1 386 ? 18.412 22.356 21.315 1.00 25.36 386 SER A C 1
ATOM 3081 O O . SER A 1 386 ? 19.309 22.957 21.904 1.00 25.36 386 SER A O 1
ATOM 3083 N N . LEU A 1 387 ? 18.615 21.781 20.127 1.00 26.70 387 LEU A N 1
ATOM 3084 C CA . LEU A 1 387 ? 19.792 22.064 19.307 1.00 26.70 387 LEU A CA 1
ATOM 3085 C C . LEU A 1 387 ? 19.395 22.256 17.844 1.00 26.70 387 LEU A C 1
ATOM 3087 O O . LEU A 1 387 ? 18.768 21.411 17.210 1.00 26.70 387 LEU A O 1
ATOM 3091 N N . ARG A 1 388 ? 19.790 23.423 17.343 1.00 25.61 388 ARG A N 1
ATOM 3092 C CA . ARG A 1 388 ? 19.660 23.939 15.983 1.00 25.61 388 ARG A CA 1
ATOM 3093 C C . ARG A 1 388 ? 21.081 24.009 15.420 1.00 25.61 388 ARG A C 1
ATOM 3095 O O . ARG A 1 388 ? 21.959 24.529 16.103 1.00 25.61 388 ARG A O 1
ATOM 3102 N N . VAL A 1 389 ? 21.313 23.524 14.201 1.00 25.86 389 VAL A N 1
ATOM 3103 C CA . VAL A 1 389 ? 22.591 23.691 13.484 1.00 25.86 389 VAL A CA 1
ATOM 3104 C C . VAL A 1 389 ? 22.306 24.122 12.044 1.00 25.86 389 VAL A C 1
ATOM 3106 O O . VAL A 1 389 ? 21.464 23.537 11.372 1.00 25.86 389 VAL A O 1
ATOM 3109 N N . ASN A 1 390 ? 23.010 25.173 11.618 1.00 24.22 390 ASN A N 1
ATOM 3110 C CA . ASN A 1 390 ? 23.040 25.786 10.289 1.00 24.22 390 ASN A CA 1
ATOM 3111 C C . ASN A 1 390 ? 24.447 25.612 9.694 1.00 24.22 390 ASN A C 1
ATOM 3113 O O . ASN A 1 390 ? 25.399 25.915 10.407 1.00 24.22 390 ASN A O 1
ATOM 3117 N N . HIS A 1 391 ? 24.543 25.259 8.406 1.00 25.55 391 HIS A N 1
ATOM 3118 C CA . HIS A 1 391 ? 25.548 25.620 7.368 1.00 25.55 391 HIS A CA 1
ATOM 3119 C C . HIS A 1 391 ? 25.530 24.521 6.286 1.00 25.55 391 HIS A C 1
ATOM 3121 O O . HIS A 1 391 ? 25.300 23.367 6.621 1.00 25.55 391 HIS A O 1
ATOM 3127 N N . SER A 1 392 ? 25.801 24.721 4.998 1.00 24.98 392 SER A N 1
ATOM 3128 C CA . SER A 1 392 ? 25.928 25.871 4.092 1.00 24.98 392 SER A CA 1
ATOM 3129 C C . SER A 1 392 ? 26.181 25.285 2.690 1.00 24.98 392 SER A C 1
ATOM 3131 O O . SER A 1 392 ? 26.668 24.164 2.567 1.00 24.98 392 SER A O 1
ATOM 3133 N N . ASN A 1 393 ? 25.856 26.058 1.657 1.00 26.53 393 ASN A N 1
ATOM 3134 C CA . ASN A 1 393 ? 25.937 25.737 0.229 1.00 26.53 393 ASN A CA 1
ATOM 3135 C C . ASN A 1 393 ? 27.296 25.221 -0.283 1.00 26.53 393 ASN A C 1
ATOM 3137 O O . ASN A 1 393 ? 28.346 25.699 0.142 1.00 26.53 393 ASN A O 1
ATOM 3141 N N . ALA A 1 394 ? 27.234 24.408 -1.344 1.00 25.55 394 ALA A N 1
ATOM 3142 C CA . ALA A 1 394 ? 28.225 24.379 -2.420 1.00 25.55 394 ALA A CA 1
ATOM 3143 C C . ALA A 1 394 ? 27.524 24.098 -3.770 1.00 25.55 394 ALA A C 1
ATOM 3145 O O . ALA A 1 394 ? 26.891 23.057 -3.937 1.00 25.55 394 ALA A O 1
ATOM 3146 N N . LEU A 1 395 ? 27.622 25.054 -4.708 1.00 25.38 395 LEU A N 1
ATOM 3147 C CA . LEU A 1 395 ? 27.508 24.830 -6.160 1.00 25.38 395 LEU A CA 1
ATOM 3148 C C . LEU A 1 395 ? 28.592 23.807 -6.565 1.00 25.38 395 LEU A C 1
ATOM 3150 O O . LEU A 1 395 ? 29.649 23.786 -5.946 1.00 25.38 395 LEU A O 1
ATOM 3154 N N . GLY A 1 396 ? 28.455 22.937 -7.560 1.00 27.66 396 GLY A N 1
ATOM 3155 C CA . GLY A 1 396 ? 27.673 22.996 -8.786 1.00 27.66 396 GLY A CA 1
ATOM 3156 C C . GLY A 1 396 ? 28.646 22.698 -9.927 1.00 27.66 396 GLY A C 1
ATOM 3157 O O . GLY A 1 396 ? 29.280 23.615 -10.431 1.00 27.66 396 GLY A O 1
ATOM 3158 N N . GLU A 1 397 ? 28.783 21.426 -10.303 1.00 25.70 397 GLU A N 1
ATOM 3159 C CA . GLU A 1 397 ? 29.417 21.008 -11.558 1.00 25.70 397 GLU A CA 1
ATOM 3160 C C . GLU A 1 397 ? 28.516 19.966 -12.226 1.00 25.70 397 GLU A C 1
ATOM 3162 O O . GLU A 1 397 ? 28.109 18.976 -11.619 1.00 25.70 397 GLU A O 1
ATOM 3167 N N . SER A 1 398 ? 28.141 20.270 -13.467 1.00 28.58 398 SER A N 1
ATOM 3168 C CA . SER A 1 398 ? 27.240 19.490 -14.310 1.00 28.58 398 SER A CA 1
ATOM 3169 C C . SER A 1 398 ? 27.905 18.177 -14.731 1.00 28.58 398 SER A C 1
ATOM 3171 O O . SER A 1 398 ? 28.940 18.196 -15.393 1.00 28.58 398 SER A O 1
ATOM 3173 N N . LEU A 1 399 ? 27.301 17.047 -14.351 1.00 34.94 399 LEU A N 1
ATOM 3174 C CA . LEU A 1 399 ? 27.784 15.678 -14.591 1.00 34.94 399 LEU A CA 1
ATOM 3175 C C . LEU A 1 399 ? 26.784 14.902 -15.468 1.00 34.94 399 LEU A C 1
ATOM 3177 O O . LEU A 1 399 ? 26.398 13.780 -15.165 1.00 34.94 399 LEU A O 1
ATOM 3181 N N . PHE A 1 400 ? 26.312 15.539 -16.539 1.00 32.34 400 PHE A N 1
ATOM 3182 C CA . PHE A 1 400 ? 25.280 14.995 -17.421 1.00 32.34 400 PHE A CA 1
ATOM 3183 C C . PHE A 1 400 ? 25.726 15.130 -18.878 1.00 32.34 400 PHE A C 1
ATOM 3185 O O . PHE A 1 400 ? 25.460 16.134 -19.535 1.00 32.34 400 PHE A O 1
ATOM 3192 N N . GLN A 1 401 ? 26.472 14.135 -19.366 1.00 34.38 401 GLN A N 1
ATOM 3193 C CA . GLN A 1 401 ? 26.762 13.998 -20.793 1.00 34.38 401 GLN A CA 1
ATOM 3194 C C . GLN A 1 401 ? 27.092 12.543 -21.147 1.00 34.38 401 GLN A C 1
ATOM 3196 O O . GLN A 1 401 ? 28.258 12.184 -21.290 1.00 34.38 401 GLN A O 1
ATOM 3201 N N . VAL A 1 402 ? 26.079 11.684 -21.294 1.00 39.00 402 VAL A N 1
ATOM 3202 C CA . VAL A 1 402 ? 26.274 10.351 -21.891 1.00 39.00 402 VAL A CA 1
ATOM 3203 C C . VAL A 1 402 ? 25.030 9.944 -22.678 1.00 39.00 402 VAL A C 1
ATOM 3205 O O . VAL A 1 402 ? 24.078 9.439 -22.105 1.00 39.00 402 VAL A O 1
ATOM 3208 N N . GLY A 1 403 ? 25.073 10.135 -23.997 1.00 38.66 403 GLY A N 1
ATOM 3209 C CA . GLY A 1 403 ? 24.076 9.584 -24.927 1.00 38.66 403 GLY A CA 1
ATOM 3210 C C . GLY A 1 403 ? 24.674 8.912 -26.168 1.00 38.66 403 GLY A C 1
ATOM 3211 O O . GLY A 1 403 ? 24.035 8.061 -26.761 1.00 38.66 403 GLY A O 1
ATOM 3212 N N . LYS A 1 404 ? 25.926 9.211 -26.557 1.00 42.03 404 LYS A N 1
ATOM 3213 C CA . LYS A 1 404 ? 26.430 8.818 -27.895 1.00 42.03 404 LYS A CA 1
ATOM 3214 C C . LYS A 1 404 ? 27.545 7.760 -27.942 1.00 42.03 404 LYS A C 1
ATOM 3216 O O . LYS A 1 404 ? 27.968 7.408 -29.030 1.00 42.03 404 LYS A O 1
ATOM 3221 N N . ASN A 1 405 ? 28.040 7.235 -26.810 1.00 46.66 405 ASN A N 1
ATOM 3222 C CA . ASN A 1 405 ? 29.288 6.436 -26.809 1.00 46.66 405 ASN A CA 1
ATOM 3223 C C . ASN A 1 405 ? 29.267 5.080 -26.063 1.00 46.66 405 ASN A C 1
ATOM 3225 O O . ASN A 1 405 ? 30.322 4.440 -25.965 1.00 46.66 405 ASN A O 1
ATOM 3229 N N . VAL A 1 406 ? 28.132 4.617 -25.519 1.00 55.97 406 VAL A N 1
ATOM 3230 C CA . VAL A 1 406 ? 28.088 3.389 -24.695 1.00 55.97 406 VAL A CA 1
ATOM 3231 C C . VAL A 1 406 ? 26.840 2.550 -24.978 1.00 55.97 406 VAL A C 1
ATOM 3233 O O . VAL A 1 406 ? 25.724 3.028 -24.835 1.00 55.97 406 VAL A O 1
ATOM 3236 N N . GLU A 1 407 ? 27.043 1.274 -25.313 1.00 67.69 407 GLU A N 1
ATOM 3237 C CA . GLU A 1 407 ? 25.977 0.278 -25.505 1.00 67.69 407 GLU A CA 1
ATOM 3238 C C . GLU A 1 407 ? 25.158 0.071 -24.215 1.00 67.69 407 GLU A C 1
ATOM 3240 O O . GLU A 1 407 ? 25.720 -0.185 -23.143 1.00 67.69 407 GLU A O 1
ATOM 3245 N N . PHE A 1 408 ? 23.828 0.103 -24.324 1.00 65.38 408 PHE A N 1
ATOM 3246 C CA . PHE A 1 408 ? 22.890 -0.048 -23.203 1.00 65.38 408 PHE A CA 1
ATOM 3247 C C . PHE A 1 408 ? 23.114 -1.336 -22.387 1.00 65.38 408 PHE A C 1
ATOM 3249 O O . PHE A 1 408 ? 23.118 -1.308 -21.155 1.00 65.38 408 PHE A O 1
ATOM 3256 N N . TRP A 1 409 ? 23.410 -2.459 -23.052 1.00 68.69 409 TRP A N 1
ATOM 3257 C CA . TRP A 1 409 ? 23.709 -3.735 -22.388 1.00 68.69 409 TRP A CA 1
ATOM 3258 C C . TRP A 1 409 ? 24.905 -3.645 -21.426 1.00 68.69 409 TRP A C 1
ATOM 3260 O O . TRP A 1 409 ? 24.915 -4.245 -20.348 1.00 68.69 409 TRP A O 1
ATOM 3270 N N . ARG A 1 410 ? 25.903 -2.826 -21.772 1.00 68.50 410 ARG A N 1
ATOM 3271 C CA . ARG A 1 410 ? 27.080 -2.586 -20.934 1.00 68.50 410 ARG A CA 1
ATOM 3272 C C . ARG A 1 410 ? 26.711 -1.803 -19.680 1.00 68.50 410 ARG A C 1
ATOM 3274 O O . ARG A 1 410 ? 27.205 -2.140 -18.607 1.00 68.50 410 ARG A O 1
ATOM 3281 N N . VAL A 1 411 ? 25.840 -0.801 -19.795 1.00 68.12 411 VAL A N 1
ATOM 3282 C CA . VAL A 1 411 ? 25.306 -0.055 -18.643 1.00 68.12 411 VAL A CA 1
ATOM 3283 C C . VAL A 1 411 ? 24.539 -1.002 -17.724 1.00 68.12 411 VAL A C 1
ATOM 3285 O O . VAL A 1 411 ? 24.800 -1.027 -16.522 1.00 68.12 411 VAL A O 1
ATOM 3288 N N . LEU A 1 412 ? 23.680 -1.862 -18.282 1.00 73.31 412 LEU A N 1
ATOM 3289 C CA . LEU A 1 412 ? 22.908 -2.816 -17.488 1.00 73.31 412 LEU A CA 1
ATOM 3290 C C . LEU A 1 412 ? 23.790 -3.835 -16.749 1.00 73.31 412 LEU A C 1
ATOM 3292 O O . LEU A 1 412 ? 23.525 -4.161 -15.588 1.00 73.31 412 LEU A O 1
ATOM 3296 N N . ALA A 1 413 ? 24.866 -4.312 -17.377 1.00 73.12 413 ALA A N 1
ATOM 3297 C CA . ALA A 1 413 ? 25.836 -5.180 -16.715 1.00 73.12 413 ALA A CA 1
ATOM 3298 C C . ALA A 1 413 ? 26.487 -4.485 -15.504 1.00 73.12 413 ALA A C 1
ATOM 3300 O O . ALA A 1 413 ? 26.624 -5.097 -14.444 1.00 73.12 413 ALA A O 1
ATOM 3301 N N . HIS A 1 414 ? 26.818 -3.193 -15.618 1.00 71.69 414 HIS A N 1
ATOM 3302 C CA . HIS A 1 414 ? 27.381 -2.421 -14.506 1.00 71.69 414 HIS A CA 1
ATOM 3303 C C . HIS A 1 414 ? 26.338 -2.142 -13.414 1.00 71.69 414 HIS A C 1
ATOM 3305 O O . HIS A 1 414 ? 26.672 -2.284 -12.242 1.00 71.69 414 HIS A O 1
ATOM 3311 N N . VAL A 1 415 ? 25.074 -1.857 -13.762 1.00 71.19 415 VAL A N 1
ATOM 3312 C CA . VAL A 1 415 ? 23.961 -1.765 -12.790 1.00 71.19 415 VAL A CA 1
ATOM 3313 C C . VAL A 1 415 ? 23.783 -3.087 -12.042 1.00 71.19 415 VAL A C 1
ATOM 3315 O O . VAL A 1 415 ? 23.622 -3.084 -10.826 1.00 71.19 415 VAL A O 1
ATOM 3318 N N . SER A 1 416 ? 23.872 -4.221 -12.742 1.00 77.50 416 SER A N 1
ATOM 3319 C CA . SER A 1 416 ? 23.765 -5.557 -12.140 1.00 77.50 416 SER A CA 1
ATOM 3320 C C . SER A 1 416 ? 24.901 -5.822 -11.151 1.00 77.50 416 SER A C 1
ATOM 3322 O O . SER A 1 416 ? 24.653 -6.266 -10.031 1.00 77.50 416 SER A O 1
ATOM 3324 N N . ILE A 1 417 ? 26.143 -5.503 -11.532 1.00 77.50 417 ILE A N 1
ATOM 3325 C CA . ILE A 1 417 ? 27.308 -5.613 -10.643 1.00 77.50 417 ILE A CA 1
ATOM 3326 C C . ILE A 1 417 ? 27.131 -4.697 -9.428 1.00 77.50 417 ILE A C 1
ATOM 3328 O O . ILE A 1 417 ? 27.349 -5.138 -8.302 1.00 77.50 417 ILE A O 1
ATOM 3332 N N . LEU A 1 418 ? 26.696 -3.450 -9.635 1.00 70.50 418 LEU A N 1
ATOM 3333 C CA . LEU A 1 418 ? 26.490 -2.486 -8.558 1.00 70.50 418 LEU A CA 1
ATOM 3334 C C . LEU A 1 418 ? 25.401 -2.947 -7.584 1.00 70.50 418 LEU A C 1
ATOM 3336 O O . LEU A 1 418 ? 25.612 -2.898 -6.377 1.00 70.50 418 LEU A O 1
ATOM 3340 N N . ALA A 1 419 ? 24.281 -3.462 -8.093 1.00 73.25 419 ALA A N 1
ATOM 3341 C CA . ALA A 1 419 ? 23.207 -4.022 -7.281 1.00 73.25 419 ALA A CA 1
ATOM 3342 C C . ALA A 1 419 ? 23.700 -5.213 -6.444 1.00 73.25 419 ALA A C 1
ATOM 3344 O O . ALA A 1 419 ? 23.449 -5.263 -5.244 1.00 73.25 419 ALA A O 1
ATOM 3345 N N . VAL A 1 420 ? 24.472 -6.135 -7.033 1.00 76.81 420 VAL A N 1
ATOM 3346 C CA . VAL A 1 420 ? 25.071 -7.260 -6.291 1.00 76.81 420 VAL A CA 1
ATOM 3347 C C . VAL A 1 420 ? 26.040 -6.764 -5.216 1.00 76.81 420 VAL A C 1
ATOM 3349 O O . VAL A 1 420 ? 26.000 -7.255 -4.090 1.00 76.81 420 VAL A O 1
ATOM 3352 N N . VAL A 1 421 ? 26.884 -5.776 -5.523 1.00 71.94 421 VAL A N 1
ATOM 3353 C CA . VAL A 1 421 ? 27.804 -5.175 -4.544 1.00 71.94 421 VAL A CA 1
ATOM 3354 C C . VAL A 1 421 ? 27.037 -4.514 -3.401 1.00 71.94 421 VAL A C 1
ATOM 3356 O O . VAL A 1 421 ? 27.407 -4.711 -2.246 1.00 71.94 421 VAL A O 1
ATOM 3359 N N . LEU A 1 422 ? 25.958 -3.783 -3.694 1.00 70.88 422 LEU A N 1
ATOM 3360 C CA . LEU A 1 422 ? 25.097 -3.173 -2.681 1.00 70.88 422 LEU A CA 1
ATOM 3361 C C . LEU A 1 422 ? 24.440 -4.229 -1.786 1.00 70.88 422 LEU A C 1
ATOM 3363 O O . LEU A 1 422 ? 24.491 -4.084 -0.568 1.00 70.88 422 LEU A O 1
ATOM 3367 N N . LEU A 1 423 ? 23.921 -5.318 -2.360 1.00 72.94 423 LEU A N 1
ATOM 3368 C CA . LEU A 1 423 ? 23.333 -6.430 -1.602 1.00 72.94 423 LEU A CA 1
ATOM 3369 C C . LEU A 1 423 ? 24.362 -7.136 -0.707 1.00 72.94 423 LEU A C 1
ATOM 3371 O O . LEU A 1 423 ? 24.077 -7.457 0.446 1.00 72.94 423 LEU A O 1
ATOM 3375 N N . VAL A 1 424 ? 25.578 -7.367 -1.213 1.00 74.88 424 VAL A N 1
ATOM 3376 C CA . VAL A 1 424 ? 26.674 -7.947 -0.419 1.00 74.88 424 VAL A CA 1
ATOM 3377 C C . VAL A 1 424 ? 27.088 -6.992 0.697 1.00 74.88 424 VAL A C 1
ATOM 3379 O O . VAL A 1 424 ? 27.294 -7.425 1.830 1.00 74.88 424 VAL A O 1
ATOM 3382 N N . PHE A 1 425 ? 27.194 -5.697 0.402 1.00 69.62 425 PHE A N 1
ATOM 3383 C CA . PHE A 1 425 ? 27.533 -4.683 1.392 1.00 69.62 425 PHE A CA 1
ATOM 3384 C C . PHE A 1 425 ? 26.472 -4.597 2.492 1.00 69.62 425 PHE A C 1
ATOM 3386 O O . PHE A 1 425 ? 26.825 -4.591 3.667 1.00 69.62 425 PHE A O 1
ATOM 3393 N N . GLU A 1 426 ? 25.189 -4.605 2.131 1.00 69.12 426 GLU A N 1
ATOM 3394 C CA . GLU A 1 426 ? 24.066 -4.645 3.069 1.00 69.12 426 GLU A CA 1
ATOM 3395 C C . GLU A 1 426 ? 24.111 -5.901 3.947 1.00 69.12 426 GLU A C 1
ATOM 3397 O O . GLU A 1 426 ? 24.017 -5.803 5.170 1.00 69.12 426 GLU A O 1
ATOM 3402 N N . TYR A 1 427 ? 24.370 -7.071 3.357 1.00 72.25 427 TYR A N 1
ATOM 3403 C CA . TYR A 1 427 ? 24.532 -8.320 4.102 1.00 72.25 427 TYR A CA 1
ATOM 3404 C C . TYR A 1 427 ? 25.691 -8.260 5.111 1.00 72.25 427 TYR A C 1
ATOM 3406 O O . TYR A 1 427 ? 25.542 -8.660 6.269 1.00 72.25 427 TYR A O 1
ATOM 3414 N N . VAL A 1 428 ? 26.850 -7.740 4.693 1.00 72.94 428 VAL A N 1
ATOM 3415 C CA . VAL A 1 428 ? 28.023 -7.574 5.564 1.00 72.94 428 VAL A CA 1
ATOM 3416 C C . VAL A 1 428 ? 27.737 -6.562 6.670 1.00 72.94 428 VAL A C 1
ATOM 3418 O O . VAL A 1 428 ? 28.063 -6.816 7.829 1.00 72.94 428 VAL A O 1
ATOM 3421 N N . LEU A 1 429 ? 27.099 -5.440 6.345 1.00 69.31 429 LEU A N 1
ATOM 3422 C CA . LEU A 1 429 ? 26.751 -4.403 7.311 1.00 69.31 429 LEU A CA 1
ATOM 3423 C C . LEU A 1 429 ? 25.772 -4.936 8.349 1.00 69.31 429 LEU A C 1
ATOM 3425 O O . LEU A 1 429 ? 25.966 -4.716 9.538 1.00 69.31 429 LEU A O 1
ATOM 3429 N N . HIS A 1 430 ? 24.798 -5.726 7.917 1.00 69.62 430 HIS A N 1
ATOM 3430 C CA . HIS A 1 430 ? 23.857 -6.393 8.796 1.00 69.62 430 HIS A CA 1
ATOM 3431 C C . HIS A 1 430 ? 24.542 -7.430 9.710 1.00 69.62 430 HIS A C 1
ATOM 3433 O O . HIS A 1 430 ? 24.229 -7.545 10.897 1.00 69.62 430 HIS A O 1
ATOM 3439 N N . TYR A 1 431 ? 25.508 -8.194 9.188 1.00 73.56 431 TYR A N 1
ATOM 3440 C CA . TYR A 1 431 ? 26.322 -9.106 10.000 1.00 73.56 431 TYR A CA 1
ATOM 3441 C C . TYR A 1 431 ? 27.108 -8.348 11.082 1.00 73.56 431 TYR A C 1
ATOM 3443 O O . TYR A 1 431 ? 27.154 -8.764 12.243 1.00 73.56 431 TYR A O 1
ATOM 3451 N N . VAL A 1 432 ? 27.680 -7.203 10.709 1.00 73.12 432 VAL A N 1
ATOM 3452 C CA . VAL A 1 432 ? 28.402 -6.299 11.609 1.00 73.12 432 VAL A CA 1
ATOM 3453 C C . VAL A 1 432 ? 27.449 -5.689 12.643 1.00 73.12 432 VAL A C 1
ATOM 3455 O O . VAL A 1 432 ? 27.753 -5.704 13.830 1.00 73.12 432 VAL A O 1
ATOM 3458 N N . GLU A 1 433 ? 26.266 -5.239 12.237 1.00 71.69 433 GLU A N 1
ATOM 3459 C CA . GLU A 1 433 ? 25.233 -4.679 13.111 1.00 71.69 433 GLU A CA 1
ATOM 3460 C C . GLU A 1 433 ? 24.760 -5.695 14.155 1.00 71.69 433 GLU A C 1
ATOM 3462 O O . GLU A 1 433 ? 24.685 -5.375 15.339 1.00 71.69 433 GLU A O 1
ATOM 3467 N N . HIS A 1 434 ? 24.550 -6.953 13.759 1.00 74.25 434 HIS A N 1
ATOM 3468 C CA . HIS A 1 434 ? 24.204 -8.021 14.696 1.00 74.25 434 HIS A CA 1
ATOM 3469 C C . HIS A 1 434 ? 25.330 -8.305 15.701 1.00 74.25 434 HIS A C 1
ATOM 3471 O O . HIS A 1 434 ? 25.071 -8.564 16.877 1.00 74.25 434 HIS A O 1
ATOM 3477 N N . HIS A 1 435 ? 26.586 -8.215 15.261 1.00 75.25 435 HIS A N 1
ATOM 3478 C CA . HIS A 1 435 ? 27.742 -8.364 16.141 1.00 75.25 435 HIS A CA 1
ATOM 3479 C C . HIS A 1 435 ? 27.903 -7.172 17.102 1.00 75.25 435 HIS A C 1
ATOM 3481 O O . HIS A 1 435 ? 28.319 -7.344 18.250 1.00 75.25 435 HIS A O 1
ATOM 3487 N N . LEU A 1 436 ? 27.532 -5.967 16.656 1.00 69.44 436 LEU A N 1
ATOM 3488 C CA . LEU A 1 436 ? 27.606 -4.724 17.424 1.00 69.44 436 LEU A CA 1
ATOM 3489 C C . LEU A 1 436 ? 26.341 -4.383 18.222 1.00 69.44 436 LEU A C 1
ATOM 3491 O O . LEU A 1 436 ? 26.409 -3.489 19.061 1.00 69.44 436 LEU A O 1
ATOM 3495 N N . ALA A 1 437 ? 25.242 -5.126 18.068 1.00 64.56 437 ALA A N 1
ATOM 3496 C CA . ALA A 1 437 ? 24.014 -4.972 18.857 1.00 64.56 437 ALA A CA 1
ATOM 3497 C C . ALA A 1 437 ? 24.232 -5.168 20.372 1.00 64.56 437 ALA A C 1
ATOM 3499 O O . ALA A 1 437 ? 23.387 -4.811 21.184 1.00 64.56 437 ALA A O 1
ATOM 3500 N N . ARG A 1 438 ? 25.391 -5.708 20.775 1.00 71.94 438 ARG A N 1
ATOM 3501 C CA . ARG A 1 438 ? 25.827 -5.783 22.176 1.00 71.94 438 ARG A CA 1
ATOM 3502 C C . ARG A 1 438 ? 26.296 -4.427 22.739 1.00 71.94 438 ARG A C 1
ATOM 3504 O O . ARG A 1 438 ? 26.450 -4.306 23.951 1.00 71.94 438 ARG A O 1
ATOM 3511 N N . PHE A 1 439 ? 26.537 -3.421 21.893 1.00 73.81 439 PHE A N 1
ATOM 3512 C CA . PHE A 1 439 ? 27.059 -2.112 22.287 1.00 73.81 439 PHE A CA 1
ATOM 3513 C C . PHE A 1 439 ? 26.293 -0.946 21.624 1.00 73.81 439 PHE A C 1
ATOM 3515 O O . PHE A 1 439 ? 26.697 -0.441 20.573 1.00 73.81 439 PHE A O 1
ATOM 3522 N N . ASP A 1 440 ? 25.255 -0.440 22.301 1.00 70.25 440 ASP A N 1
ATOM 3523 C CA . ASP A 1 440 ? 24.376 0.655 21.833 1.00 70.25 440 ASP A CA 1
ATOM 3524 C C . ASP A 1 440 ? 25.117 1.879 21.270 1.00 70.25 440 ASP A C 1
ATOM 3526 O O . ASP A 1 440 ? 24.723 2.466 20.261 1.00 70.25 440 ASP A O 1
ATOM 3530 N N . LYS A 1 441 ? 26.237 2.271 21.893 1.00 74.69 441 LYS A N 1
ATOM 3531 C CA . LYS A 1 441 ? 27.002 3.457 21.477 1.00 74.69 441 LYS A CA 1
ATOM 3532 C C . LYS A 1 441 ? 27.641 3.300 20.093 1.00 74.69 441 LYS A C 1
ATOM 3534 O O . LYS A 1 441 ? 27.696 4.263 19.329 1.00 74.69 441 LYS A O 1
ATOM 3539 N N . TYR A 1 442 ? 28.144 2.109 19.773 1.00 71.00 442 TYR A N 1
ATOM 3540 C CA . TYR A 1 442 ? 28.776 1.847 18.479 1.00 71.00 442 TYR A CA 1
ATOM 3541 C C . TYR A 1 442 ? 27.743 1.576 17.392 1.00 71.00 442 TYR A C 1
ATOM 3543 O O . TYR A 1 442 ? 27.944 2.009 16.261 1.00 71.00 442 TYR A O 1
ATOM 3551 N N . TYR A 1 443 ? 26.622 0.951 17.751 1.00 72.56 443 TYR A N 1
ATOM 3552 C CA . TYR A 1 443 ? 25.462 0.808 16.879 1.00 72.56 443 TYR A CA 1
ATOM 3553 C C . TYR A 1 443 ? 24.979 2.177 16.369 1.00 72.56 443 TYR A C 1
ATOM 3555 O O . TYR A 1 443 ? 24.894 2.405 15.161 1.00 72.56 443 TYR A O 1
ATOM 3563 N N . HIS A 1 444 ? 24.805 3.148 17.274 1.00 72.19 444 HIS A N 1
ATOM 3564 C CA . HIS A 1 444 ? 24.401 4.506 16.900 1.00 72.19 444 HIS A CA 1
ATOM 3565 C C . HIS A 1 444 ? 25.424 5.237 16.014 1.00 72.19 444 HIS A C 1
ATOM 3567 O O . HIS A 1 444 ? 25.035 5.952 15.087 1.00 72.19 444 HIS A O 1
ATOM 3573 N N . MET A 1 445 ? 26.729 5.072 16.270 1.00 72.69 445 MET A N 1
ATOM 3574 C CA . MET A 1 445 ? 27.763 5.668 15.414 1.00 72.69 445 MET A CA 1
ATOM 3575 C C . MET A 1 445 ? 27.815 5.015 14.032 1.00 72.69 445 MET A C 1
ATOM 3577 O O . MET A 1 445 ? 27.895 5.732 13.037 1.00 72.69 445 MET A O 1
ATOM 3581 N N . LEU A 1 446 ? 27.718 3.687 13.954 1.00 70.69 446 LEU A N 1
ATOM 3582 C CA . LEU A 1 446 ? 27.702 2.951 12.692 1.00 70.69 446 LEU A CA 1
ATOM 3583 C C . LEU A 1 446 ? 26.516 3.385 11.821 1.00 70.69 446 LEU A C 1
ATOM 3585 O O . LEU A 1 446 ? 26.697 3.700 10.647 1.00 70.69 446 LEU A O 1
ATOM 3589 N N . GLN A 1 447 ? 25.327 3.500 12.416 1.00 67.94 447 GLN A N 1
ATOM 3590 C CA . GLN A 1 447 ? 24.116 3.922 11.716 1.00 67.94 447 GLN A CA 1
ATOM 3591 C C . GLN A 1 447 ? 24.215 5.363 11.187 1.00 67.94 447 GLN A C 1
ATOM 3593 O O . GLN A 1 447 ? 23.696 5.669 10.111 1.00 67.94 447 GLN A O 1
ATOM 3598 N N . LYS A 1 448 ? 24.891 6.255 11.923 1.00 71.12 448 LYS A N 1
ATOM 3599 C CA . LYS A 1 448 ? 25.133 7.637 11.492 1.00 71.12 448 LYS A CA 1
ATOM 3600 C C . LYS A 1 448 ? 26.146 7.706 10.347 1.00 71.12 448 LYS A C 1
ATOM 3602 O O . LYS A 1 448 ? 25.856 8.329 9.330 1.00 71.12 448 LYS A O 1
ATOM 3607 N N . VAL A 1 449 ? 27.290 7.032 10.489 1.00 69.00 449 VAL A N 1
ATOM 3608 C CA . VAL A 1 449 ? 28.349 6.995 9.466 1.00 69.00 449 VAL A CA 1
ATOM 3609 C C . VAL A 1 449 ? 27.819 6.401 8.166 1.00 69.00 449 VAL A C 1
ATOM 3611 O O . VAL A 1 449 ? 28.026 6.982 7.111 1.00 69.00 449 VAL A O 1
ATOM 3614 N N . TYR A 1 450 ? 27.071 5.301 8.231 1.00 63.62 450 TYR A N 1
ATOM 3615 C CA . TYR A 1 450 ? 26.443 4.686 7.063 1.00 63.62 450 TYR A CA 1
ATOM 3616 C C . TYR A 1 450 ? 25.449 5.616 6.358 1.00 63.62 450 TYR A C 1
ATOM 3618 O O . TYR A 1 450 ? 25.472 5.729 5.135 1.00 63.62 450 TYR A O 1
ATOM 3626 N N . ARG A 1 451 ? 24.596 6.313 7.118 1.00 61.59 451 ARG A N 1
ATOM 3627 C CA . ARG A 1 451 ? 23.606 7.237 6.554 1.00 61.59 451 ARG A CA 1
ATOM 3628 C C . ARG A 1 451 ? 24.280 8.406 5.837 1.00 61.59 451 ARG A C 1
ATOM 3630 O O . ARG A 1 451 ? 23.855 8.764 4.747 1.00 61.59 451 ARG A O 1
ATOM 3637 N N . GLU A 1 452 ? 25.346 8.958 6.412 1.00 59.88 452 GLU A N 1
ATOM 3638 C CA . GLU A 1 452 ? 26.137 10.017 5.773 1.00 59.88 452 GLU A CA 1
ATOM 3639 C C . GLU A 1 452 ? 26.916 9.499 4.552 1.00 59.88 452 GLU A C 1
ATOM 3641 O O . GLU A 1 452 ? 26.869 10.114 3.489 1.00 59.88 452 GLU A O 1
ATOM 3646 N N . LEU A 1 453 ? 27.552 8.329 4.658 1.00 59.78 453 LEU A N 1
ATOM 3647 C CA . LEU A 1 453 ? 28.296 7.673 3.576 1.00 59.78 453 LEU A CA 1
ATOM 3648 C C . LEU A 1 453 ? 27.395 7.299 2.385 1.00 59.78 453 LEU A C 1
ATOM 3650 O O . LEU A 1 453 ? 27.828 7.341 1.239 1.00 59.78 453 LEU A O 1
ATOM 3654 N N . MET A 1 454 ? 26.132 6.964 2.642 1.00 58.25 454 MET A N 1
ATOM 3655 C CA . MET A 1 454 ? 25.131 6.677 1.616 1.00 58.25 454 MET A CA 1
ATOM 3656 C C . MET A 1 454 ? 24.571 7.939 0.960 1.00 58.25 454 MET A C 1
ATOM 3658 O O . MET A 1 454 ? 24.403 7.945 -0.254 1.00 58.25 454 MET A O 1
ATOM 3662 N N . ILE A 1 455 ? 24.326 9.010 1.726 1.00 55.88 455 ILE A N 1
ATOM 3663 C CA . ILE A 1 455 ? 23.921 10.319 1.176 1.00 55.88 455 ILE A CA 1
ATOM 3664 C C . ILE A 1 455 ? 25.010 10.874 0.249 1.00 55.88 455 ILE A C 1
ATOM 3666 O O . ILE A 1 455 ? 24.705 11.462 -0.783 1.00 55.88 455 ILE A O 1
ATOM 3670 N N . LEU A 1 456 ? 26.277 10.656 0.603 1.00 53.47 456 LEU A N 1
ATOM 3671 C CA . LEU A 1 456 ? 27.441 11.041 -0.198 1.00 53.47 456 LEU A CA 1
ATOM 3672 C C . LEU A 1 456 ? 27.736 10.079 -1.364 1.00 53.47 456 LEU A C 1
ATOM 3674 O O . LEU A 1 456 ? 28.598 10.382 -2.186 1.00 53.47 456 LEU A O 1
ATOM 3678 N N . GLY A 1 457 ? 27.047 8.935 -1.439 1.00 60.22 457 GLY A N 1
ATOM 3679 C CA . GLY A 1 457 ? 27.318 7.868 -2.397 1.00 60.22 457 GLY A CA 1
ATOM 3680 C C . GLY A 1 457 ? 28.624 7.135 -2.081 1.00 60.22 457 GLY A C 1
ATOM 3681 O O . GLY A 1 457 ? 29.700 7.504 -2.549 1.00 60.22 457 GLY A O 1
ATOM 3682 N N . LEU A 1 458 ? 28.541 6.035 -1.330 1.00 55.12 458 LEU A N 1
ATOM 3683 C CA . LEU A 1 458 ? 29.677 5.151 -1.014 1.00 55.12 458 LEU A CA 1
ATOM 3684 C C . LEU A 1 458 ? 30.413 4.710 -2.293 1.00 55.12 458 LEU A C 1
ATOM 3686 O O . LEU A 1 458 ? 31.637 4.616 -2.325 1.00 55.12 458 LEU A O 1
ATOM 3690 N N . ILE A 1 459 ? 29.661 4.543 -3.380 1.00 56.25 459 ILE A N 1
ATOM 3691 C CA . ILE A 1 459 ? 30.156 4.207 -4.714 1.00 56.25 459 ILE A CA 1
ATOM 3692 C C . ILE A 1 459 ? 30.859 5.390 -5.389 1.00 56.25 459 ILE A C 1
ATOM 3694 O O . ILE A 1 459 ? 31.910 5.188 -5.985 1.00 56.25 459 ILE A O 1
ATOM 3698 N N . SER A 1 460 ? 30.367 6.623 -5.233 1.00 58.34 460 SER A N 1
ATOM 3699 C CA . SER A 1 460 ? 31.054 7.845 -5.681 1.00 58.34 460 SER A CA 1
ATOM 3700 C C . SER A 1 460 ? 32.391 8.062 -4.952 1.00 58.34 460 SER A C 1
ATOM 3702 O O . SER A 1 460 ? 33.365 8.528 -5.551 1.00 58.34 460 SER A O 1
ATOM 3704 N N . LEU A 1 461 ? 32.481 7.659 -3.679 1.00 61.50 461 LEU A N 1
ATOM 3705 C CA . LEU A 1 461 ? 33.730 7.646 -2.912 1.00 61.50 461 LEU A CA 1
ATOM 3706 C C . LEU A 1 461 ? 34.680 6.535 -3.386 1.00 61.50 461 LEU A C 1
ATOM 3708 O O . LEU A 1 461 ? 35.863 6.801 -3.587 1.00 61.50 461 LEU A O 1
ATOM 3712 N N . VAL A 1 462 ? 34.176 5.324 -3.647 1.00 63.69 462 VAL A N 1
ATOM 3713 C CA . VAL A 1 462 ? 34.967 4.229 -4.241 1.00 63.69 462 VAL A CA 1
ATOM 3714 C C . VAL A 1 462 ? 35.450 4.595 -5.649 1.00 63.69 462 VAL A C 1
ATOM 3716 O O . VAL A 1 462 ? 36.613 4.372 -5.958 1.00 63.69 462 VAL A O 1
ATOM 3719 N N . LEU A 1 463 ? 34.623 5.242 -6.474 1.00 58.00 463 LEU A N 1
ATOM 3720 C CA . LEU A 1 463 ? 34.988 5.792 -7.785 1.00 58.00 463 LEU A CA 1
ATOM 3721 C C . LEU A 1 463 ? 36.091 6.838 -7.686 1.00 58.00 463 LEU A C 1
ATOM 3723 O O . LEU A 1 463 ? 37.025 6.804 -8.481 1.00 58.00 463 LEU A O 1
ATOM 3727 N N . LYS A 1 464 ? 35.989 7.766 -6.726 1.00 61.94 464 LYS A N 1
ATOM 3728 C CA . LYS A 1 464 ? 37.044 8.754 -6.467 1.00 61.94 464 LYS A CA 1
ATOM 3729 C C . LYS A 1 464 ? 38.342 8.075 -6.044 1.00 61.94 464 LYS A C 1
ATOM 3731 O O . LYS A 1 464 ? 39.384 8.417 -6.580 1.00 61.94 464 LYS A O 1
ATOM 3736 N N . ILE A 1 465 ? 38.281 7.079 -5.160 1.00 64.50 465 ILE A N 1
ATOM 3737 C CA . ILE A 1 465 ? 39.462 6.317 -4.731 1.00 64.50 465 ILE A CA 1
ATOM 3738 C C . ILE A 1 465 ? 40.071 5.539 -5.903 1.00 64.50 465 ILE A C 1
ATOM 3740 O O . ILE A 1 465 ? 41.282 5.566 -6.083 1.00 64.50 465 ILE A O 1
ATOM 3744 N N . VAL A 1 466 ? 39.258 4.879 -6.730 1.00 60.88 466 VAL A N 1
ATOM 3745 C CA . VAL A 1 466 ? 39.734 4.130 -7.902 1.00 60.88 466 VAL A CA 1
ATOM 3746 C C . VAL A 1 466 ? 40.339 5.068 -8.949 1.00 60.88 466 VAL A C 1
ATOM 3748 O O . VAL A 1 466 ? 41.382 4.736 -9.503 1.00 60.88 466 VAL A O 1
ATOM 3751 N N . LYS A 1 467 ? 39.745 6.247 -9.181 1.00 58.56 467 LYS A N 1
ATOM 3752 C CA . LYS A 1 467 ? 40.297 7.286 -10.071 1.00 58.56 467 LYS A CA 1
ATOM 3753 C C . LYS A 1 467 ? 41.616 7.872 -9.558 1.00 58.56 467 LYS A C 1
ATOM 3755 O O . LYS A 1 467 ? 42.468 8.208 -10.369 1.00 58.56 467 LYS A O 1
ATOM 3760 N N . GLU A 1 468 ? 41.783 7.980 -8.243 1.00 61.69 468 GLU A N 1
ATOM 3761 C CA . GLU A 1 468 ? 43.002 8.523 -7.629 1.00 61.69 468 GLU A CA 1
ATOM 3762 C C . GLU A 1 468 ? 44.134 7.479 -7.549 1.00 61.69 468 GLU A C 1
ATOM 3764 O O . GLU A 1 468 ? 45.311 7.822 -7.625 1.00 61.69 468 GLU A O 1
ATOM 3769 N N . VAL A 1 469 ? 43.793 6.192 -7.392 1.00 62.12 469 VAL A N 1
ATOM 3770 C CA . VAL A 1 469 ? 44.757 5.097 -7.155 1.00 62.12 469 VAL A CA 1
ATOM 3771 C C . VAL A 1 469 ? 45.141 4.346 -8.435 1.00 62.12 469 VAL A C 1
ATOM 3773 O O . VAL A 1 469 ? 46.247 3.809 -8.511 1.00 62.12 469 VAL A O 1
ATOM 3776 N N . ALA A 1 470 ? 44.271 4.295 -9.447 1.00 54.16 470 ALA A N 1
ATOM 3777 C CA . ALA A 1 470 ? 44.541 3.612 -10.708 1.00 54.16 470 ALA A CA 1
ATOM 3778 C C . ALA A 1 470 ? 44.576 4.621 -11.873 1.00 54.16 470 ALA A C 1
ATOM 3780 O O . ALA A 1 470 ? 43.594 5.334 -12.076 1.00 54.16 470 ALA A O 1
ATOM 3781 N N . PRO A 1 471 ? 45.646 4.663 -12.695 1.00 51.25 471 PRO A N 1
ATOM 3782 C CA . PRO A 1 471 ? 45.710 5.502 -13.890 1.00 51.25 471 PRO A CA 1
ATOM 3783 C C . PRO A 1 471 ? 44.883 4.857 -15.016 1.00 51.25 471 PRO A C 1
ATOM 3785 O O . PRO A 1 471 ? 45.411 4.433 -16.040 1.00 51.25 471 PRO A O 1
ATOM 3788 N N . ILE A 1 472 ? 43.581 4.687 -14.786 1.00 56.38 472 ILE A N 1
ATOM 3789 C CA . ILE A 1 472 ? 42.625 4.189 -15.775 1.00 56.38 472 ILE A CA 1
ATOM 3790 C C . ILE A 1 472 ? 42.080 5.403 -16.518 1.00 56.38 472 ILE A C 1
ATOM 3792 O O . ILE A 1 472 ? 41.545 6.324 -15.902 1.00 56.38 472 ILE A O 1
ATOM 3796 N N . ASP A 1 473 ? 42.211 5.390 -17.844 1.00 57.22 473 ASP A N 1
ATOM 3797 C CA . ASP A 1 473 ? 41.763 6.473 -18.715 1.00 57.22 473 ASP A CA 1
ATOM 3798 C C . ASP A 1 473 ? 40.289 6.824 -18.450 1.00 57.22 473 ASP A C 1
ATOM 3800 O O . ASP A 1 473 ? 39.390 5.971 -18.528 1.00 57.22 473 ASP A O 1
ATOM 3804 N N . SER A 1 474 ? 40.040 8.099 -18.146 1.00 54.03 474 SER A N 1
ATOM 3805 C CA . SER A 1 474 ? 38.728 8.637 -17.759 1.00 54.03 474 SER A CA 1
ATOM 3806 C C . SER A 1 474 ? 37.673 8.536 -18.869 1.00 54.03 474 SER A C 1
ATOM 3808 O O . SER A 1 474 ? 36.482 8.616 -18.579 1.00 54.03 474 SER A O 1
ATOM 3810 N N . SER A 1 475 ? 38.108 8.305 -20.113 1.00 55.16 475 SER A N 1
ATOM 3811 C CA . SER A 1 475 ? 37.282 8.158 -21.321 1.00 55.16 475 SER A CA 1
ATOM 3812 C C . SER A 1 475 ? 37.025 6.692 -21.725 1.00 55.16 475 SER A C 1
ATOM 3814 O O . SER A 1 475 ? 36.447 6.402 -22.772 1.00 55.16 475 SER A O 1
ATOM 3816 N N . SER A 1 476 ? 37.459 5.716 -20.920 1.00 65.00 476 SER A N 1
ATOM 3817 C CA . SER A 1 476 ? 37.226 4.305 -21.240 1.00 65.00 476 SER A CA 1
ATOM 3818 C C . SER A 1 476 ? 35.729 3.945 -21.151 1.00 65.00 476 SER A C 1
ATOM 3820 O O . SER A 1 476 ? 35.060 4.219 -20.154 1.00 65.00 476 SER A O 1
ATOM 3822 N N . LYS A 1 477 ? 35.194 3.270 -22.184 1.00 64.75 477 LYS A N 1
ATOM 3823 C CA . LYS A 1 477 ? 33.799 2.771 -22.244 1.00 64.75 477 LYS A CA 1
ATOM 3824 C C . LYS A 1 477 ? 33.281 2.109 -20.942 1.00 64.75 477 LYS A C 1
ATOM 3826 O O . LYS A 1 477 ? 32.132 2.372 -20.589 1.00 64.75 477 LYS A O 1
ATOM 3831 N N . PRO A 1 478 ? 34.051 1.277 -20.201 1.00 64.25 478 PRO A N 1
ATOM 3832 C CA . PRO A 1 478 ? 33.585 0.715 -18.925 1.00 64.25 478 PRO A CA 1
ATOM 3833 C C . PRO A 1 478 ? 33.465 1.752 -17.796 1.00 64.25 478 PRO A C 1
ATOM 3835 O O . PRO A 1 478 ? 32.533 1.676 -17.001 1.00 64.25 478 PRO A O 1
ATOM 3838 N N . MET A 1 479 ? 34.355 2.748 -17.734 1.00 65.12 479 MET A N 1
ATOM 3839 C CA . MET A 1 479 ? 34.298 3.808 -16.719 1.00 65.12 479 MET A CA 1
ATOM 3840 C C . MET A 1 479 ? 33.047 4.680 -16.894 1.00 65.12 479 MET A C 1
ATOM 3842 O O . MET A 1 479 ? 32.415 5.059 -15.909 1.00 65.12 479 MET A O 1
ATOM 3846 N N . ILE A 1 480 ? 32.659 4.960 -18.142 1.00 66.00 480 ILE A N 1
ATOM 3847 C CA . ILE A 1 480 ? 31.428 5.697 -18.455 1.00 66.00 480 ILE A CA 1
ATOM 3848 C C . ILE A 1 480 ? 30.195 4.855 -18.089 1.00 66.00 480 ILE A C 1
ATOM 3850 O O . ILE A 1 480 ? 29.303 5.347 -17.404 1.00 66.00 480 ILE A O 1
ATOM 3854 N N . ALA A 1 481 ? 30.172 3.568 -18.458 1.00 65.50 481 ALA A N 1
ATOM 3855 C CA . ALA A 1 481 ? 29.077 2.659 -18.105 1.00 65.50 481 ALA A CA 1
ATOM 3856 C C . ALA A 1 481 ? 28.866 2.547 -16.584 1.00 65.50 481 ALA A C 1
ATOM 3858 O O . ALA A 1 481 ? 27.729 2.528 -16.116 1.00 65.50 481 ALA A O 1
ATOM 3859 N N . PHE A 1 482 ? 29.953 2.522 -15.808 1.00 66.56 482 PHE A N 1
ATOM 3860 C CA . PHE A 1 482 ? 29.891 2.505 -14.348 1.00 66.56 482 PHE A CA 1
ATOM 3861 C C . PHE A 1 482 ? 29.291 3.797 -13.769 1.00 66.56 482 PHE A C 1
ATOM 3863 O O . PHE A 1 482 ? 28.462 3.735 -12.865 1.00 66.56 482 PHE A O 1
ATOM 3870 N N . GLN A 1 483 ? 29.679 4.967 -14.290 1.00 68.00 483 GLN A N 1
ATOM 3871 C CA . GLN A 1 483 ? 29.135 6.255 -13.833 1.00 68.00 483 GLN A CA 1
ATOM 3872 C C . GLN A 1 483 ? 27.634 6.374 -14.118 1.00 68.00 483 GLN A C 1
ATOM 3874 O O . GLN A 1 483 ? 26.881 6.811 -13.252 1.00 68.00 483 GLN A O 1
ATOM 3879 N N . VAL A 1 484 ? 27.190 5.934 -15.299 1.00 69.56 484 VAL A N 1
ATOM 3880 C CA . VAL A 1 484 ? 25.761 5.909 -15.650 1.00 69.56 484 VAL A CA 1
ATOM 3881 C C . VAL A 1 484 ? 24.994 4.951 -14.735 1.00 69.56 484 VAL A C 1
ATOM 3883 O O . VAL A 1 484 ? 23.922 5.296 -14.246 1.00 69.56 484 VAL A O 1
ATOM 3886 N N . ALA A 1 485 ? 25.553 3.775 -14.438 1.00 71.00 485 ALA A N 1
ATOM 3887 C CA . ALA A 1 485 ? 24.934 2.815 -13.527 1.00 71.00 485 ALA A CA 1
ATOM 3888 C C . ALA A 1 485 ? 24.730 3.372 -12.104 1.00 71.00 485 ALA A C 1
ATOM 3890 O O . ALA A 1 485 ? 23.661 3.186 -11.520 1.00 71.00 485 ALA A O 1
ATOM 3891 N N . ASP A 1 486 ? 25.726 4.081 -11.563 1.00 72.94 486 ASP A N 1
ATOM 3892 C CA . ASP A 1 486 ? 25.629 4.751 -10.256 1.00 72.94 486 ASP A CA 1
ATOM 3893 C C . ASP A 1 486 ? 24.525 5.819 -10.260 1.00 72.94 486 ASP A C 1
ATOM 3895 O O . ASP A 1 486 ? 23.673 5.867 -9.370 1.00 72.94 486 ASP A O 1
ATOM 3899 N N . LEU A 1 487 ? 24.472 6.624 -11.322 1.00 73.38 487 LEU A N 1
ATOM 3900 C CA . LEU A 1 487 ? 23.496 7.699 -11.454 1.00 73.38 487 LEU A CA 1
ATOM 3901 C C . LEU A 1 487 ? 22.062 7.178 -11.674 1.00 73.38 487 LEU A C 1
ATOM 3903 O O . LEU A 1 487 ? 21.115 7.794 -11.181 1.00 73.38 487 LEU A O 1
ATOM 3907 N N . ILE A 1 488 ? 21.883 6.026 -12.339 1.00 77.19 488 ILE A N 1
ATOM 3908 C CA . ILE A 1 488 ? 20.595 5.310 -12.416 1.00 77.19 488 ILE A CA 1
ATOM 3909 C C . ILE A 1 488 ? 20.137 4.903 -11.014 1.00 77.19 488 ILE A C 1
ATOM 3911 O O . ILE A 1 488 ? 18.987 5.146 -10.654 1.00 77.19 488 ILE A O 1
ATOM 3915 N N . ILE A 1 489 ? 21.016 4.309 -10.203 1.00 78.62 489 ILE A N 1
ATOM 3916 C CA . ILE A 1 489 ? 20.659 3.857 -8.850 1.00 78.62 489 ILE A CA 1
ATOM 3917 C C . ILE A 1 489 ? 20.332 5.044 -7.937 1.00 78.62 489 ILE A C 1
ATOM 3919 O O . ILE A 1 489 ? 19.369 4.989 -7.167 1.00 78.62 489 ILE A O 1
ATOM 3923 N N . PHE A 1 490 ? 21.063 6.150 -8.068 1.00 76.00 490 PHE A N 1
ATOM 3924 C CA . PHE A 1 490 ? 20.753 7.386 -7.357 1.00 76.00 490 PHE A CA 1
ATOM 3925 C C . PHE A 1 490 ? 19.402 7.986 -7.786 1.00 76.00 490 PHE A C 1
ATOM 3927 O O . PHE A 1 490 ? 18.562 8.300 -6.939 1.00 76.00 490 PHE A O 1
ATOM 3934 N N . GLY A 1 491 ? 19.154 8.092 -9.096 1.00 77.12 491 GLY A N 1
ATOM 3935 C CA . GLY A 1 491 ? 17.879 8.564 -9.642 1.00 77.12 491 GLY A CA 1
ATOM 3936 C C . GLY A 1 491 ? 16.702 7.680 -9.227 1.00 77.12 491 GLY A C 1
ATOM 3937 O O . GLY A 1 491 ? 15.638 8.187 -8.877 1.00 77.12 491 GLY A O 1
ATOM 3938 N N . PHE A 1 492 ? 16.915 6.365 -9.172 1.00 84.50 492 PHE A N 1
ATOM 3939 C CA . PHE A 1 492 ? 15.949 5.388 -8.679 1.00 84.50 492 PHE A CA 1
ATOM 3940 C C . PHE A 1 492 ? 15.585 5.639 -7.215 1.00 84.50 492 PHE A C 1
ATOM 3942 O O . PHE A 1 492 ? 14.402 5.718 -6.886 1.00 84.50 492 PHE A O 1
ATOM 3949 N N . ALA A 1 493 ? 16.572 5.854 -6.343 1.00 80.88 493 ALA A N 1
ATOM 3950 C CA . ALA A 1 493 ? 16.315 6.179 -4.944 1.00 80.88 493 ALA A CA 1
ATOM 3951 C C . ALA A 1 493 ? 15.493 7.474 -4.791 1.00 80.88 493 ALA A C 1
ATOM 3953 O O . ALA A 1 493 ? 14.544 7.509 -4.005 1.00 80.88 493 ALA A O 1
ATOM 3954 N N . ILE A 1 494 ? 15.806 8.518 -5.569 1.00 81.62 494 ILE A N 1
ATOM 3955 C CA . ILE A 1 494 ? 15.030 9.770 -5.575 1.00 81.62 494 ILE A CA 1
ATOM 3956 C C . ILE A 1 494 ? 13.597 9.524 -6.051 1.00 81.62 494 ILE A C 1
ATOM 3958 O O . ILE A 1 494 ? 12.656 9.987 -5.404 1.00 81.62 494 ILE A O 1
ATOM 3962 N N . ALA A 1 495 ? 13.418 8.784 -7.148 1.00 85.50 495 ALA A N 1
ATOM 3963 C CA . ALA A 1 495 ? 12.102 8.468 -7.689 1.00 85.50 495 ALA A CA 1
ATOM 3964 C C . ALA A 1 495 ? 11.232 7.755 -6.646 1.00 85.50 495 ALA A C 1
ATOM 3966 O O . ALA A 1 495 ? 10.095 8.166 -6.416 1.00 85.50 495 ALA A O 1
ATOM 3967 N N . LEU A 1 496 ? 11.792 6.773 -5.933 1.00 86.62 496 LEU A N 1
ATOM 3968 C CA . LEU A 1 496 ? 11.088 6.077 -4.859 1.00 86.62 496 LEU A CA 1
ATOM 3969 C C . LEU A 1 496 ? 10.707 7.003 -3.701 1.00 86.62 496 LEU A C 1
ATOM 3971 O O . LEU A 1 496 ? 9.594 6.905 -3.186 1.00 86.62 496 LEU A O 1
ATOM 3975 N N . VAL A 1 497 ? 11.598 7.910 -3.287 1.00 82.31 497 VAL A N 1
ATOM 3976 C CA . VAL A 1 497 ? 11.302 8.882 -2.221 1.00 82.31 497 VAL A CA 1
ATOM 3977 C C . VAL A 1 497 ? 10.167 9.816 -2.638 1.00 82.31 497 VAL A C 1
ATOM 3979 O O . VAL A 1 497 ? 9.231 10.020 -1.863 1.00 82.31 497 VAL A O 1
ATOM 3982 N N . LEU A 1 498 ? 10.205 10.339 -3.866 1.00 82.25 498 LEU A N 1
ATOM 3983 C CA . LEU A 1 498 ? 9.149 11.197 -4.404 1.00 82.25 498 LEU A CA 1
ATOM 3984 C C . LEU A 1 498 ? 7.816 10.451 -4.502 1.00 82.25 498 LEU A C 1
ATOM 3986 O O . LEU A 1 498 ? 6.786 10.968 -4.071 1.00 82.25 498 LEU A O 1
ATOM 3990 N N . GLN A 1 499 ? 7.832 9.220 -5.013 1.00 86.94 499 GLN A N 1
ATOM 3991 C CA . GLN A 1 499 ? 6.651 8.366 -5.083 1.00 86.94 499 GLN A CA 1
ATOM 3992 C C . GLN A 1 499 ? 6.079 8.076 -3.691 1.00 86.94 499 GLN A C 1
ATOM 3994 O O . GLN A 1 499 ? 4.870 8.183 -3.500 1.00 86.94 499 GLN A O 1
ATOM 3999 N N . ALA A 1 500 ? 6.927 7.750 -2.713 1.00 83.12 500 ALA A N 1
ATOM 4000 C CA . ALA A 1 500 ? 6.503 7.511 -1.338 1.00 83.12 500 ALA A CA 1
ATOM 4001 C C . ALA A 1 500 ? 5.867 8.767 -0.731 1.00 83.12 500 ALA A C 1
ATOM 4003 O O . ALA A 1 500 ? 4.774 8.688 -0.176 1.00 83.12 500 ALA A O 1
ATOM 4004 N N . MET A 1 501 ? 6.485 9.940 -0.906 1.00 81.25 501 MET A N 1
ATOM 4005 C CA . MET A 1 501 ? 5.892 11.212 -0.485 1.00 81.25 501 MET A CA 1
ATOM 4006 C C . MET A 1 501 ? 4.517 11.437 -1.118 1.00 81.25 501 MET A C 1
ATOM 4008 O O . MET A 1 501 ? 3.582 11.807 -0.415 1.00 81.25 501 MET A O 1
ATOM 4012 N N . CYS A 1 502 ? 4.365 11.170 -2.417 1.00 82.19 502 CYS A N 1
ATOM 4013 C CA . CYS A 1 502 ? 3.086 11.315 -3.114 1.00 82.19 502 CYS A CA 1
ATOM 4014 C C . CYS A 1 502 ? 2.006 10.355 -2.599 1.00 82.19 502 CYS A C 1
ATOM 4016 O O . CYS A 1 502 ? 0.826 10.681 -2.696 1.00 82.19 502 CYS A O 1
ATOM 4018 N N . VAL A 1 503 ? 2.385 9.183 -2.085 1.00 80.56 503 VAL A N 1
ATOM 4019 C CA . VAL A 1 503 ? 1.458 8.231 -1.455 1.00 80.56 503 VAL A CA 1
ATOM 4020 C C . VAL A 1 503 ? 1.090 8.673 -0.032 1.00 80.56 503 VAL A C 1
ATOM 4022 O O . VAL A 1 503 ? -0.056 8.494 0.362 1.00 80.56 503 VAL A O 1
ATOM 4025 N N . PHE A 1 504 ? 2.023 9.267 0.723 1.00 75.94 504 PHE A N 1
ATOM 4026 C CA . PHE A 1 504 ? 1.805 9.712 2.110 1.00 75.94 504 PHE A CA 1
ATOM 4027 C C . PHE A 1 504 ? 1.124 11.079 2.261 1.00 75.94 504 PHE A C 1
ATOM 4029 O O . PHE A 1 504 ? 0.521 11.335 3.294 1.00 75.94 504 PHE A O 1
ATOM 4036 N N . LEU A 1 505 ? 1.243 11.978 1.281 1.00 71.69 505 LEU A N 1
ATOM 4037 C CA . LEU A 1 505 ? 0.630 13.319 1.305 1.00 71.69 505 LEU A CA 1
ATOM 4038 C C . LEU A 1 505 ? -0.896 13.311 1.070 1.00 71.69 505 LEU A C 1
ATOM 4040 O O . LEU A 1 505 ? -1.496 14.371 0.889 1.00 71.69 505 LEU A O 1
ATOM 4044 N N . GLN A 1 506 ? -1.510 12.130 1.058 1.00 59.88 506 GLN A N 1
ATOM 4045 C CA . GLN A 1 506 ? -2.946 11.896 0.935 1.00 59.88 506 GLN A CA 1
ATOM 4046 C C . GLN A 1 506 ? -3.532 11.525 2.295 1.00 59.88 506 GLN A C 1
ATOM 4048 O O . GLN A 1 506 ? -4.665 11.985 2.567 1.00 59.88 506 GLN A O 1
#

Sequence (506 aa):
MIEVEPSMWVLLLAVAWGICGALGSLEELDFELPEGHELVEVFVVFAWGLVVVHIAVLLYFRSCVRQLLTAAGYSDNEPTLVDNLRVIAEEETAAWRNEAADNALDTMNRVQEELEEIEDHRNAERHVLLRKDVGLQLMATCCRKINQMGDPKLRTGRAPSGVQSGTPDIHIRFFSRKAWHVGVMFLLILNGFFIALLVQCAVYDLDDIYEEFGLAPAIMVPLPLILNTFVFQQRMFRYFVIVCSILRVDANTLGEVVNHFSEIVELRSEFATSLLDCLKEGDYTLIDLRRELHAYDPRQSGLVDVDKLRGVLSAFGFRLTRFRFNSVAMMLFELNGTKVEYGQLLRLLTLAQQEAQSENLQGSQRRQHPLLQRSQTSFEDAGQSSLRVNHSNALGESLFQVGKNVEFWRVLAHVSILAVVLLVFEYVLHYVEHHLARFDKYYHMLQKVYRELMILGLISLVLKIVKEVAPIDSSSKPMIAFQVADLIIFGFAIALVLQAMCVFLQ

Radius of gyration: 33.02 Å; chains: 1; bounding box: 80×62×96 Å

Organism: NCBI:txid29920

InterPro domains:
  IPR004326 Mlo-related protein [PF03094] (409-468)